Protein AF-0000000072484686 (afdb_homodimer)

Secondary structure (DSSP, 8-state):
--EEEEEEE-STTS-HHHHHHHHHHHHHHTT---EEEE--TT--S-SS--SEEGGGT--HHHHHHHHT--HHHHHHHHHHHHHTTTHHHHHHHH---SSEEEEEE--TT--SSSSS-HHHHHHHHHHHTTEEEEEEEEEEHHHHHT-HHHHHHHHHHHHHHHTT-SS-EEEEEE-GGGS-HHHHHSSHHHHHHTT-GGGS--TTS-HHHHHHHHHHHHHHHHHT---EEE--TT-HHHHHHHHHHHHHHHHHHHHHHHHHHHHH--/--EEEEEEE-STTS-HHHHHHHHHHHHHHTT---EEEE--TT--S-SS--SEEGGGT--HHHHHHHHT--HHHHHHHHHHHHHTTTHHHHHHHH---SSEEEEEE--TT--SSSSS-HHHHHHHHHHHTTEEE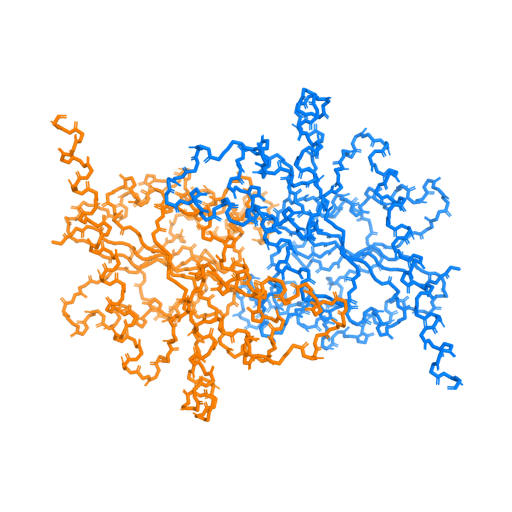EEEEEEEHHHHHT-HHHHHHHHHHHHHHHTT-SS-EEEEEE-GGGS-HHHHHSSHHHHHHTT-GGGS--TTS-HHHHHHHHHHHHHHHHHT---EEE--TT-HHHHHHHHHHHHHHHHHHHHHHHHHHHHH--

Structure (mmCIF, N/CA/C/O backbone):
data_AF-0000000072484686-model_v1
#
loop_
_entity.id
_entity.type
_entity.pdbx_description
1 polymer 'GPN-loop GTPase 3'
#
loop_
_atom_site.group_PDB
_atom_site.id
_atom_site.type_symbol
_atom_site.label_atom_id
_atom_site.label_alt_id
_atom_site.label_comp_id
_atom_site.label_asym_id
_atom_site.label_entity_id
_atom_site.label_seq_id
_atom_site.pdbx_PDB_ins_code
_atom_site.Cartn_x
_atom_site.Cartn_y
_atom_site.Cartn_z
_atom_site.occupancy
_atom_site.B_iso_or_equiv
_atom_site.auth_seq_id
_atom_site.auth_comp_id
_atom_site.auth_asym_id
_atom_site.auth_atom_id
_atom_site.pdbx_PDB_model_num
ATOM 1 N N . MET A 1 1 ? 1.203 -33.406 -13.656 1 65.44 1 MET A N 1
ATOM 2 C CA . MET A 1 1 ? 1.378 -32.094 -13.039 1 65.44 1 MET A CA 1
ATOM 3 C C . MET A 1 1 ? 0.143 -31.234 -13.242 1 65.44 1 MET A C 1
ATOM 5 O O . MET A 1 1 ? -0.57 -31.391 -14.234 1 65.44 1 MET A O 1
ATOM 9 N N . GLY A 1 2 ? -0.422 -30.656 -12.273 1 84.31 2 GLY A N 1
ATOM 10 C CA . GLY A 1 2 ? -1.669 -29.906 -12.336 1 84.31 2 GLY A CA 1
ATOM 11 C C . GLY A 1 2 ? -1.491 -28.5 -12.867 1 84.31 2 GLY A C 1
ATOM 12 O O . GLY A 1 2 ? -0.48 -28.188 -13.5 1 84.31 2 GLY A O 1
ATOM 13 N N . LYS A 1 3 ? -2.436 -27.703 -12.992 1 93.44 3 LYS A N 1
ATOM 14 C CA . LYS A 1 3 ? -2.43 -26.297 -13.367 1 93.44 3 LYS A CA 1
ATOM 15 C C . LYS A 1 3 ? -1.864 -25.422 -12.25 1 93.44 3 LYS A C 1
ATOM 17 O O . LYS A 1 3 ? -2.377 -25.438 -11.125 1 93.44 3 LYS A O 1
ATOM 22 N N . TYR A 1 4 ? -0.757 -24.781 -12.609 1 96 4 TYR A N 1
ATOM 23 C CA . TYR A 1 4 ? -0.089 -23.969 -11.594 1 96 4 TYR A CA 1
ATOM 24 C C . TYR A 1 4 ? -0.076 -22.5 -11.992 1 96 4 TYR A C 1
ATOM 26 O O . TYR A 1 4 ? -0.007 -22.172 -13.18 1 96 4 TYR A O 1
ATOM 34 N N . ALA A 1 5 ? -0.192 -21.641 -11.016 1 97.19 5 ALA A N 1
ATOM 35 C CA . ALA A 1 5 ? -0.074 -20.203 -11.25 1 97.19 5 ALA A CA 1
ATOM 36 C C . ALA A 1 5 ? 0.715 -19.531 -10.133 1 97.19 5 ALA A C 1
ATOM 38 O O . ALA A 1 5 ? 0.543 -19.859 -8.953 1 97.19 5 ALA A O 1
ATOM 39 N N . VAL A 1 6 ? 1.611 -18.688 -10.523 1 98.12 6 VAL A N 1
ATOM 40 C CA . VAL A 1 6 ? 2.33 -17.812 -9.586 1 98.12 6 VAL A CA 1
ATOM 41 C C . VAL A 1 6 ? 1.989 -16.359 -9.859 1 98.12 6 VAL A C 1
ATOM 43 O O . VAL A 1 6 ? 2.168 -15.875 -10.984 1 98.12 6 VAL A O 1
ATOM 46 N N . VAL A 1 7 ? 1.447 -15.703 -8.875 1 97.31 7 VAL A N 1
ATOM 47 C CA . VAL A 1 7 ? 1.053 -14.305 -9 1 97.31 7 VAL A CA 1
ATOM 48 C C . VAL A 1 7 ? 2.064 -13.422 -8.273 1 97.31 7 VAL A C 1
ATOM 50 O O . VAL A 1 7 ? 2.301 -13.594 -7.074 1 97.31 7 VAL A O 1
ATOM 53 N N . ILE A 1 8 ? 2.629 -12.477 -9.023 1 97.25 8 ILE A N 1
ATOM 54 C CA . ILE A 1 8 ? 3.701 -11.656 -8.469 1 97.25 8 ILE A CA 1
ATOM 55 C C . ILE A 1 8 ? 3.17 -10.266 -8.133 1 97.25 8 ILE A C 1
ATOM 57 O O . ILE A 1 8 ? 2.689 -9.547 -9.016 1 97.25 8 ILE A O 1
ATOM 61 N N . ILE A 1 9 ? 3.244 -9.898 -6.824 1 93.88 9 ILE A N 1
ATOM 62 C CA . ILE A 1 9 ? 2.781 -8.594 -6.363 1 93.88 9 ILE A CA 1
ATOM 63 C C . ILE A 1 9 ? 3.883 -7.91 -5.559 1 93.88 9 ILE A C 1
ATOM 65 O O . ILE A 1 9 ? 4.879 -8.539 -5.199 1 93.88 9 ILE A O 1
ATOM 69 N N . GLY A 1 10 ? 3.734 -6.602 -5.316 1 89.12 10 GLY A N 1
ATOM 70 C CA . GLY A 1 10 ? 4.684 -5.793 -4.57 1 89.12 10 GLY A CA 1
ATOM 71 C C . GLY A 1 10 ? 4.684 -4.336 -4.992 1 89.12 10 GLY A C 1
ATOM 72 O O . GLY A 1 10 ? 4.059 -3.973 -5.992 1 89.12 10 GLY A O 1
ATOM 73 N N . PRO A 1 11 ? 5.371 -3.562 -4.242 1 83.88 11 PRO A N 1
ATOM 74 C CA . PRO A 1 11 ? 5.43 -2.137 -4.57 1 83.88 11 PRO A CA 1
ATOM 75 C C . PRO A 1 11 ? 6.031 -1.876 -5.949 1 83.88 11 PRO A C 1
ATOM 77 O O . PRO A 1 11 ? 6.691 -2.752 -6.516 1 83.88 11 PRO A O 1
ATOM 80 N N . ALA A 1 12 ? 5.727 -0.634 -6.422 1 79.44 12 ALA A N 1
ATOM 81 C CA . ALA A 1 12 ? 6.32 -0.22 -7.691 1 79.44 12 ALA A CA 1
ATOM 82 C C . ALA A 1 12 ? 7.844 -0.239 -7.613 1 79.44 12 ALA A C 1
ATOM 84 O O . ALA A 1 12 ? 8.43 0.183 -6.613 1 79.44 12 ALA A O 1
ATOM 85 N N . GLY A 1 13 ? 8.469 -0.828 -8.578 1 80.25 13 GLY A N 1
ATOM 86 C CA . GLY A 1 13 ? 9.922 -0.812 -8.641 1 80.25 13 GLY A CA 1
ATOM 87 C C . GLY A 1 13 ? 10.562 -1.998 -7.949 1 80.25 13 GLY A C 1
ATOM 88 O O . GLY A 1 13 ? 11.789 -2.129 -7.938 1 80.25 13 GLY A O 1
ATOM 89 N N . SER A 1 14 ? 9.805 -2.883 -7.445 1 88.12 14 SER A N 1
ATOM 90 C CA . SER A 1 14 ? 10.359 -3.994 -6.68 1 88.12 14 SER A CA 1
ATOM 91 C C . SER A 1 14 ? 10.914 -5.078 -7.598 1 88.12 14 SER A C 1
ATOM 93 O O . SER A 1 14 ? 11.586 -6.004 -7.137 1 88.12 14 SER A O 1
ATOM 95 N N . GLY A 1 15 ? 10.617 -5.016 -8.922 1 89.62 15 GLY A N 1
ATOM 96 C CA . GLY A 1 15 ? 11.195 -5.957 -9.867 1 89.62 15 GLY A CA 1
ATOM 97 C C . GLY A 1 15 ? 10.227 -7.023 -10.32 1 89.62 15 GLY A C 1
ATOM 98 O O . GLY A 1 15 ? 10.633 -8.109 -10.734 1 89.62 15 GLY A O 1
ATOM 99 N N . LYS A 1 16 ? 8.961 -6.773 -10.266 1 93.5 16 LYS A N 1
ATOM 100 C CA . LYS A 1 16 ? 7.93 -7.75 -10.602 1 93.5 16 LYS A CA 1
ATOM 101 C C . LYS A 1 16 ? 8.094 -8.266 -12.023 1 93.5 16 LYS A C 1
ATOM 103 O O . LYS A 1 16 ? 8.211 -9.469 -12.242 1 93.5 16 LYS A O 1
ATOM 108 N N . SER A 1 17 ? 8.141 -7.336 -13.016 1 93.75 17 SER A N 1
ATOM 109 C CA . SER A 1 17 ? 8.227 -7.723 -14.422 1 93.75 17 SER A CA 1
ATOM 110 C C . SER A 1 17 ? 9.539 -8.445 -14.719 1 93.75 17 SER A C 1
ATOM 112 O O . SER A 1 17 ? 9.547 -9.438 -15.453 1 93.75 17 SER A O 1
ATOM 114 N N . THR A 1 18 ? 10.578 -7.93 -14.156 1 94.5 18 THR A N 1
ATOM 115 C CA . THR A 1 18 ? 11.883 -8.547 -14.344 1 94.5 18 THR A CA 1
ATOM 116 C C . THR A 1 18 ? 11.883 -9.984 -13.82 1 94.5 18 THR A C 1
ATOM 118 O O . THR A 1 18 ? 12.367 -10.898 -14.492 1 94.5 18 THR A O 1
ATOM 121 N N . LEU A 1 19 ? 11.336 -10.172 -12.617 1 97.06 19 LEU A N 1
ATOM 122 C CA . LEU A 1 19 ? 11.336 -11.5 -12.008 1 97.06 19 LEU A CA 1
ATOM 123 C C . LEU A 1 19 ? 10.484 -12.469 -12.82 1 97.06 19 LEU A C 1
ATOM 125 O O . LEU A 1 19 ? 10.812 -13.656 -12.93 1 97.06 19 LEU A O 1
ATOM 129 N N . CYS A 1 20 ? 9.375 -12.008 -13.391 1 97.69 20 CYS A N 1
ATOM 130 C CA . CYS A 1 20 ? 8.555 -12.844 -14.258 1 97.69 20 CYS A CA 1
ATOM 131 C C . CYS A 1 20 ? 9.375 -13.422 -15.398 1 97.69 20 CYS A C 1
ATOM 133 O O . CYS A 1 20 ? 9.312 -14.625 -15.672 1 97.69 20 CYS A O 1
ATOM 135 N N . GLY A 1 21 ? 10.125 -12.539 -16.062 1 97.06 21 GLY A N 1
ATOM 136 C CA . GLY A 1 21 ? 10.977 -12.992 -17.141 1 97.06 21 GLY A CA 1
ATOM 137 C C . GLY A 1 21 ? 12.039 -13.977 -16.703 1 97.06 21 GLY A C 1
ATOM 138 O O . GLY A 1 21 ? 12.258 -15.008 -17.344 1 97.06 21 GLY A O 1
ATOM 139 N N . VAL A 1 22 ? 12.656 -13.688 -15.594 1 97.38 22 VAL A N 1
ATOM 140 C CA . VAL A 1 22 ? 13.75 -14.5 -15.07 1 97.38 22 VAL A CA 1
ATOM 141 C C . VAL A 1 22 ? 13.227 -15.891 -14.703 1 97.38 22 VAL A C 1
ATOM 143 O O . VAL A 1 22 ? 13.867 -16.906 -15.008 1 97.38 22 VAL A O 1
ATOM 146 N N . LEU A 1 23 ? 12.07 -15.969 -14.062 1 97.88 23 LEU A N 1
ATOM 147 C CA . LEU A 1 23 ? 11.469 -17.25 -13.688 1 97.88 23 LEU A CA 1
ATOM 148 C C . LEU A 1 23 ? 11.125 -18.062 -14.93 1 97.88 23 LEU A C 1
ATOM 150 O O . LEU A 1 23 ? 11.43 -19.266 -15 1 97.88 23 LEU A O 1
ATOM 154 N N . ALA A 1 24 ? 10.523 -17.422 -15.898 1 97.56 24 ALA A N 1
ATOM 155 C CA . ALA A 1 24 ? 10.141 -18.109 -17.125 1 97.56 24 ALA A CA 1
ATOM 156 C C . ALA A 1 24 ? 11.359 -18.703 -17.828 1 97.56 24 ALA A C 1
ATOM 158 O O . ALA A 1 24 ? 11.328 -19.844 -18.281 1 97.56 24 ALA A O 1
ATOM 159 N N . GLU A 1 25 ? 12.383 -17.875 -17.906 1 96.94 25 GLU A N 1
ATOM 160 C CA . GLU A 1 25 ? 13.617 -18.328 -18.531 1 96.94 25 GLU A CA 1
ATOM 161 C C . GLU A 1 25 ? 14.219 -19.516 -17.781 1 96.94 25 GLU A C 1
ATOM 163 O O . GLU A 1 25 ? 14.68 -20.484 -18.391 1 96.94 25 GLU A O 1
ATOM 168 N N . HIS A 1 26 ? 14.242 -19.406 -16.5 1 97.19 26 HIS A N 1
ATOM 169 C CA . HIS A 1 26 ? 14.805 -20.484 -15.688 1 97.19 26 HIS A CA 1
ATOM 170 C C . HIS A 1 26 ? 14.023 -21.781 -15.867 1 97.19 26 HIS A C 1
ATOM 172 O O . HIS A 1 26 ? 14.617 -22.844 -16.062 1 97.19 26 HIS A O 1
ATOM 178 N N . TYR A 1 27 ? 12.734 -21.734 -15.82 1 97 27 TYR A N 1
ATOM 179 C CA . TYR A 1 27 ? 11.914 -22.922 -16.016 1 97 27 TYR A CA 1
ATOM 180 C C . TYR A 1 27 ? 12.125 -23.516 -17.406 1 97 27 TYR A C 1
ATOM 182 O O . TYR A 1 27 ? 12.141 -24.734 -17.562 1 97 27 TYR A O 1
ATOM 190 N N . ALA A 1 28 ? 12.289 -22.641 -18.391 1 96.12 28 ALA A N 1
ATOM 191 C CA . ALA A 1 28 ? 12.555 -23.109 -19.75 1 96.12 28 ALA A CA 1
ATOM 192 C C . ALA A 1 28 ? 13.852 -23.922 -19.797 1 96.12 28 ALA A C 1
ATOM 194 O O . ALA A 1 28 ? 13.922 -24.953 -20.5 1 96.12 28 ALA A O 1
ATOM 195 N N . THR A 1 29 ? 14.844 -23.453 -19.109 1 96.19 29 THR A N 1
ATOM 196 C CA . THR A 1 29 ? 16.125 -24.156 -19.078 1 96.19 29 THR A CA 1
ATOM 197 C C . THR A 1 29 ? 15.953 -25.547 -18.438 1 96.19 29 THR A C 1
ATOM 199 O O . THR A 1 29 ? 16.734 -26.453 -18.703 1 96.19 29 THR A O 1
ATOM 202 N N . MET A 1 30 ? 14.969 -25.703 -17.625 1 94.62 30 MET A N 1
ATOM 203 C CA . MET A 1 30 ? 14.703 -26.969 -16.969 1 94.62 30 MET A CA 1
ATOM 204 C C . MET A 1 30 ? 13.734 -27.828 -17.781 1 94.62 30 MET A C 1
ATOM 206 O O . MET A 1 30 ? 13.289 -28.875 -17.312 1 94.62 30 MET A O 1
ATOM 210 N N . GLY A 1 31 ? 13.273 -27.297 -18.922 1 93.69 31 GLY A N 1
ATOM 211 C CA . GLY A 1 31 ? 12.414 -28.047 -19.828 1 93.69 31 GLY A CA 1
ATOM 212 C C . GLY A 1 31 ? 10.938 -27.859 -19.516 1 93.69 31 GLY A C 1
ATOM 213 O O . GLY A 1 31 ? 10.109 -28.656 -19.984 1 93.69 31 GLY A O 1
ATOM 214 N N . ARG A 1 32 ? 10.68 -26.953 -18.672 1 93.56 32 ARG A N 1
ATOM 215 C CA . ARG A 1 32 ? 9.281 -26.688 -18.344 1 93.56 32 ARG A CA 1
ATOM 216 C C . ARG A 1 32 ? 8.805 -25.391 -19.016 1 93.56 32 ARG A C 1
ATOM 218 O O . ARG A 1 32 ? 9.391 -24.328 -18.812 1 93.56 32 ARG A O 1
ATOM 225 N N . SER A 1 33 ? 7.766 -25.516 -19.75 1 92.38 33 SER A N 1
ATOM 226 C CA . SER A 1 33 ? 7.199 -24.344 -20.422 1 92.38 33 SER A CA 1
ATOM 227 C C . SER A 1 33 ? 6.266 -23.578 -19.5 1 92.38 33 SER A C 1
ATOM 229 O O . SER A 1 33 ? 5.492 -24.172 -18.75 1 92.38 33 SER A O 1
ATOM 231 N N . THR A 1 34 ? 6.406 -22.25 -19.547 1 96 34 THR A N 1
ATOM 232 C CA . THR A 1 34 ? 5.523 -21.391 -18.781 1 96 34 THR A CA 1
ATOM 233 C C . THR A 1 34 ? 4.906 -20.312 -19.672 1 96 34 THR A C 1
ATOM 235 O O . THR A 1 34 ? 5.367 -20.094 -20.781 1 96 34 THR A O 1
ATOM 238 N N . HIS A 1 35 ? 3.812 -19.797 -19.219 1 96.81 35 HIS A N 1
ATOM 239 C CA . HIS A 1 35 ? 3.184 -18.625 -19.828 1 96.81 35 HIS A CA 1
ATOM 240 C C . HIS A 1 35 ? 3.236 -17.422 -18.906 1 96.81 35 HIS A C 1
ATOM 242 O O . HIS A 1 35 ? 3.035 -17.547 -17.703 1 96.81 35 HIS A O 1
ATOM 248 N N . ILE A 1 36 ? 3.592 -16.297 -19.484 1 97.94 36 ILE A N 1
ATOM 249 C CA . ILE A 1 36 ? 3.568 -15.07 -18.703 1 97.94 36 ILE A CA 1
ATOM 250 C C . ILE A 1 36 ? 2.312 -14.273 -19.031 1 97.94 36 ILE A C 1
ATOM 252 O O . ILE A 1 36 ? 1.964 -14.117 -20.203 1 97.94 36 ILE A O 1
ATOM 256 N N . ALA A 1 37 ? 1.605 -13.867 -18.047 1 97.81 37 ALA A N 1
ATOM 257 C CA . ALA A 1 37 ? 0.438 -13 -18.188 1 97.81 37 ALA A CA 1
ATOM 258 C C . ALA A 1 37 ? 0.727 -11.594 -17.672 1 97.81 37 ALA A C 1
ATOM 260 O O . ALA A 1 37 ? 1.092 -11.43 -16.5 1 97.81 37 ALA A O 1
ATOM 261 N N . ASN A 1 38 ? 0.58 -10.617 -18.484 1 96.94 38 ASN A N 1
ATOM 262 C CA . ASN A 1 38 ? 0.684 -9.227 -18.047 1 96.94 38 ASN A CA 1
ATOM 263 C C . ASN A 1 38 ? -0.664 -8.68 -17.578 1 96.94 38 ASN A C 1
ATOM 265 O O . ASN A 1 38 ? -1.589 -8.539 -18.391 1 96.94 38 ASN A O 1
ATOM 269 N N . MET A 1 39 ? -0.772 -8.344 -16.312 1 95.25 39 MET A N 1
ATOM 270 C CA . MET A 1 39 ? -2.012 -7.789 -15.789 1 95.25 39 MET A CA 1
ATOM 271 C C . MET A 1 39 ? -1.828 -6.332 -15.391 1 95.25 39 MET A C 1
ATOM 273 O O . MET A 1 39 ? -2.637 -5.781 -14.641 1 95.25 39 MET A O 1
ATOM 277 N N . ASP A 1 40 ? -0.75 -5.727 -15.797 1 91.06 40 ASP A N 1
ATOM 278 C CA . ASP A 1 40 ? -0.519 -4.297 -15.617 1 91.06 40 ASP A CA 1
ATOM 279 C C . ASP A 1 40 ? -0.912 -3.516 -16.859 1 91.06 40 ASP A C 1
ATOM 281 O O . ASP A 1 40 ? -0.147 -3.451 -17.828 1 91.06 40 ASP A O 1
ATOM 285 N N . PRO A 1 41 ? -2.057 -2.902 -16.797 1 90.94 41 PRO A N 1
ATOM 286 C CA . PRO A 1 41 ? -2.488 -2.166 -17.984 1 90.94 41 PRO A CA 1
ATOM 287 C C . PRO A 1 41 ? -1.634 -0.93 -18.266 1 90.94 41 PRO A C 1
ATOM 289 O O . PRO A 1 41 ? -1.745 -0.321 -19.328 1 90.94 41 PRO A O 1
ATOM 292 N N . ALA A 1 42 ? -0.797 -0.53 -17.281 1 83.5 42 ALA A N 1
ATOM 293 C CA . ALA A 1 42 ? 0.026 0.668 -17.422 1 83.5 42 ALA A CA 1
ATOM 294 C C . ALA A 1 42 ? 1.416 0.319 -17.938 1 83.5 42 ALA A C 1
ATOM 296 O O . ALA A 1 42 ? 2.238 1.207 -18.172 1 83.5 42 ALA A O 1
ATOM 297 N N . ALA A 1 43 ? 1.643 -0.97 -18.141 1 83.44 43 ALA A N 1
ATOM 298 C CA . ALA A 1 43 ? 2.969 -1.385 -18.578 1 83.44 43 ALA A CA 1
ATOM 299 C C . ALA A 1 43 ? 3.236 -0.913 -20.016 1 83.44 43 ALA A C 1
ATOM 301 O O . ALA A 1 43 ? 2.404 -1.104 -20.906 1 83.44 43 ALA A O 1
ATOM 302 N N . ASP A 1 44 ? 4.32 -0.154 -20.188 1 76.69 44 ASP A N 1
ATOM 303 C CA . ASP A 1 44 ? 4.672 0.264 -21.531 1 76.69 44 ASP A CA 1
ATOM 304 C C . ASP A 1 44 ? 5.574 -0.766 -22.219 1 76.69 44 ASP A C 1
ATOM 306 O O . ASP A 1 44 ? 5.191 -1.366 -23.219 1 76.69 44 ASP A O 1
ATOM 310 N N . LEU A 1 45 ? 6.73 -0.94 -21.547 1 81.5 45 LEU A N 1
ATOM 311 C CA . LEU A 1 45 ? 7.684 -1.919 -22.062 1 81.5 45 LEU A CA 1
ATOM 312 C C . LEU A 1 45 ? 7.781 -3.117 -21.125 1 81.5 45 LEU A C 1
ATOM 314 O O . LEU A 1 45 ? 7.918 -2.951 -19.906 1 81.5 45 LEU A O 1
ATOM 318 N N . LEU A 1 46 ? 7.516 -4.277 -21.781 1 88.81 46 LEU A N 1
ATOM 319 C CA . LEU A 1 46 ? 7.609 -5.52 -21.016 1 88.81 46 LEU A CA 1
ATOM 320 C C . LEU A 1 46 ? 8.898 -6.262 -21.344 1 88.81 46 LEU A C 1
ATOM 322 O O . LEU A 1 46 ? 9.289 -6.348 -22.516 1 88.81 46 LEU A O 1
ATOM 326 N N . PRO A 1 47 ? 9.625 -6.727 -20.359 1 91.25 47 PRO A N 1
ATOM 327 C CA . PRO A 1 47 ? 10.859 -7.473 -20.609 1 91.25 47 PRO A CA 1
ATOM 328 C C . PRO A 1 47 ? 10.602 -8.914 -21.031 1 91.25 47 PRO A C 1
ATOM 330 O O . PRO A 1 47 ? 11.523 -9.734 -21.031 1 91.25 47 PRO A O 1
ATOM 333 N N . TYR A 1 48 ? 9.398 -9.273 -21.328 1 95.12 48 TYR A N 1
ATOM 334 C CA . TYR A 1 48 ? 8.953 -10.594 -21.766 1 95.12 48 TYR A CA 1
ATOM 335 C C . TYR A 1 48 ? 7.84 -10.484 -22.797 1 95.12 48 TYR A C 1
ATOM 337 O O . TYR A 1 48 ? 7.297 -9.398 -23.016 1 95.12 48 TYR A O 1
ATOM 345 N N . LYS A 1 49 ? 7.621 -11.586 -23.484 1 94.38 49 LYS A N 1
ATOM 346 C CA . LYS A 1 49 ? 6.469 -11.664 -24.375 1 94.38 49 LYS A CA 1
ATOM 347 C C . LYS A 1 49 ? 5.27 -12.297 -23.688 1 94.38 49 LYS A C 1
ATOM 349 O O . LYS A 1 49 ? 5.266 -13.492 -23.406 1 94.38 49 LYS A O 1
ATOM 354 N N . PRO A 1 50 ? 4.254 -11.539 -23.422 1 96.81 50 PRO A N 1
ATOM 355 C CA . PRO A 1 50 ? 3.125 -12.086 -22.672 1 96.81 50 PRO A CA 1
ATOM 356 C C . PRO A 1 50 ? 2.246 -13.016 -23.516 1 96.81 50 PRO A C 1
ATOM 358 O O . PRO A 1 50 ? 2.027 -12.75 -24.703 1 96.81 50 PRO A O 1
ATOM 361 N N . SER A 1 51 ? 1.844 -14.109 -22.953 1 95.94 51 SER A N 1
ATOM 362 C CA . SER A 1 51 ? 0.849 -15 -23.547 1 95.94 51 SER A CA 1
ATOM 363 C C . SER A 1 51 ? -0.562 -14.453 -23.344 1 95.94 51 SER A C 1
ATOM 365 O O . SER A 1 51 ? -1.465 -14.758 -24.125 1 95.94 51 SER A O 1
ATOM 367 N N . MET A 1 52 ? -0.777 -13.773 -22.344 1 96.12 52 MET A N 1
ATOM 368 C CA . MET A 1 52 ? -2.006 -13.078 -21.984 1 96.12 52 MET A CA 1
ATOM 369 C C . MET A 1 52 ? -1.711 -11.641 -21.547 1 96.12 52 MET A C 1
ATOM 371 O O . MET A 1 52 ? -0.833 -11.406 -20.719 1 96.12 52 MET A O 1
ATOM 375 N N . ASP A 1 53 ? -2.43 -10.719 -22.156 1 96.75 53 ASP A N 1
ATOM 376 C CA . ASP A 1 53 ? -2.172 -9.305 -21.922 1 96.75 53 ASP A CA 1
ATOM 377 C C . ASP A 1 53 ? -3.471 -8.539 -21.672 1 96.75 53 ASP A C 1
ATOM 379 O O . ASP A 1 53 ? -4.305 -8.406 -22.562 1 96.75 53 ASP A O 1
ATOM 383 N N . ILE A 1 54 ? -3.555 -8.039 -20.469 1 96.5 54 ILE A N 1
ATOM 384 C CA . ILE A 1 54 ? -4.781 -7.34 -20.094 1 96.5 54 ILE A CA 1
ATOM 385 C C . ILE A 1 54 ? -5.035 -6.195 -21.078 1 96.5 54 ILE A C 1
ATOM 387 O O . ILE A 1 54 ? -6.184 -5.805 -21.297 1 96.5 54 ILE A O 1
ATOM 391 N N . ARG A 1 55 ? -4.078 -5.652 -21.766 1 94.75 55 ARG A N 1
ATOM 392 C CA . ARG A 1 55 ? -4.199 -4.527 -22.688 1 94.75 55 ARG A CA 1
ATOM 393 C C . ARG A 1 55 ? -5.008 -4.922 -23.922 1 94.75 55 ARG A C 1
ATOM 395 O O . ARG A 1 55 ? -5.512 -4.059 -24.641 1 94.75 55 ARG A O 1
ATOM 402 N N . ASP A 1 56 ? -5.07 -6.172 -24.109 1 95.81 56 ASP A N 1
ATOM 403 C CA . ASP A 1 56 ? -5.918 -6.676 -25.188 1 95.81 56 ASP A CA 1
ATOM 404 C C . ASP A 1 56 ? -7.391 -6.664 -24.781 1 95.81 56 ASP A C 1
ATOM 406 O O . ASP A 1 56 ? -8.273 -6.762 -25.625 1 95.81 56 ASP A O 1
ATOM 410 N N . LEU A 1 57 ? -7.652 -6.676 -23.531 1 95.81 57 LEU A N 1
ATOM 411 C CA . LEU A 1 57 ? -9.008 -6.629 -23 1 95.81 57 LEU A CA 1
ATOM 412 C C . LEU A 1 57 ? -9.445 -5.191 -22.75 1 95.81 57 LEU A C 1
ATOM 414 O O . LEU A 1 57 ? -10.539 -4.789 -23.156 1 95.81 57 LEU A O 1
ATOM 418 N N . ILE A 1 58 ? -8.586 -4.5 -22.047 1 94.44 58 ILE A N 1
ATOM 419 C CA . ILE A 1 58 ? -8.875 -3.119 -21.672 1 94.44 58 ILE A CA 1
ATOM 420 C C . ILE A 1 58 ? -7.57 -2.354 -21.469 1 94.44 58 ILE A C 1
ATOM 422 O O . ILE A 1 58 ? -6.664 -2.828 -20.781 1 94.44 58 ILE A O 1
ATOM 426 N N . SER A 1 59 ? -7.543 -1.215 -22.047 1 90.81 59 SER A N 1
ATOM 427 C CA . SER A 1 59 ? -6.359 -0.385 -21.844 1 90.81 59 SER A CA 1
ATOM 428 C C . SER A 1 59 ? -6.605 0.68 -20.781 1 90.81 59 SER A C 1
ATOM 430 O O . SER A 1 59 ? -7.746 1.088 -20.562 1 90.81 59 SER A O 1
ATOM 432 N N . LEU A 1 60 ? -5.531 1.055 -20.125 1 87.69 60 LEU A N 1
ATOM 433 C CA . LEU A 1 60 ? -5.641 2.111 -19.125 1 87.69 60 LEU A CA 1
ATOM 434 C C . LEU A 1 60 ? -6.184 3.395 -19.75 1 87.69 60 LEU A C 1
ATOM 436 O O . LEU A 1 60 ? -7.02 4.074 -19.141 1 87.69 60 LEU A O 1
ATOM 440 N N . GLU A 1 61 ? -5.746 3.719 -20.891 1 85.44 61 GLU A N 1
ATOM 441 C CA . GLU A 1 61 ? -6.176 4.922 -21.609 1 85.44 61 GLU A CA 1
ATOM 442 C C . GLU A 1 61 ? -7.684 4.91 -21.844 1 85.44 61 GLU A C 1
ATOM 444 O O . GLU A 1 61 ? -8.359 5.91 -21.609 1 85.44 61 GLU A O 1
ATOM 449 N N . ASP A 1 62 ? -8.109 3.807 -22.312 1 89.69 62 ASP A N 1
ATOM 450 C CA . ASP A 1 62 ? -9.539 3.678 -22.594 1 89.69 62 ASP A CA 1
ATOM 451 C C . ASP A 1 62 ? -10.367 3.826 -21.312 1 89.69 62 ASP A C 1
ATOM 453 O O . ASP A 1 62 ? -11.438 4.438 -21.328 1 89.69 62 ASP A O 1
ATOM 457 N N . ALA A 1 63 ? -9.852 3.201 -20.266 1 88.25 63 ALA A N 1
ATOM 458 C CA . ALA A 1 63 ? -10.547 3.293 -18.984 1 88.25 63 ALA A CA 1
ATOM 459 C C . ALA A 1 63 ? -10.609 4.738 -18.484 1 88.25 63 ALA A C 1
ATOM 461 O O . ALA A 1 63 ? -11.656 5.191 -18.016 1 88.25 63 ALA A O 1
ATOM 462 N N . MET A 1 64 ? -9.516 5.383 -18.594 1 84.25 64 MET A N 1
ATOM 463 C CA . MET A 1 64 ? -9.453 6.77 -18.125 1 84.25 64 MET A CA 1
ATOM 464 C C . MET A 1 64 ? -10.367 7.66 -18.953 1 84.25 64 MET A C 1
ATOM 466 O O . MET A 1 64 ? -11.164 8.422 -18.406 1 84.25 64 MET A O 1
ATOM 470 N N . GLU A 1 65 ? -10.312 7.582 -20.234 1 85.69 65 GLU A N 1
ATOM 471 C CA . GLU A 1 65 ? -11.086 8.414 -21.156 1 85.69 65 GLU A CA 1
ATOM 472 C C . GLU A 1 65 ? -12.57 8.07 -21.078 1 85.69 65 GLU A C 1
ATOM 474 O O . GLU A 1 65 ? -13.422 8.961 -21.047 1 85.69 65 GLU A O 1
ATOM 479 N N . GLY A 1 66 ? -12.812 6.848 -21.125 1 87.56 66 GLY A N 1
ATOM 480 C CA . GLY A 1 66 ? -14.195 6.383 -21.172 1 87.56 66 GLY A CA 1
ATOM 481 C C . GLY A 1 66 ? -14.953 6.676 -19.891 1 87.56 66 GLY A C 1
ATOM 482 O O . GLY A 1 66 ? -16.172 6.91 -19.922 1 87.56 66 GLY A O 1
ATOM 483 N N . LYS A 1 67 ? -14.258 6.648 -18.781 1 85.69 67 LYS A N 1
ATOM 484 C CA . LYS A 1 67 ? -14.938 6.797 -17.5 1 85.69 67 LYS A CA 1
ATOM 485 C C . LYS A 1 67 ? -14.602 8.133 -16.844 1 85.69 67 LYS A C 1
ATOM 487 O O . LYS A 1 67 ? -15.125 8.453 -15.766 1 85.69 67 LYS A O 1
ATOM 492 N N . GLY A 1 68 ? -13.758 8.844 -17.484 1 80.81 68 GLY A N 1
ATOM 493 C CA . GLY A 1 68 ? -13.359 10.117 -16.922 1 80.81 68 GLY A CA 1
ATOM 494 C C . GLY A 1 68 ? -12.602 9.984 -15.617 1 80.81 68 GLY A C 1
ATOM 495 O O . GLY A 1 68 ? -12.859 10.711 -14.664 1 80.81 68 GLY A O 1
ATOM 496 N N . LEU A 1 69 ? -11.703 8.984 -15.594 1 76.19 69 LEU A N 1
ATOM 497 C CA . LEU A 1 69 ? -10.945 8.68 -14.383 1 76.19 69 LEU A CA 1
ATOM 498 C C . LEU A 1 69 ? -9.5 9.141 -14.516 1 76.19 69 LEU A C 1
ATOM 500 O O . LEU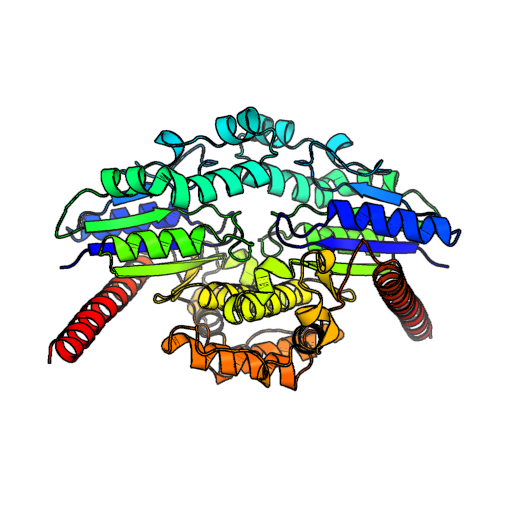 A 1 69 ? -8.977 9.25 -15.625 1 76.19 69 LEU A O 1
ATOM 504 N N . GLY A 1 70 ? -8.93 9.453 -13.375 1 73.12 70 GLY A N 1
ATOM 505 C CA . GLY A 1 70 ? -7.484 9.602 -13.367 1 73.12 70 GLY A CA 1
ATOM 506 C C . GLY A 1 70 ? -6.742 8.281 -13.477 1 73.12 70 GLY A C 1
ATOM 507 O O . GLY A 1 70 ? -7.363 7.223 -13.562 1 73.12 70 GLY A O 1
ATOM 508 N N . PRO A 1 71 ? -5.445 8.375 -13.531 1 74.06 71 PRO A N 1
ATOM 509 C CA . PRO A 1 71 ? -4.641 7.16 -13.695 1 74.06 71 PRO A CA 1
ATOM 510 C C . PRO A 1 71 ? -4.922 6.117 -12.617 1 74.06 71 PRO A C 1
ATOM 512 O O . PRO A 1 71 ? -5.047 4.926 -12.922 1 74.06 71 PRO A O 1
ATOM 515 N N . ASN A 1 72 ? -5.004 6.516 -11.43 1 71.94 72 ASN A N 1
ATOM 516 C CA . ASN A 1 72 ? -5.266 5.57 -10.344 1 71.94 72 ASN A CA 1
ATOM 517 C C . ASN A 1 72 ? -6.656 4.953 -10.461 1 71.94 72 ASN A C 1
ATOM 519 O O . ASN A 1 72 ? -6.816 3.74 -10.336 1 71.94 72 ASN A O 1
ATOM 523 N N . GLY A 1 73 ? -7.523 5.844 -10.648 1 75.62 73 GLY A N 1
ATOM 524 C CA . GLY A 1 73 ? -8.867 5.344 -10.875 1 75.62 73 GLY A CA 1
ATOM 525 C C . GLY A 1 73 ? -8.969 4.426 -12.078 1 75.62 73 GLY A C 1
ATOM 526 O O . GLY A 1 73 ? -9.703 3.434 -12.047 1 75.62 73 GLY A O 1
ATOM 527 N N . GLY A 1 74 ? -8.242 4.812 -13.07 1 80.81 74 GLY A N 1
ATOM 528 C CA . GLY A 1 74 ? -8.219 3.98 -14.266 1 80.81 74 GLY A CA 1
ATOM 529 C C . GLY A 1 74 ? -7.652 2.596 -14.008 1 80.81 74 GLY A C 1
ATOM 530 O O . GLY A 1 74 ? -8.188 1.601 -14.5 1 80.81 74 GLY A O 1
ATOM 531 N N . LEU A 1 75 ? -6.512 2.516 -13.297 1 82.69 75 LEU A N 1
ATOM 532 C CA . LEU A 1 75 ? -5.887 1.238 -12.961 1 82.69 75 LEU A CA 1
ATOM 533 C C . LEU A 1 75 ? -6.84 0.364 -12.156 1 82.69 75 LEU A C 1
ATOM 535 O O . LEU A 1 75 ? -6.973 -0.833 -12.422 1 82.69 75 LEU A O 1
ATOM 539 N N . VAL A 1 76 ? -7.461 0.947 -11.18 1 80 76 VAL A N 1
ATOM 540 C CA . VAL A 1 76 ? -8.414 0.228 -10.344 1 80 76 VAL A CA 1
ATOM 541 C C . VAL A 1 76 ? -9.57 -0.284 -11.203 1 80 76 VAL A C 1
ATOM 543 O O . VAL A 1 76 ? -10.008 -1.428 -11.047 1 80 76 VAL A O 1
ATOM 546 N N . PHE A 1 77 ? -10 0.587 -12.07 1 84.88 77 PHE A N 1
ATOM 547 C CA . PHE A 1 77 ? -11.102 0.208 -12.953 1 84.88 77 PHE A CA 1
ATOM 548 C C . PHE A 1 77 ? -10.711 -0.977 -13.828 1 84.88 77 PHE A C 1
ATOM 550 O O . PHE A 1 77 ? -11.484 -1.92 -13.984 1 84.88 77 PHE A O 1
ATOM 557 N N . CYS A 1 78 ? -9.57 -0.917 -14.391 1 90.62 78 CYS A N 1
ATOM 558 C CA . CYS A 1 78 ? -9.109 -2.006 -15.25 1 90.62 78 CYS A CA 1
ATOM 559 C C . CYS A 1 78 ? -9.086 -3.324 -14.484 1 90.62 78 CYS A C 1
ATOM 561 O O . CYS A 1 78 ? -9.516 -4.355 -15.008 1 90.62 78 CYS A O 1
ATOM 563 N N . MET A 1 79 ? -8.57 -3.314 -13.281 1 88.62 79 MET A N 1
ATOM 564 C CA . MET A 1 79 ? -8.461 -4.531 -12.477 1 88.62 79 MET A CA 1
ATOM 565 C C . MET A 1 79 ? -9.844 -5.055 -12.094 1 88.62 79 MET A C 1
ATOM 567 O O . MET A 1 79 ? -10.078 -6.262 -12.109 1 88.62 79 MET A O 1
ATOM 571 N N . GLU A 1 80 ? -10.688 -4.113 -11.766 1 87.69 80 GLU A N 1
ATOM 572 C CA . GLU A 1 80 ? -12.055 -4.52 -11.453 1 87.69 80 GLU A CA 1
ATOM 573 C C . GLU A 1 80 ? -12.742 -5.113 -12.68 1 87.69 80 GLU A C 1
ATOM 575 O O . GLU A 1 80 ? -13.461 -6.109 -12.57 1 87.69 80 GLU A O 1
ATOM 580 N N . TYR A 1 81 ? -12.555 -4.434 -13.773 1 91.69 81 TYR A N 1
ATOM 581 C CA . TYR A 1 81 ? -13.117 -4.918 -15.023 1 91.69 81 TYR A CA 1
ATOM 582 C C . TYR A 1 81 ? -12.633 -6.328 -15.336 1 91.69 81 TYR A C 1
ATOM 584 O O . TYR A 1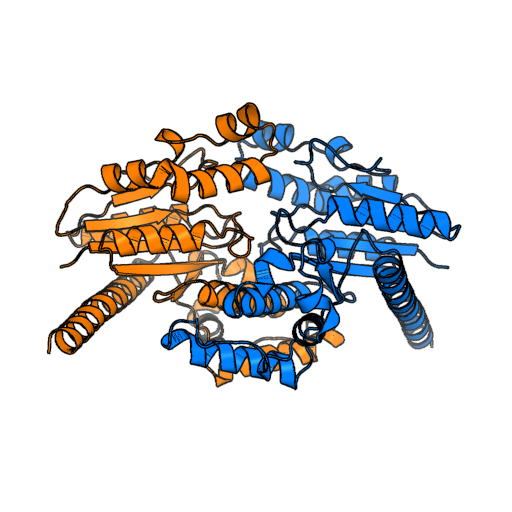 81 ? -13.406 -7.18 -15.773 1 91.69 81 TYR A O 1
ATOM 592 N N . LEU A 1 82 ? -11.383 -6.574 -15.156 1 93.38 82 LEU A N 1
ATOM 593 C CA . LEU A 1 82 ? -10.75 -7.859 -15.422 1 93.38 82 LEU A CA 1
ATOM 594 C C . LEU A 1 82 ? -11.445 -8.977 -14.656 1 93.38 82 LEU A C 1
ATOM 596 O O . LEU A 1 82 ? -11.711 -10.047 -15.211 1 93.38 82 LEU A O 1
ATOM 600 N N . VAL A 1 83 ? -11.867 -8.75 -13.398 1 92.44 83 VAL A N 1
ATOM 601 C CA . VAL A 1 83 ? -12.336 -9.828 -12.539 1 92.44 83 VAL A CA 1
ATOM 602 C C . VAL A 1 83 ? -13.859 -9.891 -12.578 1 92.44 83 VAL A C 1
ATOM 604 O O . VAL A 1 83 ? -14.461 -10.828 -12.047 1 92.44 83 VAL A O 1
ATOM 607 N N . THR A 1 84 ? -14.484 -8.93 -13.156 1 92.56 84 THR A N 1
ATOM 608 C CA . THR A 1 84 ? -15.938 -8.93 -13.297 1 92.56 84 THR A CA 1
ATOM 609 C C . THR A 1 84 ? -16.344 -9.188 -14.742 1 92.56 84 THR A C 1
ATOM 611 O O . THR A 1 84 ? -16.344 -10.328 -15.203 1 92.56 84 THR A O 1
ATOM 614 N N . ALA A 1 85 ? -16.344 -8.125 -15.516 1 91.69 85 ALA A N 1
ATOM 615 C CA . ALA A 1 85 ? -16.797 -8.242 -16.906 1 91.69 85 ALA A CA 1
ATOM 616 C C . ALA A 1 85 ? -15.789 -9.016 -17.75 1 91.69 85 ALA A C 1
ATOM 618 O O . ALA A 1 85 ? -16.156 -9.617 -18.766 1 91.69 85 ALA A O 1
ATOM 619 N N . GLY A 1 86 ? -14.586 -9.008 -17.375 1 94.81 86 GLY A N 1
ATOM 620 C CA . GLY A 1 86 ? -13.523 -9.625 -18.141 1 94.81 86 GLY A CA 1
ATOM 621 C C . GLY A 1 86 ? -13.25 -11.062 -17.75 1 94.81 86 GLY A C 1
ATOM 622 O O . GLY A 1 86 ? -12.336 -11.703 -18.281 1 94.81 86 GLY A O 1
ATOM 623 N N . SER A 1 87 ? -13.977 -11.602 -16.828 1 94.81 87 SER A N 1
ATOM 624 C CA . SER A 1 87 ? -13.703 -12.945 -16.297 1 94.81 87 SER A CA 1
ATOM 625 C C . SER A 1 87 ? -13.797 -13.992 -17.406 1 94.81 87 SER A C 1
ATOM 627 O O . SER A 1 87 ? -13.016 -14.945 -17.438 1 94.81 87 SER A O 1
ATOM 629 N N . THR A 1 88 ? -14.727 -13.859 -18.297 1 95.5 88 THR A N 1
ATOM 630 C CA . THR A 1 88 ? -14.875 -14.781 -19.422 1 95.5 88 THR A CA 1
ATOM 631 C C . THR A 1 88 ? -13.664 -14.711 -20.344 1 95.5 88 THR A C 1
ATOM 633 O O . THR A 1 88 ? -13.211 -15.727 -20.859 1 95.5 88 THR A O 1
ATOM 636 N N . TRP A 1 89 ? -13.266 -13.484 -20.578 1 97.12 89 TRP A N 1
ATOM 637 C CA . TRP A 1 89 ? -12.062 -13.281 -21.375 1 97.12 89 TRP A CA 1
ATOM 638 C C . TRP A 1 89 ? -10.867 -14.008 -20.766 1 97.12 89 TRP A C 1
ATOM 640 O O . TRP A 1 89 ? -10.102 -14.656 -21.484 1 97.12 89 TRP A O 1
ATOM 650 N N . VAL A 1 90 ? -10.695 -13.953 -19.5 1 96.25 90 VAL A N 1
ATOM 651 C CA . VAL A 1 90 ? -9.609 -14.617 -18.797 1 96.25 90 VAL A CA 1
ATOM 652 C C . VAL A 1 90 ? -9.695 -16.125 -19 1 96.25 90 VAL A C 1
ATOM 654 O O . VAL A 1 90 ? -8.703 -16.766 -19.344 1 96.25 90 VAL A O 1
ATOM 657 N N . SER A 1 91 ? -10.852 -16.625 -18.828 1 95.38 91 SER A N 1
ATOM 658 C CA . SER A 1 91 ? -11.07 -18.062 -19 1 95.38 91 SER A CA 1
ATOM 659 C C . SER A 1 91 ? -10.711 -18.5 -20.422 1 95.38 91 SER A C 1
ATOM 661 O O . SER A 1 91 ? -10.102 -19.562 -20.609 1 95.38 91 SER A O 1
ATOM 663 N N . GLN A 1 92 ? -11.117 -17.703 -21.328 1 95.69 92 GLN A N 1
ATOM 664 C CA . GLN A 1 92 ? -10.836 -18.016 -22.734 1 95.69 92 GLN A CA 1
ATOM 665 C C . GLN A 1 92 ? -9.328 -18.016 -23 1 95.69 92 GLN A C 1
ATOM 667 O O . GLN A 1 92 ? -8.82 -18.875 -23.719 1 95.69 92 GLN A O 1
ATOM 672 N N . GLN A 1 93 ? -8.641 -17.047 -22.438 1 95.75 93 GLN A N 1
ATOM 673 C CA . GLN A 1 93 ? -7.199 -16.938 -22.641 1 95.75 93 GLN A CA 1
ATOM 674 C C . GLN A 1 93 ? -6.465 -18.094 -21.984 1 95.75 93 GLN A C 1
ATOM 676 O O . GLN A 1 93 ? -5.445 -18.562 -22.5 1 95.75 93 GLN A O 1
ATOM 681 N N . LEU A 1 94 ? -6.91 -18.531 -20.844 1 94.31 94 LEU A N 1
ATOM 682 C CA . LEU A 1 94 ? -6.277 -19.625 -20.125 1 94.31 94 LEU A CA 1
ATOM 683 C C . LEU A 1 94 ? -6.414 -20.938 -20.891 1 94.31 94 LEU A C 1
ATOM 685 O O . LEU A 1 94 ? -5.52 -21.781 -20.859 1 94.31 94 LEU A O 1
ATOM 689 N N . GLY A 1 95 ? -7.508 -21.078 -21.547 1 89.56 95 GLY A N 1
ATOM 690 C CA . GLY A 1 95 ? -7.742 -22.297 -22.297 1 89.56 95 GLY A CA 1
ATOM 691 C C . GLY A 1 95 ? -7.961 -23.5 -21.406 1 89.56 95 GLY A C 1
ATOM 692 O O . GLY A 1 95 ? -8.281 -23.359 -20.219 1 89.56 95 GLY A O 1
ATOM 693 N N . ASP A 1 96 ? -7.902 -24.703 -22.047 1 84.62 96 ASP A N 1
ATOM 694 C CA . ASP A 1 96 ? -8.141 -25.938 -21.312 1 84.62 96 ASP A CA 1
ATOM 695 C C . ASP A 1 96 ? -6.93 -26.875 -21.406 1 84.62 96 ASP A C 1
ATOM 697 O O . ASP A 1 96 ? -6.953 -27.859 -22.141 1 84.62 96 ASP A O 1
ATOM 701 N N . TYR A 1 97 ? -5.914 -26.469 -20.75 1 84.69 97 TYR A N 1
ATOM 702 C CA . TYR A 1 97 ? -4.703 -27.281 -20.719 1 84.69 97 TYR A CA 1
ATOM 703 C C . TYR A 1 97 ? -4.559 -28 -19.375 1 84.69 97 TYR A C 1
ATOM 705 O O . TYR A 1 97 ? -4.707 -27.375 -18.328 1 84.69 97 TYR A O 1
ATOM 713 N N . ALA A 1 98 ? -4.332 -29.234 -19.469 1 81.25 98 ALA A N 1
ATOM 714 C CA . ALA A 1 98 ? -4.254 -30.047 -18.25 1 81.25 98 ALA A CA 1
ATOM 715 C C . ALA A 1 98 ? -3.055 -29.641 -17.406 1 81.25 98 ALA A C 1
ATOM 717 O O . ALA A 1 98 ? -3.105 -29.719 -16.172 1 81.25 98 ALA A O 1
ATOM 718 N N . GLU A 1 99 ? -1.976 -29.406 -18.188 1 87.25 99 GLU A N 1
ATOM 719 C CA . GLU A 1 99 ? -0.769 -28.953 -17.5 1 87.25 99 GLU A CA 1
ATOM 720 C C . GLU A 1 99 ? -0.371 -27.547 -17.953 1 87.25 99 GLU A C 1
ATOM 722 O O . GLU A 1 99 ? -0.308 -27.281 -19.156 1 87.25 99 GLU A O 1
ATOM 727 N N . ASP A 1 100 ? -0.512 -26.656 -17.062 1 91 100 ASP A N 1
ATOM 728 C CA . ASP A 1 100 ? -0.206 -25.266 -17.375 1 91 100 ASP A CA 1
ATOM 729 C C . ASP A 1 100 ? 0.492 -24.594 -16.203 1 91 100 ASP A C 1
ATOM 731 O O . ASP A 1 100 ? 0.278 -24.953 -15.039 1 91 100 ASP A O 1
ATOM 735 N N . PHE A 1 101 ? 1.404 -23.844 -16.594 1 96.38 101 PHE A N 1
ATOM 736 C CA . PHE A 1 101 ? 2.098 -23.031 -15.594 1 96.38 101 PHE A CA 1
ATOM 737 C C . PHE A 1 101 ? 2.123 -21.562 -16.016 1 96.38 101 PHE A C 1
ATOM 739 O O . PHE A 1 101 ? 2.801 -21.203 -16.969 1 96.38 101 PHE A O 1
ATOM 746 N N . ILE A 1 102 ? 1.4 -20.766 -15.234 1 97.5 102 ILE A N 1
ATOM 747 C CA . ILE A 1 102 ? 1.257 -19.359 -15.602 1 97.5 102 ILE A CA 1
ATOM 748 C C . ILE A 1 102 ? 1.945 -18.484 -14.555 1 97.5 102 ILE A C 1
ATOM 750 O O . ILE A 1 102 ? 1.793 -18.703 -13.352 1 97.5 102 ILE A O 1
ATOM 754 N N . ILE A 1 103 ? 2.754 -17.547 -15.031 1 98.31 103 ILE A N 1
ATOM 755 C CA . ILE A 1 103 ? 3.371 -16.516 -14.219 1 98.31 103 ILE A CA 1
ATOM 756 C C . ILE A 1 103 ? 2.668 -15.18 -14.469 1 98.31 103 ILE A C 1
ATOM 758 O O . ILE A 1 103 ? 2.629 -14.688 -15.594 1 98.31 103 ILE A O 1
ATOM 762 N N . VAL A 1 104 ? 2.143 -14.578 -13.43 1 98.12 104 VAL A N 1
ATOM 763 C CA . VAL A 1 104 ? 1.283 -13.414 -13.594 1 98.12 104 VAL A CA 1
ATOM 764 C C . VAL A 1 104 ? 1.99 -12.172 -13.055 1 98.12 104 VAL A C 1
ATOM 766 O O . VAL A 1 104 ? 2.342 -12.109 -11.875 1 98.12 104 VAL A O 1
ATOM 769 N N . ASP A 1 105 ? 2.158 -11.172 -13.852 1 96.62 105 ASP A N 1
ATOM 770 C CA . ASP A 1 105 ? 2.738 -9.875 -13.523 1 96.62 105 ASP A CA 1
ATOM 771 C C . ASP A 1 105 ? 1.655 -8.867 -13.141 1 96.62 105 ASP A C 1
ATOM 773 O O . ASP A 1 105 ? 0.979 -8.312 -14.008 1 96.62 105 ASP A O 1
ATOM 777 N N . MET A 1 106 ? 1.49 -8.609 -11.883 1 93.69 106 MET A N 1
ATOM 778 C CA . MET A 1 106 ? 0.459 -7.695 -11.398 1 93.69 106 MET A CA 1
ATOM 779 C C . MET A 1 106 ? 0.977 -6.262 -11.352 1 93.69 106 MET A C 1
ATOM 781 O O . MET A 1 106 ? 2.182 -6.035 -11.219 1 93.69 106 MET A O 1
ATOM 785 N N . PRO A 1 107 ? 0.059 -5.367 -11.367 1 87.69 107 PRO A N 1
ATOM 786 C CA . PRO A 1 107 ? 0.509 -3.975 -11.273 1 87.69 107 PRO A CA 1
ATOM 787 C C . PRO A 1 107 ? 0.976 -3.6 -9.867 1 87.69 107 PRO A C 1
ATOM 789 O O . PRO A 1 107 ? 0.476 -4.145 -8.883 1 87.69 107 PRO A O 1
ATOM 792 N N . GLY A 1 108 ? 1.933 -2.719 -9.695 1 73.62 108 GLY A N 1
ATOM 793 C CA . GLY A 1 108 ? 2.508 -2.27 -8.438 1 73.62 108 GLY A CA 1
ATOM 794 C C . GLY A 1 108 ? 1.597 -1.338 -7.664 1 73.62 108 GLY A C 1
ATOM 795 O O . GLY A 1 108 ? 1.792 -1.124 -6.469 1 73.62 108 GLY A O 1
ATOM 796 N N . GLN A 1 109 ? 0.642 -0.746 -8.273 1 68.5 109 GLN A N 1
ATOM 797 C CA . GLN A 1 109 ? -0.141 0.315 -7.648 1 68.5 109 GLN A CA 1
ATOM 798 C C . GLN A 1 109 ? -1.57 -0.145 -7.375 1 68.5 109 GLN A C 1
ATOM 800 O O . GLN A 1 109 ? -2.473 0.678 -7.219 1 68.5 109 GLN A O 1
ATOM 805 N N . VAL A 1 110 ? -1.694 -1.302 -7.238 1 66.56 110 VAL A N 1
ATOM 806 C CA . VAL A 1 110 ? -3.074 -1.707 -6.992 1 66.56 110 VAL A CA 1
ATOM 807 C C . VAL A 1 110 ? -3.242 -2.1 -5.523 1 66.56 110 VAL A C 1
ATOM 809 O O . VAL A 1 110 ? -2.498 -2.938 -5.012 1 66.56 110 VAL A O 1
ATOM 812 N N . GLU A 1 111 ? -4.191 -1.464 -4.91 1 68.12 111 GLU A N 1
ATOM 813 C CA . GLU A 1 111 ? -4.5 -1.7 -3.502 1 68.12 111 GLU A CA 1
ATOM 814 C C . GLU A 1 111 ? -5.09 -3.092 -3.291 1 68.12 111 GLU A C 1
ATOM 816 O O . GLU A 1 111 ? -5.922 -3.545 -4.078 1 68.12 111 GLU A O 1
ATOM 821 N N . VAL A 1 112 ? -4.508 -3.686 -2.312 1 65.81 112 VAL A N 1
ATOM 822 C CA . VAL A 1 112 ? -5.07 -4.98 -1.941 1 65.81 112 VAL A CA 1
ATOM 823 C C . VAL A 1 112 ? -6.258 -4.777 -1.002 1 65.81 112 VAL A C 1
ATOM 825 O O . VAL A 1 112 ? -7.098 -5.668 -0.849 1 65.81 112 VAL A O 1
ATOM 828 N N . LEU A 1 113 ? -6.328 -3.453 -0.491 1 67.38 113 LEU A N 1
ATOM 829 C CA . LEU A 1 113 ? -7.367 -3.182 0.499 1 67.38 113 LEU A CA 1
ATOM 830 C C . LEU A 1 113 ? -8.406 -2.211 -0.054 1 67.38 113 LEU A C 1
ATOM 832 O O . LEU A 1 113 ? -8.18 -0.998 -0.068 1 67.38 113 LEU A O 1
ATOM 836 N N . SER A 1 114 ? -9.117 -2.543 -0.984 1 68.06 114 SER A N 1
ATOM 837 C CA . SER A 1 114 ? -10.203 -1.731 -1.522 1 68.06 114 SER A CA 1
ATOM 838 C C . SER A 1 114 ? -11.547 -2.439 -1.376 1 68.06 114 SER A C 1
ATOM 840 O O . SER A 1 114 ? -11.609 -3.58 -0.913 1 68.06 114 SER A O 1
ATOM 842 N N . ASN A 1 115 ? -12.57 -1.764 -1.503 1 64.88 115 ASN A N 1
ATOM 843 C CA . ASN A 1 115 ? -13.914 -2.338 -1.438 1 64.88 115 ASN A CA 1
ATOM 844 C C . ASN A 1 115 ? -14.039 -3.566 -2.334 1 64.88 115 ASN A C 1
ATOM 846 O O . ASN A 1 115 ? -14.734 -4.523 -1.986 1 64.88 115 ASN A O 1
ATOM 850 N N . GLN A 1 116 ? -13.438 -3.545 -3.375 1 68.94 116 GLN A N 1
ATOM 851 C CA . GLN A 1 116 ? -13.367 -4.652 -4.324 1 68.94 116 GLN A CA 1
ATOM 852 C C . GLN A 1 116 ? -11.93 -4.957 -4.707 1 68.94 116 GLN A C 1
ATOM 854 O O . GLN A 1 116 ? -11.469 -4.551 -5.777 1 68.94 116 GLN A O 1
ATOM 859 N N . PRO A 1 117 ? -11.328 -5.703 -3.76 1 78.56 117 PRO A N 1
ATOM 860 C CA . PRO A 1 117 ? -9.922 -5.941 -4.082 1 78.56 117 PRO A CA 1
ATOM 861 C C . PRO A 1 117 ? -9.734 -6.785 -5.336 1 78.56 117 PRO A C 1
ATOM 863 O O . PRO A 1 117 ? -10.133 -7.953 -5.367 1 78.56 117 PRO A O 1
ATOM 866 N N . ALA A 1 118 ? -9.109 -6.215 -6.238 1 82.94 118 ALA A N 1
ATOM 867 C CA . ALA A 1 118 ? -9.047 -6.809 -7.574 1 82.94 118 ALA A CA 1
ATOM 868 C C . ALA A 1 118 ? -8.016 -7.926 -7.629 1 82.94 118 ALA A C 1
ATOM 870 O O . ALA A 1 118 ? -8.211 -8.93 -8.32 1 82.94 118 ALA A O 1
ATOM 871 N N . VAL A 1 119 ? -6.949 -7.844 -6.832 1 88.94 119 VAL A N 1
ATOM 872 C CA . VAL A 1 119 ? -5.871 -8.82 -6.949 1 88.94 119 VAL A CA 1
ATOM 873 C C . VAL A 1 119 ? -6.285 -10.133 -6.289 1 88.94 119 VAL A C 1
ATOM 875 O O . VAL A 1 119 ? -6.215 -11.195 -6.91 1 88.94 119 VAL A O 1
ATOM 878 N N . PRO A 1 120 ? -6.816 -10.055 -5.066 1 88.19 120 PRO A N 1
ATOM 879 C CA . PRO A 1 120 ? -7.328 -11.297 -4.48 1 88.19 120 PRO A CA 1
ATOM 880 C C . PRO A 1 120 ? -8.438 -11.938 -5.312 1 88.19 120 PRO A C 1
ATOM 882 O O . PRO A 1 120 ? -8.508 -13.164 -5.418 1 88.19 120 PRO A O 1
ATOM 885 N N . ALA A 1 121 ? -9.266 -11.133 -5.875 1 90.12 121 ALA A N 1
ATOM 886 C CA . ALA A 1 121 ? -10.344 -11.641 -6.715 1 90.12 121 ALA A CA 1
ATOM 887 C C . ALA A 1 121 ? -9.797 -12.352 -7.949 1 90.12 121 ALA A C 1
ATOM 889 O O . ALA A 1 121 ? -10.344 -13.367 -8.391 1 90.12 121 ALA A O 1
ATOM 890 N N . PHE A 1 122 ? -8.781 -11.828 -8.492 1 94.19 122 PHE A N 1
ATOM 891 C CA . PHE A 1 122 ? -8.156 -12.445 -9.656 1 94.19 122 PHE A CA 1
ATOM 892 C C . PHE A 1 122 ? -7.566 -13.805 -9.289 1 94.19 122 PHE A C 1
ATOM 894 O O . PHE A 1 122 ? -7.684 -14.766 -10.055 1 94.19 122 PHE A O 1
ATOM 901 N N . VAL A 1 123 ? -6.918 -13.891 -8.18 1 93.88 123 VAL A N 1
ATOM 902 C CA . VAL A 1 123 ? -6.355 -15.156 -7.703 1 93.88 123 VAL A CA 1
ATOM 903 C C . VAL A 1 123 ? -7.469 -16.188 -7.531 1 93.88 123 VAL A C 1
ATOM 905 O O . VAL A 1 123 ? -7.312 -17.344 -7.918 1 93.88 123 VAL A O 1
ATOM 908 N N . ARG A 1 124 ? -8.578 -15.766 -6.988 1 92.19 124 ARG A N 1
ATOM 909 C CA . ARG A 1 124 ? -9.727 -16.656 -6.828 1 92.19 124 ARG A CA 1
ATOM 910 C C . ARG A 1 124 ? -10.234 -17.141 -8.18 1 92.19 124 ARG A C 1
ATOM 912 O O . ARG A 1 124 ? -10.641 -18.297 -8.32 1 92.19 124 ARG A O 1
ATOM 919 N N . LEU A 1 125 ? -10.266 -16.219 -9.094 1 94.31 125 LEU A N 1
ATOM 920 C CA . LEU A 1 125 ? -10.68 -16.594 -10.445 1 94.31 125 LEU A CA 1
ATOM 921 C C . LEU A 1 125 ? -9.789 -17.688 -11.008 1 94.31 125 LEU A C 1
ATOM 923 O O . LEU A 1 125 ? -10.281 -18.641 -11.617 1 94.31 125 LEU A O 1
ATOM 927 N N . LEU A 1 126 ? -8.453 -17.578 -10.852 1 95.75 126 LEU A N 1
ATOM 928 C CA . LEU A 1 126 ? -7.52 -18.594 -11.297 1 95.75 126 LEU A CA 1
ATOM 929 C C . LEU A 1 126 ? -7.793 -19.922 -10.602 1 95.75 126 LEU A C 1
ATOM 931 O O . LEU A 1 126 ? -7.758 -20.984 -11.234 1 95.75 126 LEU A O 1
ATOM 935 N N . GLN A 1 127 ? -8.086 -19.844 -9.336 1 93.38 127 GLN A N 1
ATOM 936 C CA . GLN A 1 127 ? -8.375 -21.047 -8.562 1 93.38 127 GLN A CA 1
ATOM 937 C C . GLN A 1 127 ? -9.656 -21.719 -9.047 1 93.38 127 GLN A C 1
ATOM 939 O O . GLN A 1 127 ? -9.734 -22.953 -9.133 1 93.38 127 GLN A O 1
ATOM 944 N N . GLN A 1 128 ? -10.633 -20.922 -9.344 1 92.88 128 GLN A N 1
ATOM 945 C CA . GLN A 1 128 ? -11.883 -21.453 -9.883 1 92.88 128 GLN A CA 1
ATOM 946 C C . GLN A 1 128 ? -11.656 -22.141 -11.227 1 92.88 128 GLN A C 1
ATOM 948 O O . GLN A 1 128 ? -12.375 -23.078 -11.57 1 92.88 128 GLN A O 1
ATOM 953 N N . GLU A 1 129 ? -10.656 -21.656 -11.922 1 94.19 129 GLU A N 1
ATOM 954 C CA . GLU A 1 129 ? -10.312 -22.25 -13.211 1 94.19 129 GLU A CA 1
ATOM 955 C C . GLU A 1 129 ? -9.422 -23.484 -13.039 1 94.19 129 GLU A C 1
ATOM 957 O O . GLU A 1 129 ? -8.938 -24.047 -14.016 1 94.19 129 GLU A O 1
ATOM 962 N N . GLY A 1 130 ? -9.109 -23.828 -11.805 1 92.75 130 GLY A N 1
ATOM 963 C CA . GLY A 1 130 ? -8.438 -25.094 -11.523 1 92.75 130 GLY A CA 1
ATOM 964 C C . GLY A 1 130 ? -6.957 -24.922 -11.234 1 92.75 130 GLY A C 1
ATOM 965 O O . GLY A 1 130 ? -6.23 -25.922 -11.109 1 92.75 130 GLY A O 1
ATOM 966 N N . TYR A 1 131 ? -6.496 -23.75 -11.117 1 95.5 131 TYR A N 1
ATOM 967 C CA . TYR A 1 131 ? -5.07 -23.531 -10.875 1 95.5 131 TYR A CA 1
ATOM 968 C C . TYR A 1 131 ? -4.758 -23.594 -9.383 1 95.5 131 TYR A C 1
ATOM 970 O O . TYR A 1 131 ? -5.504 -23.047 -8.57 1 95.5 131 TYR A O 1
ATOM 978 N N . TYR A 1 132 ? -3.695 -24.328 -9.086 1 94.44 132 TYR A N 1
ATOM 979 C CA . TYR A 1 132 ? -3.066 -24.125 -7.785 1 94.44 132 TYR A CA 1
ATOM 980 C C . TYR A 1 132 ? -2.197 -22.875 -7.789 1 94.44 132 TYR A C 1
ATOM 982 O O . TYR A 1 132 ? -1.295 -22.734 -8.617 1 94.44 132 TYR A O 1
ATOM 990 N N . THR A 1 133 ? -2.531 -22 -6.848 1 95.38 133 THR A N 1
ATOM 991 C CA . THR A 1 133 ? -1.939 -20.672 -6.941 1 95.38 133 THR A CA 1
ATOM 992 C C . THR A 1 133 ? -1.027 -20.406 -5.746 1 95.38 133 THR A C 1
ATOM 994 O O . THR A 1 133 ? -1.273 -20.891 -4.645 1 95.38 133 THR A O 1
ATOM 997 N N . THR A 1 134 ? 0.063 -19.734 -6.016 1 95.69 134 THR A N 1
ATOM 998 C CA . THR A 1 134 ? 0.938 -19.141 -5.008 1 95.69 134 THR A CA 1
ATOM 999 C C . THR A 1 134 ? 1.231 -17.688 -5.332 1 95.69 134 THR A C 1
ATOM 1001 O O . THR A 1 134 ? 1.385 -17.312 -6.5 1 95.69 134 THR A O 1
ATOM 1004 N N . VAL A 1 135 ? 1.277 -16.875 -4.234 1 95.5 135 VAL A N 1
ATOM 1005 C CA . VAL A 1 135 ? 1.583 -15.453 -4.426 1 95.5 135 VAL A CA 1
ATOM 1006 C C . VAL A 1 135 ? 3.027 -15.18 -4.008 1 95.5 135 VAL A C 1
ATOM 1008 O O . VAL A 1 135 ? 3.473 -15.633 -2.951 1 95.5 135 VAL A O 1
ATOM 1011 N N . LEU A 1 136 ? 3.781 -14.555 -4.895 1 97.25 136 LEU A N 1
ATOM 1012 C CA . LEU A 1 136 ? 5.082 -14 -4.551 1 97.25 136 LEU A CA 1
ATOM 1013 C C . LEU A 1 136 ? 4.969 -12.516 -4.223 1 97.25 136 LEU A C 1
ATOM 1015 O O . LEU A 1 136 ? 4.5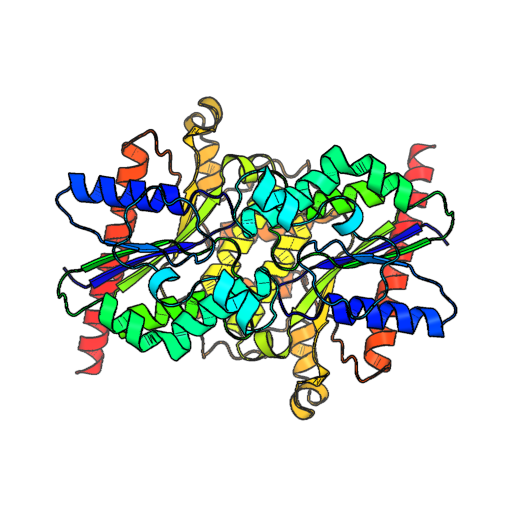39 -11.719 -5.062 1 97.25 136 LEU A O 1
ATOM 1019 N N . TYR A 1 137 ? 5.277 -12.211 -3.023 1 95.25 137 TYR A N 1
ATOM 1020 C CA . TYR A 1 137 ? 5.332 -10.805 -2.623 1 95.25 137 TYR A CA 1
ATOM 1021 C C . TYR A 1 137 ? 6.766 -10.297 -2.637 1 95.25 137 TYR A C 1
ATOM 1023 O O . TYR A 1 137 ? 7.617 -10.789 -1.89 1 95.25 137 TYR A O 1
ATOM 1031 N N . LEU A 1 138 ? 6.98 -9.211 -3.447 1 95.25 138 LEU A N 1
ATOM 1032 C CA . LEU A 1 138 ? 8.344 -8.727 -3.633 1 95.25 138 LEU A CA 1
ATOM 1033 C C . LEU A 1 138 ? 8.602 -7.48 -2.789 1 95.25 138 LEU A C 1
ATOM 1035 O O . LEU A 1 138 ? 7.742 -6.598 -2.705 1 95.25 138 LEU A O 1
ATOM 1039 N N . LEU A 1 139 ? 9.734 -7.496 -2.148 1 92.81 139 LEU A N 1
ATOM 1040 C CA . LEU A 1 139 ? 10.289 -6.32 -1.486 1 92.81 139 LEU A CA 1
ATOM 1041 C C . LEU A 1 139 ? 11.703 -6.035 -1.977 1 92.81 139 LEU A C 1
ATOM 1043 O O . LEU A 1 139 ? 12.516 -6.949 -2.102 1 92.81 139 LEU A O 1
ATOM 1047 N N . ASP A 1 140 ? 11.984 -4.766 -2.248 1 91.69 140 ASP A N 1
ATOM 1048 C CA . ASP A 1 140 ? 13.305 -4.344 -2.703 1 91.69 140 ASP A CA 1
ATOM 1049 C C . ASP A 1 140 ? 14.312 -4.363 -1.556 1 91.69 140 ASP A C 1
ATOM 1051 O O . ASP A 1 140 ? 14.195 -3.584 -0.606 1 91.69 140 ASP A O 1
ATOM 1055 N N . ALA A 1 141 ? 15.359 -5.164 -1.694 1 91.38 141 ALA A N 1
ATOM 1056 C CA . ALA A 1 141 ? 16.328 -5.359 -0.614 1 91.38 141 ALA A CA 1
ATOM 1057 C C . ALA A 1 141 ? 17.062 -4.062 -0.296 1 91.38 141 ALA A C 1
ATOM 1059 O O . ALA A 1 141 ? 17.219 -3.701 0.873 1 91.38 141 ALA A O 1
ATOM 1060 N N . LEU A 1 142 ? 17.484 -3.398 -1.286 1 85.5 142 LEU A N 1
ATOM 1061 C CA . LEU A 1 142 ? 18.281 -2.191 -1.078 1 85.5 142 LEU A CA 1
ATOM 1062 C C . LEU A 1 142 ? 17.453 -1.114 -0.379 1 85.5 142 LEU A C 1
ATOM 1064 O O . LEU A 1 142 ? 17.938 -0.486 0.57 1 85.5 142 LEU A O 1
ATOM 1068 N N . ALA A 1 143 ? 16.219 -0.992 -0.777 1 78.44 143 ALA A N 1
ATOM 1069 C CA . ALA A 1 143 ? 15.359 0.058 -0.24 1 78.44 143 ALA A CA 1
ATOM 1070 C C . ALA A 1 143 ? 14.945 -0.253 1.194 1 78.44 143 ALA A C 1
ATOM 1072 O O . ALA A 1 143 ? 14.836 0.651 2.025 1 78.44 143 ALA A O 1
ATOM 1073 N N . THR A 1 144 ? 14.836 -1.477 1.508 1 82.31 144 THR A N 1
ATOM 1074 C CA . THR A 1 144 ? 14.188 -1.812 2.771 1 82.31 144 THR A CA 1
ATOM 1075 C C . THR A 1 144 ? 15.227 -2.133 3.842 1 82.31 144 THR A C 1
ATOM 1077 O O . THR A 1 144 ? 14.984 -1.923 5.031 1 82.31 144 THR A O 1
ATOM 1080 N N . THR A 1 145 ? 16.391 -2.631 3.436 1 80.75 145 THR A N 1
ATOM 1081 C CA . THR A 1 145 ? 17.359 -3.039 4.449 1 80.75 145 THR A CA 1
ATOM 1082 C C . THR A 1 145 ? 18.25 -1.864 4.855 1 80.75 145 THR A C 1
ATOM 1084 O O . THR A 1 145 ? 19.047 -1.979 5.781 1 80.75 145 THR A O 1
ATOM 1087 N N . ALA A 1 146 ? 18.109 -0.753 4.133 1 77.06 146 ALA A N 1
ATOM 1088 C CA . ALA A 1 146 ? 18.875 0.451 4.453 1 77.06 146 ALA A CA 1
ATOM 1089 C C . ALA A 1 146 ? 18.469 1.013 5.812 1 77.06 146 ALA A C 1
ATOM 1091 O O . ALA A 1 146 ? 19.25 1.71 6.461 1 77.06 146 ALA A O 1
ATOM 1092 N N . ASP A 1 147 ? 17.219 0.705 6.199 1 78.94 147 ASP A N 1
ATOM 1093 C CA . ASP A 1 147 ? 16.656 1.222 7.441 1 78.94 147 ASP A CA 1
ATOM 1094 C C . ASP A 1 147 ? 15.758 0.18 8.109 1 78.94 147 ASP A C 1
ATOM 1096 O O . ASP A 1 147 ? 14.859 -0.375 7.473 1 78.94 147 ASP A O 1
ATOM 1100 N N . SER A 1 148 ? 16.016 -0.077 9.383 1 79.69 148 SER A N 1
ATOM 1101 C CA . SER A 1 148 ? 15.273 -1.1 10.102 1 79.69 148 SER A CA 1
ATOM 1102 C C . SER A 1 148 ? 13.781 -0.779 10.125 1 79.69 148 SER A C 1
ATOM 1104 O O . SER A 1 148 ? 12.945 -1.683 10.039 1 79.69 148 SER A O 1
ATOM 1106 N N . GLY A 1 149 ? 13.492 0.51 10.258 1 79.31 149 GLY A N 1
ATOM 1107 C CA . GLY A 1 149 ? 12.102 0.916 10.227 1 79.31 149 GLY A CA 1
ATOM 1108 C C . GLY A 1 149 ? 11.406 0.576 8.922 1 79.31 149 GLY A C 1
ATOM 1109 O O . GLY A 1 149 ? 10.273 0.076 8.93 1 79.31 149 GLY A O 1
ATOM 1110 N N . LYS A 1 150 ? 12.086 0.798 7.84 1 82.88 150 LYS A N 1
ATOM 1111 C CA . LYS A 1 150 ? 11.539 0.474 6.523 1 82.88 150 LYS A CA 1
ATOM 1112 C C . LYS A 1 150 ? 11.352 -1.032 6.363 1 82.88 150 LYS A C 1
ATOM 1114 O O . LYS A 1 150 ? 10.367 -1.482 5.773 1 82.88 150 LYS A O 1
ATOM 1119 N N . PHE A 1 151 ? 12.391 -1.737 6.891 1 88.25 151 PHE A N 1
ATOM 1120 C CA . PHE A 1 151 ? 12.297 -3.189 6.785 1 88.25 151 PHE A CA 1
ATOM 1121 C C . PHE A 1 151 ? 11.109 -3.715 7.586 1 88.25 151 PHE A C 1
ATOM 1123 O O . PHE A 1 151 ? 10.367 -4.578 7.109 1 88.25 151 PHE A O 1
ATOM 1130 N N . ILE A 1 152 ? 10.93 -3.24 8.758 1 84.25 152 ILE A N 1
ATOM 1131 C CA . ILE A 1 152 ? 9.805 -3.637 9.602 1 84.25 152 ILE A CA 1
ATOM 1132 C C . ILE A 1 152 ? 8.492 -3.301 8.891 1 84.25 152 ILE A C 1
ATOM 1134 O O . ILE A 1 152 ? 7.562 -4.113 8.875 1 84.25 152 ILE A O 1
ATOM 1138 N N . SER A 1 153 ? 8.43 -2.104 8.352 1 84.06 153 SER A N 1
ATOM 1139 C CA . SER A 1 153 ? 7.254 -1.703 7.59 1 84.06 153 SER A CA 1
ATOM 1140 C C . SER A 1 153 ? 6.984 -2.668 6.441 1 84.06 153 SER A C 1
ATOM 1142 O O . SER A 1 153 ? 5.84 -3.07 6.215 1 84.06 153 SER A O 1
ATOM 1144 N N . GLY A 1 154 ? 8.023 -3.004 5.746 1 87.56 154 GLY A N 1
ATOM 1145 C CA . GLY A 1 154 ? 7.891 -3.959 4.66 1 87.56 154 GLY A CA 1
ATOM 1146 C C . GLY A 1 154 ? 7.336 -5.301 5.105 1 87.56 154 GLY A C 1
ATOM 1147 O O . GLY A 1 154 ? 6.504 -5.895 4.418 1 87.56 154 GLY A O 1
ATOM 1148 N N . CYS A 1 155 ? 7.793 -5.77 6.242 1 87.88 155 CYS A N 1
ATOM 1149 C CA . CYS A 1 155 ? 7.297 -7.02 6.809 1 87.88 155 CYS A CA 1
ATOM 1150 C C . CYS A 1 155 ? 5.812 -6.926 7.125 1 87.88 155 CYS A C 1
ATOM 1152 O O . CYS A 1 155 ? 5.047 -7.848 6.836 1 87.88 155 CYS A O 1
ATOM 1154 N N . MET A 1 156 ? 5.453 -5.855 7.664 1 84.12 156 MET A N 1
ATOM 1155 C CA . MET A 1 156 ? 4.055 -5.664 8.039 1 84.12 156 MET A CA 1
ATOM 1156 C C . MET A 1 156 ? 3.168 -5.578 6.801 1 84.12 156 MET A C 1
ATOM 1158 O O . MET A 1 156 ? 2.047 -6.086 6.801 1 84.12 156 MET A O 1
ATOM 1162 N N . PHE A 1 157 ? 3.67 -4.902 5.824 1 86.69 157 PHE A N 1
ATOM 1163 C CA . PHE A 1 157 ? 2.92 -4.82 4.574 1 86.69 157 PHE A CA 1
ATOM 1164 C C . PHE A 1 157 ? 2.73 -6.207 3.971 1 86.69 157 PHE A C 1
ATOM 1166 O O . PHE A 1 157 ? 1.662 -6.516 3.436 1 86.69 157 PHE A O 1
ATOM 1173 N N . SER A 1 158 ? 3.76 -6.934 4.02 1 88 158 SER A N 1
ATOM 1174 C CA . SER A 1 158 ? 3.668 -8.312 3.543 1 88 158 SER A CA 1
ATOM 1175 C C . SER A 1 158 ? 2.594 -9.086 4.301 1 88 158 SER A C 1
ATOM 1177 O O . SER A 1 158 ? 1.737 -9.727 3.688 1 88 158 SER A O 1
ATOM 1179 N N . LEU A 1 159 ? 2.643 -8.984 5.562 1 83.62 159 LEU A N 1
ATOM 1180 C CA . LEU A 1 159 ? 1.674 -9.688 6.398 1 83.62 159 LEU A CA 1
ATOM 1181 C C . LEU A 1 159 ? 0.256 -9.211 6.105 1 83.62 159 LEU A C 1
ATOM 1183 O O . LEU A 1 159 ? -0.676 -10.016 6.051 1 83.62 159 LEU A O 1
ATOM 1187 N N . SER A 1 160 ? 0.113 -7.922 5.961 1 83.19 160 SER A N 1
ATOM 1188 C CA . SER A 1 160 ? -1.188 -7.34 5.648 1 83.19 160 SER A CA 1
ATOM 1189 C C . SER A 1 160 ? -1.744 -7.902 4.344 1 83.19 160 SER A C 1
ATOM 1191 O O . SER A 1 160 ? -2.949 -8.141 4.227 1 83.19 160 SER A O 1
ATOM 1193 N N . SER A 1 161 ? -0.887 -8.023 3.414 1 85.94 161 SER A N 1
ATOM 1194 C CA . SER A 1 161 ? -1.308 -8.547 2.117 1 85.94 161 SER A CA 1
ATOM 1195 C C . SER A 1 161 ? -1.676 -10.023 2.207 1 85.94 161 SER A C 1
ATOM 1197 O O . SER A 1 161 ? -2.643 -10.469 1.584 1 85.94 161 SER A O 1
ATOM 1199 N N . MET A 1 162 ? -0.899 -10.75 2.924 1 84.75 162 MET A N 1
ATOM 1200 C CA . MET A 1 162 ? -1.044 -12.195 3.025 1 84.75 162 MET A CA 1
ATOM 1201 C C . MET A 1 162 ? -2.439 -12.57 3.514 1 84.75 162 MET A C 1
ATOM 1203 O O . MET A 1 162 ? -3.021 -13.547 3.045 1 84.75 162 MET A O 1
ATOM 1207 N N . VAL A 1 163 ? -3.021 -11.812 4.383 1 78.88 163 VAL A N 1
ATOM 1208 C CA . VAL A 1 163 ? -4.301 -12.117 5.02 1 78.88 163 VAL A CA 1
ATOM 1209 C C . VAL A 1 163 ? -5.422 -12.039 3.986 1 78.88 163 VAL A C 1
ATOM 1211 O O . VAL A 1 163 ? -6.492 -12.617 4.176 1 78.88 163 VAL A O 1
ATOM 1214 N N . CYS A 1 164 ? -5.18 -11.414 2.875 1 80.75 164 CYS A N 1
ATOM 1215 C CA . CYS A 1 164 ? -6.223 -11.172 1.884 1 80.75 164 CYS A CA 1
ATOM 1216 C C . CYS A 1 164 ? -6.297 -12.312 0.878 1 80.75 164 CYS A C 1
ATOM 1218 O O . CYS A 1 164 ? -7.188 -12.344 0.025 1 80.75 164 CYS A O 1
ATOM 1220 N N . PHE A 1 165 ? -5.371 -13.273 1.011 1 84.25 165 PHE A N 1
ATOM 1221 C CA . PHE A 1 165 ? -5.289 -14.328 0.006 1 84.25 165 PHE A CA 1
ATOM 1222 C C . PHE A 1 165 ? -5.539 -15.695 0.633 1 84.25 165 PHE A C 1
ATOM 1224 O O . PHE A 1 165 ? -5.141 -15.945 1.773 1 84.25 165 PHE A O 1
ATOM 1231 N N . ASP A 1 166 ? -6.184 -16.562 -0.171 1 81.81 166 ASP A N 1
ATOM 1232 C CA . ASP A 1 166 ? -6.445 -17.922 0.265 1 81.81 166 ASP A CA 1
ATOM 1233 C C . ASP A 1 166 ? -5.465 -18.906 -0.375 1 81.81 166 ASP A C 1
ATOM 1235 O O . ASP A 1 166 ? -5.863 -19.953 -0.869 1 81.81 166 ASP A O 1
ATOM 1239 N N . CYS A 1 167 ? -4.273 -18.547 -0.513 1 88.06 167 CYS A N 1
ATOM 1240 C CA . CYS A 1 167 ? -3.232 -19.391 -1.097 1 88.06 167 CYS A CA 1
ATOM 1241 C C . CYS A 1 167 ? -1.881 -19.109 -0.45 1 88.06 167 CYS A C 1
ATOM 1243 O O . CYS A 1 167 ? -1.72 -18.125 0.26 1 88.06 167 CYS A O 1
ATOM 1245 N N . PRO A 1 168 ? -0.928 -20.031 -0.63 1 88.88 168 PRO A N 1
ATOM 1246 C CA . PRO A 1 168 ? 0.391 -19.781 -0.039 1 88.88 168 PRO A CA 1
ATOM 1247 C C . PRO A 1 168 ? 1.038 -18.5 -0.535 1 88.88 168 PRO A C 1
ATOM 1249 O O . PRO A 1 168 ? 0.837 -18.109 -1.688 1 88.88 168 PRO A O 1
ATOM 1252 N N . PHE A 1 169 ? 1.752 -18 0.411 1 90.12 169 PHE A N 1
ATOM 1253 C CA . PHE A 1 169 ? 2.453 -16.75 0.172 1 90.12 169 PHE A CA 1
ATOM 1254 C C . PHE A 1 169 ? 3.953 -16.906 0.383 1 90.12 169 PHE A C 1
ATOM 1256 O O . PHE A 1 169 ? 4.383 -17.484 1.385 1 90.12 169 PHE A O 1
ATOM 1263 N N . ILE A 1 170 ? 4.754 -16.5 -0.618 1 94.81 170 ILE A N 1
ATOM 1264 C CA . ILE A 1 170 ? 6.207 -16.5 -0.483 1 94.81 170 ILE A CA 1
ATOM 1265 C C . ILE A 1 170 ? 6.73 -15.062 -0.576 1 94.81 170 ILE A C 1
ATOM 1267 O O . ILE A 1 170 ? 6.516 -14.383 -1.582 1 94.81 170 ILE A O 1
ATOM 1271 N N . ASN A 1 171 ? 7.371 -14.625 0.496 1 95.25 171 ASN A N 1
ATOM 1272 C CA . ASN A 1 171 ? 8.016 -13.312 0.48 1 95.25 171 ASN A CA 1
ATOM 1273 C C . ASN A 1 171 ? 9.406 -13.383 -0.142 1 95.25 171 ASN A C 1
ATOM 1275 O O . ASN A 1 171 ? 10.195 -14.266 0.187 1 95.25 171 ASN A O 1
ATOM 1279 N N . VAL A 1 172 ? 9.656 -12.453 -1.056 1 97.38 172 VAL A N 1
ATOM 1280 C CA . VAL A 1 172 ? 10.922 -12.469 -1.785 1 97.38 172 VAL A CA 1
ATOM 1281 C C . VAL A 1 172 ? 11.625 -11.125 -1.622 1 97.38 172 VAL A C 1
ATOM 1283 O O . VAL A 1 172 ? 11.031 -10.07 -1.841 1 97.38 172 VAL A O 1
ATOM 1286 N N . LEU A 1 173 ? 12.883 -11.172 -1.147 1 96.31 173 LEU A N 1
ATOM 1287 C CA . LEU A 1 173 ? 13.742 -10 -1.194 1 96.31 173 LEU A CA 1
ATOM 1288 C C . LEU A 1 173 ? 14.477 -9.914 -2.525 1 96.31 173 LEU A C 1
ATOM 1290 O O . LEU A 1 173 ? 15.375 -10.727 -2.793 1 96.31 173 LEU A O 1
ATOM 1294 N N . THR A 1 174 ? 14.055 -8.93 -3.291 1 96.62 174 THR A N 1
ATOM 1295 C CA . THR A 1 174 ? 14.617 -8.82 -4.633 1 96.62 174 THR A CA 1
ATOM 1296 C C . THR A 1 174 ? 15.781 -7.84 -4.652 1 96.62 174 THR A C 1
ATOM 1298 O O . THR A 1 174 ? 16.078 -7.191 -3.643 1 96.62 174 THR A O 1
ATOM 1301 N N . LYS A 1 175 ? 16.5 -7.832 -5.742 1 94.62 175 LYS A N 1
ATOM 1302 C CA . LYS A 1 175 ? 17.594 -6.918 -6.047 1 94.62 175 LYS A CA 1
ATOM 1303 C C . LYS A 1 175 ? 18.75 -7.102 -5.07 1 94.62 175 LYS A C 1
ATOM 1305 O O . LYS A 1 175 ? 19.438 -6.133 -4.723 1 94.62 175 LYS A O 1
ATOM 1310 N N . CYS A 1 176 ? 18.938 -8.289 -4.684 1 96.06 176 CYS A N 1
ATOM 1311 C CA . CYS A 1 176 ? 20.062 -8.562 -3.793 1 96.06 176 CYS A CA 1
ATOM 1312 C C . CYS A 1 176 ? 21.391 -8.43 -4.531 1 96.06 176 CYS A C 1
ATOM 1314 O O . CYS A 1 176 ? 22.453 -8.367 -3.902 1 96.06 176 CYS A O 1
ATOM 1316 N N . ASP A 1 177 ? 21.328 -8.375 -5.855 1 95.25 177 ASP A N 1
ATOM 1317 C CA . ASP A 1 177 ? 22.516 -8.133 -6.66 1 95.25 177 ASP A CA 1
ATOM 1318 C C . ASP A 1 177 ? 23.109 -6.75 -6.371 1 95.25 177 ASP A C 1
ATOM 1320 O O . ASP A 1 177 ? 24.297 -6.512 -6.598 1 95.25 177 ASP A O 1
ATOM 1324 N N . LEU A 1 178 ? 22.297 -5.871 -5.852 1 93.19 178 LEU A N 1
ATOM 1325 C CA . LEU A 1 178 ? 22.719 -4.496 -5.605 1 93.19 178 LEU A CA 1
ATOM 1326 C C . LEU A 1 178 ? 23.312 -4.355 -4.207 1 93.19 178 LEU A C 1
ATOM 1328 O O . LEU A 1 178 ? 23.875 -3.309 -3.871 1 93.19 178 LEU A O 1
ATOM 1332 N N . LEU A 1 179 ? 23.188 -5.355 -3.398 1 93.5 179 LEU A N 1
ATOM 1333 C CA . LEU A 1 179 ? 23.75 -5.32 -2.055 1 93.5 179 LEU A CA 1
ATOM 1334 C C . LEU A 1 179 ? 25.266 -5.582 -2.094 1 93.5 179 LEU A C 1
ATOM 1336 O O . LEU A 1 179 ? 25.75 -6.254 -3 1 93.5 179 LEU A O 1
ATOM 1340 N N . SER A 1 180 ? 25.938 -5.086 -1.11 1 92.81 180 SER A N 1
ATOM 1341 C CA . SER A 1 180 ? 27.375 -5.344 -1.016 1 92.81 180 SER A CA 1
ATOM 1342 C C . SER A 1 180 ? 27.641 -6.812 -0.714 1 92.81 180 SER A C 1
ATOM 1344 O O . SER A 1 180 ? 26.812 -7.5 -0.131 1 92.81 180 SER A O 1
ATOM 1346 N N . LYS A 1 181 ? 28.812 -7.238 -1.135 1 91.44 181 LYS A N 1
ATOM 1347 C CA . LYS A 1 181 ? 29.234 -8.609 -0.867 1 91.44 181 LYS A CA 1
ATOM 1348 C C . LYS A 1 181 ? 29.281 -8.891 0.632 1 91.44 181 LYS A C 1
ATOM 1350 O O . LYS A 1 181 ? 28.891 -9.969 1.082 1 91.44 181 LYS A O 1
ATOM 1355 N N . ASP A 1 182 ? 29.75 -7.906 1.351 1 91.44 182 ASP A N 1
ATOM 1356 C CA . ASP A 1 182 ? 29.844 -8.039 2.801 1 91.44 182 ASP A CA 1
ATOM 1357 C C . ASP A 1 182 ? 28.469 -8.25 3.426 1 91.44 182 ASP A C 1
ATOM 1359 O O . ASP A 1 182 ? 28.297 -9.109 4.289 1 91.44 182 ASP A O 1
ATOM 1363 N N . PHE A 1 183 ? 27.516 -7.559 2.971 1 90.31 183 PHE A N 1
ATOM 1364 C CA . PHE A 1 183 ? 26.156 -7.66 3.484 1 90.31 183 PHE A CA 1
ATOM 1365 C C . PHE A 1 183 ? 25.562 -9.039 3.215 1 90.31 183 PHE A C 1
ATOM 1367 O O . PHE A 1 183 ? 24.859 -9.602 4.059 1 90.31 183 PHE A O 1
ATOM 1374 N N . LYS A 1 184 ? 25.844 -9.617 2.094 1 90.81 184 LYS A N 1
ATOM 1375 C CA . LYS A 1 184 ? 25.281 -10.898 1.673 1 90.81 184 LYS A CA 1
ATOM 1376 C C . LYS A 1 184 ? 25.984 -12.062 2.365 1 90.81 184 LYS A C 1
ATOM 1378 O O . LYS A 1 184 ? 25.344 -13.055 2.717 1 90.81 184 LYS A O 1
ATOM 1383 N N . GLU A 1 185 ? 27.297 -11.852 2.602 1 89.06 185 GLU A N 1
ATOM 1384 C CA . GLU A 1 185 ? 28.109 -13.008 2.992 1 89.06 185 GLU A CA 1
ATOM 1385 C C . GLU A 1 185 ? 28.344 -13.031 4.5 1 89.06 185 GLU A C 1
ATOM 1387 O O . GLU A 1 185 ? 28.641 -14.078 5.07 1 89.06 185 GLU A O 1
ATOM 1392 N N . ASN A 1 186 ? 28.234 -11.953 5.203 1 88.94 186 ASN A N 1
ATOM 1393 C CA . ASN A 1 186 ? 28.547 -11.914 6.629 1 88.94 186 ASN A CA 1
ATOM 1394 C C . ASN A 1 186 ? 27.328 -12.297 7.48 1 88.94 186 ASN A C 1
ATOM 1396 O O . ASN A 1 186 ? 27.328 -12.078 8.695 1 88.94 186 ASN A O 1
ATOM 1400 N N . GLY A 1 187 ? 26.344 -12.781 6.824 1 89.31 187 GLY A N 1
ATOM 1401 C CA . GLY A 1 187 ? 25.188 -13.266 7.57 1 89.31 187 GLY A CA 1
ATOM 1402 C C . GLY A 1 187 ? 24.109 -12.219 7.742 1 89.31 187 GLY A C 1
ATOM 1403 O O . GLY A 1 187 ? 23 -12.531 8.172 1 89.31 187 GLY A O 1
ATOM 1404 N N . MET A 1 188 ? 24.406 -11.039 7.41 1 89.38 188 MET A N 1
ATOM 1405 C CA . MET A 1 188 ? 23.453 -9.953 7.602 1 89.38 188 MET A CA 1
ATOM 1406 C C . MET A 1 188 ? 22.188 -10.18 6.777 1 89.38 188 MET A C 1
ATOM 1408 O O . MET A 1 188 ? 21.078 -10.047 7.285 1 89.38 188 MET A O 1
ATOM 1412 N N . LEU A 1 189 ? 22.375 -10.5 5.516 1 93 189 LEU A N 1
ATOM 1413 C CA . LEU A 1 189 ? 21.219 -10.773 4.648 1 93 189 LEU A CA 1
ATOM 1414 C C . LEU A 1 189 ? 20.359 -11.883 5.23 1 93 189 LEU A C 1
ATOM 1416 O O . LEU A 1 189 ? 19.125 -11.797 5.188 1 93 189 LEU A O 1
ATOM 1420 N N . GLU A 1 190 ? 21 -12.867 5.801 1 92.25 190 GLU A N 1
ATOM 1421 C CA . GLU A 1 190 ? 20.266 -13.984 6.398 1 92.25 190 GLU A CA 1
ATOM 1422 C C . GLU A 1 190 ? 19.422 -13.516 7.582 1 92.25 190 GLU A C 1
ATOM 1424 O O . GLU A 1 190 ? 18.297 -14.008 7.781 1 92.25 190 GLU A O 1
ATOM 1429 N N . HIS A 1 191 ? 19.984 -12.648 8.328 1 89.38 191 HIS A N 1
ATOM 1430 C CA . HIS A 1 191 ? 19.25 -12.117 9.469 1 89.38 191 HIS A CA 1
ATOM 1431 C C . HIS A 1 191 ? 17.984 -11.383 9.008 1 89.38 191 HIS A C 1
ATOM 1433 O O . HIS A 1 191 ? 16.938 -11.484 9.641 1 89.38 191 HIS A O 1
ATOM 1439 N N . PHE A 1 192 ? 18.094 -10.633 7.949 1 89.94 192 PHE A N 1
ATOM 1440 C CA . PHE A 1 192 ? 16.938 -9.945 7.398 1 89.94 192 PHE A CA 1
ATOM 1441 C C . PHE A 1 192 ? 15.922 -10.938 6.84 1 89.94 192 PHE A C 1
ATOM 1443 O O . PHE A 1 192 ? 14.719 -10.82 7.082 1 89.94 192 PHE A O 1
ATOM 1450 N N . CYS A 1 193 ? 16.438 -11.961 6.176 1 91.94 193 CYS A N 1
ATOM 1451 C CA . CYS A 1 193 ? 15.555 -12.953 5.57 1 91.94 193 CYS A CA 1
ATOM 1452 C C . CYS A 1 193 ? 14.773 -13.719 6.633 1 91.94 193 CYS A C 1
ATOM 1454 O O . CYS A 1 193 ? 13.625 -14.102 6.414 1 91.94 193 CYS A O 1
ATOM 1456 N N . MET A 1 194 ? 15.398 -13.852 7.762 1 88.25 194 MET A N 1
ATOM 1457 C CA . MET A 1 194 ? 14.758 -14.586 8.844 1 88.25 194 MET A CA 1
ATOM 1458 C C . MET A 1 194 ? 13.992 -13.648 9.766 1 88.25 194 MET A C 1
ATOM 1460 O O . MET A 1 194 ? 13.414 -14.078 10.766 1 88.25 194 MET A O 1
ATOM 1464 N N . CYS A 1 195 ? 13.961 -12.352 9.414 1 87.5 195 CYS A N 1
ATOM 1465 C CA . CYS A 1 195 ? 13.32 -11.32 10.227 1 87.5 195 CYS A CA 1
ATOM 1466 C C . CYS A 1 195 ? 13.797 -11.383 11.672 1 87.5 195 CYS A C 1
ATOM 1468 O O . CYS A 1 195 ? 12.984 -11.383 12.594 1 87.5 195 CYS A O 1
ATOM 1470 N N . ASP A 1 196 ? 15.109 -11.625 11.773 1 84.81 196 ASP A N 1
ATOM 1471 C CA . ASP A 1 196 ? 15.758 -11.586 13.078 1 84.81 196 ASP A CA 1
ATOM 1472 C C . ASP A 1 196 ? 16.062 -10.148 13.5 1 84.81 196 ASP A C 1
ATOM 1474 O O . ASP A 1 196 ? 17.172 -9.664 13.289 1 84.81 196 ASP A O 1
ATOM 1478 N N . PHE A 1 197 ? 15.172 -9.523 14.18 1 82.62 197 PHE A N 1
ATOM 1479 C CA . PHE A 1 197 ? 15.219 -8.094 14.453 1 82.62 197 PHE A CA 1
ATOM 1480 C C . PHE A 1 197 ? 16.219 -7.789 15.562 1 82.62 197 PHE A C 1
ATOM 1482 O O . PHE A 1 197 ? 16.594 -6.633 15.766 1 82.62 197 PHE A O 1
ATOM 1489 N N . ASP A 1 198 ? 16.703 -8.82 16.234 1 79.88 198 ASP A N 1
ATOM 1490 C CA . ASP A 1 198 ? 17.719 -8.625 17.25 1 79.88 198 ASP A CA 1
ATOM 1491 C C . ASP A 1 198 ? 19.031 -8.109 16.641 1 79.88 198 ASP A C 1
ATOM 1493 O O . ASP A 1 198 ? 19.828 -7.469 17.328 1 79.88 198 ASP A O 1
ATOM 1497 N N . TYR A 1 199 ? 19.172 -8.344 15.414 1 79.75 199 TYR A N 1
ATOM 1498 C CA . TYR A 1 199 ? 20.422 -7.961 14.758 1 79.75 199 TYR A CA 1
ATOM 1499 C C . TYR A 1 199 ? 20.25 -6.656 13.992 1 79.75 199 TYR A C 1
ATOM 1501 O O . TYR A 1 199 ? 21.172 -6.211 13.305 1 79.75 199 TYR A O 1
ATOM 1509 N N . MET A 1 200 ? 19.062 -6.066 14.078 1 80.69 200 MET A N 1
ATOM 1510 C CA . MET A 1 200 ? 18.812 -4.828 13.344 1 80.69 200 MET A CA 1
ATOM 1511 C C . MET A 1 200 ? 18.984 -3.615 14.25 1 80.69 200 MET A C 1
ATOM 1513 O O . MET A 1 200 ? 18.688 -3.682 15.445 1 80.69 200 MET A O 1
ATOM 1517 N N . ASP A 1 201 ? 19.578 -2.639 13.688 1 78.81 201 ASP A N 1
ATOM 1518 C CA . ASP A 1 201 ? 19.781 -1.396 14.422 1 78.81 201 ASP A CA 1
ATOM 1519 C C . ASP A 1 201 ? 18.516 -0.545 14.43 1 78.81 201 ASP A C 1
ATOM 1521 O O . ASP A 1 201 ? 18.188 0.094 13.43 1 78.81 201 ASP A O 1
ATOM 1525 N N . LEU A 1 202 ? 17.844 -0.502 15.609 1 77.44 202 LEU A N 1
ATOM 1526 C CA . LEU A 1 202 ? 16.625 0.281 15.734 1 77.44 202 LEU A CA 1
ATOM 1527 C C . LEU A 1 202 ? 16.922 1.661 16.312 1 77.44 202 LEU A C 1
ATOM 1529 O O . LEU A 1 202 ? 16.016 2.484 16.453 1 77.44 202 LEU A O 1
ATOM 1533 N N . SER A 1 203 ? 18.188 1.928 16.547 1 73.19 203 SER A N 1
ATOM 1534 C CA . SER A 1 203 ? 18.547 3.166 17.219 1 73.19 203 SER A CA 1
ATOM 1535 C C . SER A 1 203 ? 18.312 4.379 16.328 1 73.19 203 SER A C 1
ATOM 1537 O O . SER A 1 203 ? 18.203 5.504 16.812 1 73.19 203 SER A O 1
ATOM 1539 N N . ARG A 1 204 ? 18.234 4.082 15.062 1 70.06 204 ARG A N 1
ATOM 1540 C CA . ARG A 1 204 ? 18.062 5.195 14.133 1 70.06 204 ARG A CA 1
ATOM 1541 C C . ARG A 1 204 ? 16.609 5.641 14.07 1 70.06 204 ARG A C 1
ATOM 1543 O O . ARG A 1 204 ? 16.312 6.715 13.539 1 70.06 204 ARG A O 1
ATOM 1550 N N . LEU A 1 205 ? 15.75 4.848 14.648 1 72 205 LEU A N 1
ATOM 1551 C CA . LEU A 1 205 ? 14.336 5.211 14.68 1 72 205 LEU A CA 1
ATOM 1552 C C . LEU A 1 205 ? 14.055 6.23 15.773 1 72 205 LEU A C 1
ATOM 1554 O O . LEU A 1 205 ? 14.711 6.223 16.812 1 72 205 LEU A O 1
ATOM 1558 N N . PRO A 1 206 ? 13.148 7.117 15.461 1 67.88 206 PRO A N 1
ATOM 1559 C CA . PRO A 1 206 ? 12.734 7.996 16.547 1 67.88 206 PRO A CA 1
ATOM 1560 C C . PRO A 1 206 ? 12.281 7.227 17.797 1 67.88 206 PRO A C 1
ATOM 1562 O O . PRO A 1 206 ? 11.695 6.148 17.672 1 67.88 206 PRO A O 1
ATOM 1565 N N . PRO A 1 207 ? 12.633 7.73 18.969 1 67.69 207 PRO A N 1
ATOM 1566 C CA . PRO A 1 207 ? 12.359 7.027 20.234 1 67.69 207 PRO A CA 1
ATOM 1567 C C . PRO A 1 207 ? 10.914 6.547 20.344 1 67.69 207 PRO A C 1
ATOM 1569 O O . PRO A 1 207 ? 10.664 5.434 20.812 1 67.69 207 PRO A O 1
ATOM 1572 N N . ARG A 1 208 ? 10.047 7.383 19.922 1 65.81 208 ARG A N 1
ATOM 1573 C CA . ARG A 1 208 ? 8.641 7.043 20.062 1 65.81 208 ARG A CA 1
ATOM 1574 C C . ARG A 1 208 ? 8.289 5.801 19.25 1 65.81 208 ARG A C 1
ATOM 1576 O O . ARG A 1 208 ? 7.352 5.074 19.594 1 65.81 208 ARG A O 1
ATOM 1583 N N . PHE A 1 209 ? 9.164 5.512 18.281 1 67.44 209 PHE A N 1
ATOM 1584 C CA . PHE A 1 209 ? 8.836 4.414 17.391 1 67.44 209 PHE A CA 1
ATOM 1585 C C . PHE A 1 209 ? 9.617 3.158 17.75 1 67.44 209 PHE A C 1
ATOM 1587 O O . PHE A 1 209 ? 9.258 2.055 17.328 1 67.44 209 PHE A O 1
ATOM 1594 N N . ARG A 1 210 ? 10.555 3.428 18.516 1 75.81 210 ARG A N 1
ATOM 1595 C CA . ARG A 1 210 ? 11.414 2.293 18.828 1 75.81 210 ARG A CA 1
ATOM 1596 C C . ARG A 1 210 ? 10.648 1.224 19.594 1 75.81 210 ARG A C 1
ATOM 1598 O O . ARG A 1 210 ? 10.789 0.031 19.328 1 75.81 210 ARG A O 1
ATOM 1605 N N . ALA A 1 211 ? 9.867 1.743 20.5 1 73.56 211 ALA A N 1
ATOM 1606 C CA . ALA A 1 211 ? 9.102 0.79 21.281 1 73.56 211 ALA A CA 1
ATOM 1607 C C . ALA A 1 211 ? 8.109 0.024 20.422 1 73.56 211 ALA A C 1
ATOM 1609 O O . ALA A 1 211 ? 7.992 -1.2 20.531 1 73.56 211 ALA A O 1
ATOM 1610 N N . MET A 1 212 ? 7.473 0.707 19.594 1 72.94 212 MET A N 1
ATOM 1611 C CA . MET A 1 212 ? 6.504 0.087 18.688 1 72.94 212 MET A CA 1
ATOM 1612 C C . MET A 1 212 ? 7.188 -0.896 17.75 1 72.94 212 MET A C 1
ATOM 1614 O O . MET A 1 212 ? 6.719 -2.023 17.562 1 72.94 212 MET A O 1
ATOM 1618 N N . SER A 1 213 ? 8.344 -0.464 17.25 1 76.81 213 SER A N 1
ATOM 1619 C CA . SER A 1 213 ? 9.086 -1.304 16.312 1 76.81 213 SER A CA 1
ATOM 1620 C C . SER A 1 213 ? 9.57 -2.584 16.969 1 76.81 213 SER A C 1
ATOM 1622 O O . SER A 1 213 ? 9.555 -3.654 16.359 1 76.81 213 SER A O 1
ATOM 1624 N N . ARG A 1 214 ? 9.875 -2.404 18.172 1 77.31 214 ARG A N 1
ATOM 1625 C CA . ARG A 1 214 ? 10.32 -3.572 18.922 1 77.31 214 ARG A CA 1
ATOM 1626 C C . ARG A 1 214 ? 9.172 -4.547 19.141 1 77.31 214 ARG A C 1
ATOM 1628 O O . ARG A 1 214 ? 9.352 -5.766 19.062 1 77.31 214 ARG A O 1
ATOM 1635 N N . GLN A 1 215 ? 8.125 -4.012 19.422 1 74.81 215 GLN A N 1
ATOM 1636 C CA . GLN A 1 215 ? 6.953 -4.852 19.656 1 74.81 215 GLN A CA 1
ATOM 1637 C C . GLN A 1 215 ? 6.547 -5.578 18.375 1 74.81 215 GLN A C 1
ATOM 1639 O O . GLN A 1 215 ? 6.215 -6.766 18.406 1 74.81 215 GLN A O 1
ATOM 1644 N N . ILE A 1 216 ? 6.559 -4.883 17.328 1 77.19 216 ILE A N 1
ATOM 1645 C CA . ILE A 1 216 ? 6.219 -5.48 16.031 1 77.19 216 ILE A CA 1
ATOM 1646 C C . ILE A 1 216 ? 7.246 -6.551 15.672 1 77.19 216 ILE A C 1
ATOM 1648 O O . ILE A 1 216 ? 6.879 -7.648 15.242 1 77.19 216 ILE A O 1
ATOM 1652 N N . ALA A 1 217 ? 8.453 -6.176 15.891 1 76.69 217 ALA A N 1
ATOM 1653 C CA . ALA A 1 217 ? 9.539 -7.109 15.609 1 76.69 217 ALA A CA 1
ATOM 1654 C C . ALA A 1 217 ? 9.375 -8.398 16.406 1 76.69 217 ALA A C 1
ATOM 1656 O O . ALA A 1 217 ? 9.57 -9.5 15.883 1 76.69 217 ALA A O 1
ATOM 1657 N N . ALA A 1 218 ? 9.07 -8.219 17.609 1 73.94 218 ALA A N 1
ATOM 1658 C CA . ALA A 1 218 ? 8.883 -9.375 18.484 1 73.94 218 ALA A CA 1
ATOM 1659 C C . ALA A 1 218 ? 7.746 -10.266 17.969 1 73.94 218 ALA A C 1
ATOM 1661 O O . ALA A 1 218 ? 7.859 -11.492 17.984 1 73.94 218 ALA A O 1
ATOM 1662 N N . LEU A 1 219 ? 6.762 -9.656 17.516 1 69.31 219 LEU A N 1
ATOM 1663 C CA . LEU A 1 219 ? 5.609 -10.383 17 1 69.31 219 LEU A CA 1
ATOM 1664 C C . LEU A 1 219 ? 5.984 -11.164 15.742 1 69.31 219 LEU A C 1
ATOM 1666 O O . LEU A 1 219 ? 5.613 -12.336 15.602 1 69.31 219 LEU A O 1
ATOM 1670 N N . LEU A 1 220 ? 6.641 -10.531 14.93 1 75.81 220 LEU A N 1
ATOM 1671 C CA . LEU A 1 220 ? 7.055 -11.164 13.688 1 75.81 220 LEU A CA 1
ATOM 1672 C C . LEU A 1 220 ? 7.969 -12.352 13.953 1 75.81 220 LEU A C 1
ATOM 1674 O O . LEU A 1 220 ? 7.871 -13.383 13.289 1 75.81 220 LEU A O 1
ATOM 1678 N N . THR A 1 221 ? 8.805 -12.148 14.914 1 72.81 221 THR A N 1
ATOM 1679 C CA . THR A 1 221 ? 9.773 -13.18 15.258 1 72.81 221 THR A CA 1
ATOM 1680 C C . THR A 1 221 ? 9.094 -14.359 15.953 1 72.81 221 THR A C 1
ATOM 1682 O O . THR A 1 221 ? 9.328 -15.516 15.602 1 72.81 221 THR A O 1
ATOM 1685 N N . ASP A 1 222 ? 8.312 -14.07 16.906 1 67.12 222 ASP A N 1
ATOM 1686 C CA . ASP A 1 222 ? 7.719 -15.102 17.766 1 67.12 222 ASP A CA 1
ATOM 1687 C C . ASP A 1 222 ? 6.785 -16 16.953 1 67.12 222 ASP A C 1
ATOM 1689 O O . ASP A 1 222 ? 6.711 -17.203 17.203 1 67.12 222 ASP A O 1
ATOM 1693 N N . PHE A 1 223 ? 6.23 -15.445 15.938 1 64.31 223 PHE A N 1
ATOM 1694 C CA . PHE A 1 223 ? 5.238 -16.234 15.227 1 64.31 223 PHE A CA 1
ATOM 1695 C C . PHE A 1 223 ? 5.758 -16.656 13.852 1 64.31 223 PHE A C 1
ATOM 1697 O O . PHE A 1 223 ? 5.09 -17.406 13.133 1 64.31 223 PHE A O 1
ATOM 1704 N N . ASN A 1 224 ? 6.965 -16.344 13.656 1 67.56 224 ASN A N 1
ATOM 1705 C CA . ASN A 1 224 ? 7.594 -16.672 12.383 1 67.56 224 ASN A CA 1
ATOM 1706 C C . ASN A 1 224 ? 6.633 -16.484 11.219 1 67.56 224 ASN A C 1
ATOM 1708 O O . ASN A 1 224 ? 6.473 -17.359 10.375 1 67.56 224 ASN A O 1
ATOM 1712 N N . LEU A 1 225 ? 5.984 -15.32 11.344 1 71.44 225 LEU A N 1
ATOM 1713 C CA . LEU A 1 225 ? 4.875 -15.062 10.438 1 71.44 225 LEU A CA 1
ATOM 1714 C C . LEU A 1 225 ? 5.387 -14.688 9.047 1 71.44 225 LEU A C 1
ATOM 1716 O O . LEU A 1 225 ? 4.707 -14.914 8.047 1 71.44 225 LEU A O 1
ATOM 1720 N N . VAL A 1 226 ? 6.641 -14.078 9.07 1 83.44 226 VAL A N 1
ATOM 1721 C CA . VAL A 1 226 ? 7.137 -13.594 7.785 1 83.44 226 VAL A CA 1
ATOM 1722 C C . VAL A 1 226 ? 8.617 -13.938 7.641 1 83.44 226 VAL A C 1
ATOM 1724 O O . VAL A 1 226 ? 9.406 -13.719 8.562 1 83.44 226 VAL A O 1
ATOM 1727 N N . THR A 1 227 ? 8.961 -14.664 6.629 1 90.25 227 THR A N 1
ATOM 1728 C CA . THR A 1 227 ? 10.344 -14.859 6.203 1 90.25 227 THR A CA 1
ATOM 1729 C C . THR A 1 227 ? 10.508 -14.516 4.727 1 90.25 227 THR A C 1
ATOM 1731 O O . THR A 1 227 ? 9.523 -14.453 3.984 1 90.25 227 THR A O 1
ATOM 1734 N N . PHE A 1 228 ? 11.758 -14.203 4.414 1 94.69 228 PHE A N 1
ATOM 1735 C CA . PHE A 1 228 ? 11.992 -13.797 3.037 1 94.69 228 PHE A CA 1
ATOM 1736 C C . PHE A 1 228 ? 12.969 -14.742 2.352 1 94.69 228 PHE A C 1
ATOM 1738 O O . PHE A 1 228 ? 13.898 -15.25 2.988 1 94.69 228 PHE A O 1
ATOM 1745 N N . ARG A 1 229 ? 12.719 -15.008 1.104 1 96.88 229 ARG A N 1
ATOM 1746 C CA . ARG A 1 229 ? 13.703 -15.633 0.225 1 96.88 229 ARG A CA 1
ATOM 1747 C C . ARG A 1 229 ? 14.477 -14.586 -0.562 1 96.88 229 ARG A C 1
ATOM 1749 O O . ARG A 1 229 ? 13.891 -13.789 -1.294 1 96.88 229 ARG A O 1
ATOM 1756 N N . PRO A 1 230 ? 15.812 -14.578 -0.39 1 97.12 230 PRO A N 1
ATOM 1757 C CA . PRO A 1 230 ? 16.594 -13.617 -1.169 1 97.12 230 PRO A CA 1
ATOM 1758 C C . PRO A 1 230 ? 16.766 -14.031 -2.629 1 97.12 230 PRO A C 1
ATOM 1760 O O . PRO A 1 230 ? 16.906 -15.219 -2.924 1 97.12 230 PRO A O 1
ATOM 1763 N N . VAL A 1 231 ? 16.734 -13.062 -3.518 1 97.81 231 VAL A N 1
ATOM 1764 C CA . VAL A 1 231 ? 16.938 -13.359 -4.93 1 97.81 231 VAL A CA 1
ATOM 1765 C C . VAL A 1 231 ? 17.938 -12.367 -5.527 1 97.81 231 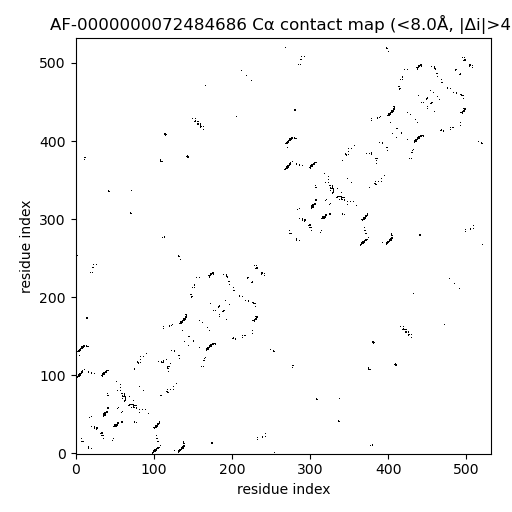VAL A C 1
ATOM 1767 O O . VAL A 1 231 ? 17.703 -11.156 -5.512 1 97.81 231 VAL A O 1
ATOM 1770 N N . ASP A 1 232 ? 19.031 -12.891 -5.918 1 96.94 232 ASP A N 1
ATOM 1771 C CA . ASP A 1 232 ? 20.016 -12.25 -6.789 1 96.94 232 ASP A CA 1
ATOM 1772 C C . ASP A 1 232 ? 19.906 -12.773 -8.219 1 96.94 232 ASP A C 1
ATOM 1774 O O . ASP A 1 232 ? 20.281 -13.922 -8.492 1 96.94 232 ASP A O 1
ATOM 1778 N N . ILE A 1 233 ? 19.391 -11.922 -9.148 1 95.62 233 ILE A N 1
ATOM 1779 C CA . ILE A 1 233 ? 19.047 -12.391 -10.484 1 95.62 233 ILE A CA 1
ATOM 1780 C C . ILE A 1 233 ? 20.328 -12.672 -11.273 1 95.62 233 ILE A C 1
ATOM 1782 O O . ILE A 1 233 ? 20.281 -13.312 -12.328 1 95.62 233 ILE A O 1
ATOM 1786 N N . GLU A 1 234 ? 21.469 -12.195 -10.805 1 95.56 234 GLU A N 1
ATOM 1787 C CA . GLU A 1 234 ? 22.75 -12.43 -11.477 1 95.56 234 GLU A CA 1
ATOM 1788 C C . GLU A 1 234 ? 23.375 -13.75 -11.031 1 95.56 234 GLU A C 1
ATOM 1790 O O . GLU A 1 234 ? 24.375 -14.188 -11.594 1 95.56 234 GLU A O 1
ATOM 1795 N N . ASP A 1 235 ? 22.828 -14.352 -10.047 1 95.56 235 ASP A N 1
ATOM 1796 C CA . ASP A 1 235 ? 23.312 -15.625 -9.516 1 95.56 235 ASP A CA 1
ATOM 1797 C C . ASP A 1 235 ? 22.25 -16.719 -9.672 1 95.56 235 ASP A C 1
ATOM 1799 O O . ASP A 1 235 ? 21.266 -16.734 -8.945 1 95.56 235 ASP A O 1
ATOM 1803 N N . VAL A 1 236 ? 22.5 -17.656 -10.484 1 95.62 236 VAL A N 1
ATOM 1804 C CA . VAL A 1 236 ? 21.562 -18.703 -10.844 1 95.62 236 VAL A CA 1
ATOM 1805 C C . VAL A 1 236 ? 21.172 -19.5 -9.609 1 95.62 236 VAL A C 1
ATOM 1807 O O . VAL A 1 236 ? 20.078 -20.047 -9.531 1 95.62 236 VAL A O 1
ATOM 1810 N N . GLY A 1 237 ? 22.062 -19.531 -8.656 1 96.44 237 GLY A N 1
ATOM 1811 C CA . GLY A 1 237 ? 21.75 -20.25 -7.43 1 96.44 237 GLY A CA 1
ATOM 1812 C C . GLY A 1 237 ? 20.531 -19.703 -6.703 1 96.44 237 GLY A C 1
ATOM 1813 O O . GLY A 1 237 ? 19.703 -20.469 -6.215 1 96.44 237 GLY A O 1
ATOM 1814 N N . TYR A 1 238 ? 20.406 -18.406 -6.598 1 96.5 238 TYR A N 1
ATOM 1815 C CA . TYR A 1 238 ? 19.266 -17.75 -5.965 1 96.5 238 TYR A CA 1
ATOM 1816 C C . TYR A 1 238 ? 17.969 -18.062 -6.723 1 96.5 238 TYR A C 1
ATOM 1818 O O . TYR A 1 238 ? 16.938 -18.359 -6.109 1 96.5 238 TYR A O 1
ATOM 1826 N N . VAL A 1 239 ? 18.062 -18.016 -8.016 1 97.62 239 VAL A N 1
ATOM 1827 C CA . VAL A 1 239 ? 16.891 -18.234 -8.867 1 97.62 239 VAL A CA 1
ATOM 1828 C C . VAL A 1 239 ? 16.438 -19.688 -8.766 1 97.62 239 VAL A C 1
ATOM 1830 O O . VAL A 1 239 ? 15.234 -19.953 -8.617 1 97.62 239 VAL A O 1
ATOM 1833 N N . SER A 1 240 ? 17.391 -20.547 -8.812 1 97.69 240 SER A N 1
ATOM 1834 C CA . SER A 1 240 ? 17.094 -21.984 -8.695 1 97.69 240 SER A CA 1
ATOM 1835 C C . SER A 1 240 ? 16.453 -22.297 -7.348 1 97.69 240 SER A C 1
ATOM 1837 O O . SER A 1 240 ? 15.523 -23.109 -7.277 1 97.69 240 SER A O 1
ATOM 1839 N N . ASN A 1 241 ? 16.984 -21.719 -6.355 1 97.31 241 ASN A N 1
ATOM 1840 C CA . ASN A 1 241 ? 16.422 -21.938 -5.027 1 97.31 241 ASN A CA 1
ATOM 1841 C C . ASN A 1 241 ? 14.984 -21.453 -4.941 1 97.31 241 ASN A C 1
ATOM 1843 O O . ASN A 1 241 ? 14.125 -22.125 -4.367 1 97.31 241 ASN A O 1
ATOM 1847 N N . LEU A 1 242 ? 14.68 -20.281 -5.434 1 97.94 242 LEU A N 1
ATOM 1848 C CA . LEU A 1 242 ? 13.32 -19.75 -5.426 1 97.94 242 LEU A CA 1
ATOM 1849 C C . LEU A 1 242 ? 12.375 -20.672 -6.188 1 97.94 242 LEU A C 1
ATOM 1851 O O . LEU A 1 242 ? 11.266 -20.953 -5.727 1 97.94 242 LEU A O 1
ATOM 1855 N N . CYS A 1 243 ? 12.836 -21.188 -7.359 1 97.44 243 CYS A N 1
ATOM 1856 C CA . CYS A 1 243 ? 12.016 -22.094 -8.164 1 97.44 243 CYS A CA 1
ATOM 1857 C C . CYS A 1 243 ? 11.734 -23.391 -7.418 1 97.44 243 CYS A C 1
ATOM 1859 O O . CYS A 1 243 ? 10.633 -23.922 -7.496 1 97.44 243 CYS A O 1
ATOM 1861 N N . SER A 1 244 ? 12.734 -23.812 -6.75 1 96.81 244 SER A N 1
ATOM 1862 C CA . SER A 1 244 ? 12.555 -25.016 -5.965 1 96.81 244 SER A CA 1
ATOM 1863 C C . SER A 1 244 ? 11.492 -24.828 -4.883 1 96.81 244 SER A C 1
ATOM 1865 O O . SER A 1 244 ? 10.625 -25.688 -4.695 1 96.81 244 SER A O 1
ATOM 1867 N N . VAL A 1 245 ? 11.578 -23.766 -4.191 1 96.25 245 VAL A N 1
ATOM 1868 C CA . VAL A 1 245 ? 10.609 -23.453 -3.148 1 96.25 245 VAL A CA 1
ATOM 1869 C C . VAL A 1 245 ? 9.219 -23.297 -3.768 1 96.25 245 VAL A C 1
ATOM 1871 O O . VAL A 1 245 ? 8.227 -23.781 -3.213 1 96.25 245 VAL A O 1
ATOM 1874 N N . LEU A 1 246 ? 9.117 -22.656 -4.875 1 96.44 246 LEU A N 1
ATOM 1875 C CA . LEU A 1 246 ? 7.867 -22.453 -5.594 1 96.44 246 LEU A CA 1
ATOM 1876 C C . LEU A 1 246 ? 7.234 -23.781 -5.973 1 96.44 246 LEU A C 1
ATOM 1878 O O . LEU A 1 246 ? 6.047 -24 -5.734 1 96.44 246 LEU A O 1
ATOM 1882 N N . ASP A 1 247 ? 8.039 -24.672 -6.547 1 95.31 247 ASP A N 1
ATOM 1883 C CA . ASP A 1 247 ? 7.562 -25.984 -6.965 1 95.31 247 ASP A CA 1
ATOM 1884 C C . ASP A 1 247 ? 7.055 -26.797 -5.766 1 95.31 247 ASP A C 1
ATOM 1886 O O . ASP A 1 247 ? 5.992 -27.406 -5.836 1 95.31 247 ASP A O 1
ATOM 1890 N N . GLU A 1 248 ? 7.844 -26.734 -4.746 1 94.62 248 GLU A N 1
ATOM 1891 C CA . GLU A 1 248 ? 7.449 -27.453 -3.539 1 94.62 248 GLU A CA 1
ATOM 1892 C C . GLU A 1 248 ? 6.129 -26.922 -2.988 1 94.62 248 GLU A C 1
ATOM 1894 O O . GLU A 1 248 ? 5.258 -27.688 -2.592 1 94.62 248 GLU A O 1
ATOM 1899 N N . THR A 1 249 ? 5.992 -25.656 -2.945 1 93 249 THR A N 1
ATOM 1900 C CA . THR A 1 249 ? 4.797 -25 -2.422 1 93 249 THR A CA 1
ATOM 1901 C C . THR A 1 249 ? 3.576 -25.344 -3.271 1 93 249 THR A C 1
ATOM 1903 O O . THR A 1 249 ? 2.514 -25.672 -2.736 1 93 249 THR A O 1
ATOM 1906 N N . LEU A 1 250 ? 3.711 -25.297 -4.543 1 92.06 250 LEU A N 1
ATOM 1907 C CA . LEU A 1 250 ? 2.613 -25.578 -5.465 1 92.06 250 LEU A CA 1
ATOM 1908 C C . LEU A 1 250 ? 2.223 -27.047 -5.41 1 92.06 250 LEU A C 1
ATOM 1910 O O . LEU A 1 250 ? 1.036 -27.391 -5.461 1 92.06 250 LEU A O 1
ATOM 1914 N N . GLN A 1 251 ? 3.205 -27.906 -5.258 1 86.06 251 GLN A N 1
ATOM 1915 C CA . GLN A 1 251 ? 2.939 -29.344 -5.168 1 86.06 251 GLN A CA 1
ATOM 1916 C C . GLN A 1 251 ? 2.182 -29.688 -3.887 1 86.06 251 GLN A C 1
ATOM 1918 O O . GLN A 1 251 ? 1.271 -30.516 -3.9 1 86.06 251 GLN A O 1
ATOM 1923 N N . VAL A 1 252 ? 2.59 -29.078 -2.895 1 79.56 252 VAL A N 1
ATOM 1924 C CA . VAL A 1 252 ? 1.915 -29.312 -1.621 1 79.56 252 VAL A CA 1
ATOM 1925 C C . VAL A 1 252 ? 0.463 -28.844 -1.718 1 79.56 252 VAL A C 1
ATOM 1927 O O . VAL A 1 252 ? -0.447 -29.531 -1.243 1 79.56 252 VAL A O 1
ATOM 1930 N N . ALA A 1 253 ? 0.242 -27.75 -2.301 1 75.19 253 ALA A N 1
ATOM 1931 C CA . ALA A 1 253 ? -1.112 -27.234 -2.496 1 75.19 253 ALA A CA 1
ATOM 1932 C C . ALA A 1 253 ? -1.939 -28.188 -3.354 1 75.19 253 ALA A C 1
ATOM 1934 O O . ALA A 1 253 ? -3.125 -28.391 -3.088 1 75.19 253 ALA A O 1
ATOM 1935 N N . ASP A 1 254 ? -1.314 -28.781 -4.281 1 77.88 254 ASP A N 1
ATOM 1936 C CA . ASP A 1 254 ? -1.938 -29.75 -5.184 1 77.88 254 ASP A CA 1
ATOM 1937 C C . ASP A 1 254 ? -2.322 -31.016 -4.445 1 77.88 254 ASP A C 1
ATOM 1939 O O . ASP A 1 254 ? -3.441 -31.516 -4.594 1 77.88 254 ASP A O 1
ATOM 1943 N N . GLU A 1 255 ? -1.434 -31.438 -3.646 1 73.38 255 GLU A N 1
ATOM 1944 C CA . GLU A 1 255 ? -1.636 -32.688 -2.924 1 73.38 255 GLU A CA 1
ATOM 1945 C C . GLU A 1 255 ? -2.674 -32.531 -1.817 1 73.38 255 GLU A C 1
ATOM 1947 O O . GLU A 1 255 ? -3.438 -33.469 -1.533 1 73.38 255 GLU A O 1
ATOM 1952 N N . ALA A 1 256 ? -2.695 -31.375 -1.208 1 67.69 256 ALA A N 1
ATOM 1953 C CA . ALA A 1 256 ? -3.646 -31.094 -0.134 1 67.69 256 ALA A CA 1
ATOM 1954 C C . ALA A 1 256 ? -5.082 -31.094 -0.658 1 67.69 256 ALA A C 1
ATOM 1956 O O . ALA A 1 256 ? -5.996 -31.562 0.019 1 67.69 256 ALA A O 1
ATOM 1957 N N . GLU A 1 257 ? -5.27 -30.547 -1.755 1 65.44 257 GLU A N 1
ATOM 1958 C CA . GLU A 1 257 ? -6.598 -30.5 -2.357 1 65.44 257 GLU A CA 1
ATOM 1959 C C . GLU A 1 257 ? -7.086 -31.906 -2.725 1 65.44 257 GLU A C 1
ATOM 1961 O O . GLU A 1 257 ? -8.273 -32.219 -2.602 1 65.44 257 GLU A O 1
ATOM 1966 N N . VAL A 1 258 ? -6.18 -32.75 -3.18 1 56.03 258 VAL A N 1
ATOM 1967 C CA . VAL A 1 258 ? -6.527 -34.125 -3.523 1 56.03 258 VAL A CA 1
ATOM 1968 C C . VAL A 1 258 ? -6.973 -34.875 -2.268 1 56.03 258 VAL A C 1
ATOM 1970 O O . VAL A 1 258 ? -7.945 -35.625 -2.303 1 56.03 258 VAL A O 1
ATOM 1973 N N . GLN A 1 259 ? -6.316 -34.531 -1.237 1 57.84 259 GLN A N 1
ATOM 1974 C CA . GLN A 1 259 ? -6.66 -35.188 0.017 1 57.84 259 GLN A CA 1
ATOM 1975 C C . GLN A 1 259 ? -8.008 -34.719 0.548 1 57.84 259 GLN A C 1
ATOM 1977 O O . GLN A 1 259 ? -8.797 -35.5 1.065 1 57.84 259 GLN A O 1
ATOM 1982 N N . ASP A 1 260 ? -8.281 -33.406 0.414 1 57.97 260 ASP A N 1
ATOM 1983 C CA . ASP A 1 260 ? -9.562 -32.844 0.856 1 57.97 260 ASP A CA 1
ATOM 1984 C C . ASP A 1 260 ? -10.711 -33.406 0.016 1 57.97 260 ASP A C 1
ATOM 1986 O O . ASP A 1 260 ? -11.797 -33.656 0.539 1 57.97 260 ASP A O 1
ATOM 1990 N N . HIS A 1 261 ? -10.508 -33.531 -1.236 1 54 261 HIS A N 1
ATOM 1991 C CA . HIS A 1 261 ? -11.523 -34.094 -2.121 1 54 261 HIS A CA 1
ATOM 1992 C C . HIS A 1 261 ? -11.766 -35.562 -1.802 1 54 261 HIS A C 1
ATOM 1994 O O . HIS A 1 261 ? -12.906 -36.031 -1.872 1 54 261 HIS A O 1
ATOM 2000 N N . ASP A 1 262 ? -10.711 -36.25 -1.501 1 52.47 262 ASP A N 1
ATOM 2001 C CA . ASP A 1 262 ? -10.852 -37.656 -1.153 1 52.47 262 ASP A CA 1
ATOM 2002 C C . ASP A 1 262 ? -11.625 -37.844 0.152 1 52.47 262 ASP A C 1
ATOM 2004 O O . ASP A 1 262 ? -12.328 -38.844 0.337 1 52.47 262 ASP A O 1
ATOM 2008 N N . LEU A 1 263 ? -11.523 -36.875 0.941 1 53.78 263 LEU A N 1
ATOM 2009 C CA . LEU A 1 263 ? -12.211 -36.938 2.223 1 53.78 263 LEU A CA 1
ATOM 2010 C C . LEU A 1 263 ? -13.688 -36.594 2.068 1 53.78 263 LEU A C 1
ATOM 2012 O O . LEU A 1 263 ? -14.531 -37.094 2.807 1 53.78 263 LEU A O 1
ATOM 2016 N N . THR A 1 264 ? -14.016 -35.625 1.234 1 50.56 264 THR A N 1
ATOM 2017 C CA . THR A 1 264 ? -15.406 -35.25 1.022 1 50.56 264 THR A CA 1
ATOM 2018 C C . THR A 1 264 ? -16.141 -36.312 0.225 1 50.56 264 THR A C 1
ATOM 2020 O O . THR A 1 264 ? -17.375 -36.375 0.27 1 50.56 264 THR A O 1
ATOM 2023 N N . ASP A 1 265 ? -15.57 -36.938 -0.681 1 46.44 265 ASP A N 1
ATOM 2024 C CA . ASP A 1 265 ? -16.188 -38 -1.462 1 46.44 265 ASP A CA 1
ATOM 2025 C C . ASP A 1 265 ? -16.312 -39.281 -0.636 1 46.44 265 ASP A C 1
ATOM 2027 O O . ASP A 1 265 ? -17.016 -40.219 -1.037 1 46.44 265 ASP A O 1
ATOM 2031 N N . LYS A 1 266 ? -15.773 -39.375 0.509 1 41.72 266 LYS A N 1
ATOM 2032 C CA . LYS A 1 266 ? -16.062 -40.5 1.368 1 41.72 266 LYS A CA 1
ATOM 2033 C C . LYS A 1 266 ? -17.219 -40.188 2.33 1 41.72 266 LYS A C 1
ATOM 2035 O O . LYS A 1 266 ? -17.281 -39.094 2.887 1 41.72 266 LYS A O 1
ATOM 2040 N N . MET B 1 1 ? -0.439 30.422 18.234 1 65.5 1 MET B N 1
ATOM 2041 C CA . MET B 1 1 ? -0.617 29.125 17.594 1 65.5 1 MET B CA 1
ATOM 2042 C C . MET B 1 1 ? 0.469 28.891 16.547 1 65.5 1 MET B C 1
ATOM 2044 O O . MET B 1 1 ? 0.993 29.828 15.953 1 65.5 1 MET B O 1
ATOM 2048 N N . GLY B 1 2 ? 1.141 27.812 16.531 1 84.19 2 GLY B N 1
ATOM 2049 C CA . GLY B 1 2 ? 2.271 27.547 15.664 1 84.19 2 GLY B CA 1
ATOM 2050 C C . GLY B 1 2 ? 1.859 27.078 14.281 1 84.19 2 GLY B C 1
ATOM 2051 O O . GLY B 1 2 ? 0.717 27.281 13.859 1 84.19 2 GLY B O 1
ATOM 2052 N N . LYS B 1 3 ? 2.672 26.781 13.398 1 93.31 3 LYS B N 1
ATOM 2053 C CA . LYS B 1 3 ? 2.455 26.234 12.07 1 93.31 3 LYS B CA 1
ATOM 2054 C C . LYS B 1 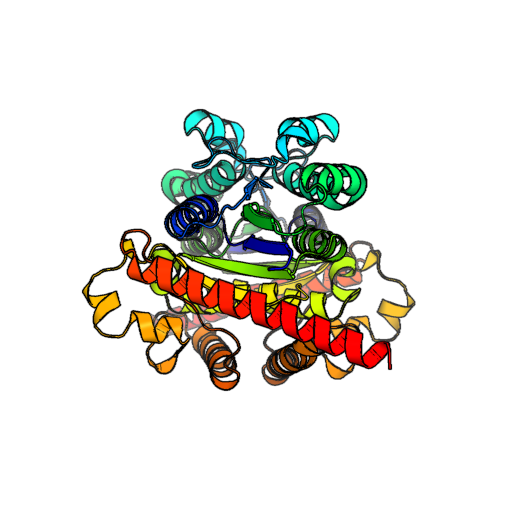3 ? 2.039 24.766 12.148 1 93.31 3 LYS B C 1
ATOM 2056 O O . LYS B 1 3 ? 2.766 23.938 12.703 1 93.31 3 LYS B O 1
ATOM 2061 N N . TYR B 1 4 ? 0.832 24.547 11.648 1 95.94 4 TYR B N 1
ATOM 2062 C CA . TYR B 1 4 ? 0.301 23.188 11.734 1 95.94 4 TYR B CA 1
ATOM 2063 C C . TYR B 1 4 ? 0.069 22.609 10.352 1 95.94 4 TYR B C 1
ATOM 2065 O O . TYR B 1 4 ? -0.262 23.328 9.406 1 95.94 4 TYR B O 1
ATOM 2073 N N . ALA B 1 5 ? 0.284 21.328 10.234 1 97.12 5 ALA B N 1
ATOM 2074 C CA . ALA B 1 5 ? -0.014 20.625 8.984 1 97.12 5 ALA B CA 1
ATOM 2075 C C . ALA B 1 5 ? -0.634 19.266 9.266 1 97.12 5 ALA B C 1
ATOM 2077 O O . ALA B 1 5 ? -0.207 18.562 10.188 1 97.12 5 ALA B O 1
ATOM 2078 N N . VAL B 1 6 ? -1.66 18.953 8.547 1 98.12 6 VAL B N 1
ATOM 2079 C CA . VAL B 1 6 ? -2.26 17.625 8.555 1 98.12 6 VAL B CA 1
ATOM 2080 C C . VAL B 1 6 ? -2.123 17 7.176 1 98.12 6 VAL B C 1
ATOM 2082 O O . VAL B 1 6 ? -2.561 17.562 6.172 1 98.12 6 VAL B O 1
ATOM 2085 N N . VAL B 1 7 ? -1.473 15.867 7.133 1 97.19 7 VAL B N 1
ATOM 2086 C CA . VAL B 1 7 ? -1.246 15.148 5.883 1 97.19 7 VAL B CA 1
ATOM 2087 C C . VAL B 1 7 ? -2.174 13.938 5.809 1 97.19 7 VAL B C 1
ATOM 2089 O O . VAL B 1 7 ? -2.15 13.078 6.688 1 97.19 7 VAL B O 1
ATOM 2092 N N . ILE B 1 8 ? -2.969 13.891 4.738 1 97.12 8 ILE B N 1
ATOM 2093 C CA . ILE B 1 8 ? -3.984 12.852 4.629 1 97.12 8 ILE B CA 1
ATOM 2094 C C . ILE B 1 8 ? -3.533 11.789 3.627 1 97.12 8 ILE B C 1
ATOM 2096 O O . ILE B 1 8 ? -3.309 12.094 2.451 1 97.12 8 ILE B O 1
ATOM 2100 N N . ILE B 1 9 ? -3.387 10.531 4.121 1 93.69 9 ILE B N 1
ATOM 2101 C CA . ILE B 1 9 ? -2.969 9.422 3.273 1 93.69 9 ILE B CA 1
ATOM 2102 C C . ILE B 1 9 ? -3.953 8.266 3.422 1 93.69 9 ILE B C 1
ATOM 2104 O O . ILE B 1 9 ? -4.793 8.266 4.324 1 93.69 9 ILE B O 1
ATOM 2108 N N . GLY B 1 10 ? -3.879 7.297 2.506 1 89.06 10 GLY B N 1
ATOM 2109 C CA . GLY B 1 10 ? -4.738 6.125 2.492 1 89.06 10 GLY B CA 1
ATOM 2110 C C . GLY B 1 10 ? -4.973 5.574 1.098 1 89.06 10 GLY B C 1
ATOM 2111 O O . GLY B 1 10 ? -4.598 6.203 0.105 1 89.06 10 GLY B O 1
ATOM 2112 N N . PRO B 1 11 ? -5.578 4.438 1.074 1 83.88 11 PRO B N 1
ATOM 2113 C CA . PRO B 1 11 ? -5.844 3.822 -0.228 1 83.88 11 PRO B CA 1
ATOM 2114 C C . PRO B 1 11 ? -6.727 4.688 -1.12 1 83.88 11 PRO B C 1
ATOM 2116 O O . PRO B 1 11 ? -7.398 5.602 -0.631 1 83.88 11 PRO B O 1
ATOM 2119 N N . ALA B 1 12 ? -6.656 4.328 -2.434 1 79.5 12 ALA B N 1
ATOM 2120 C CA . ALA B 1 12 ? -7.527 5.016 -3.381 1 79.5 12 ALA B CA 1
ATOM 2121 C C . ALA B 1 12 ? -9 4.816 -3.02 1 79.5 12 ALA B C 1
ATOM 2123 O O . ALA B 1 12 ? -9.406 3.713 -2.654 1 79.5 12 ALA B O 1
ATOM 2124 N N . GLY B 1 13 ? -9.734 5.863 -3.004 1 80.31 13 GLY B N 1
ATOM 2125 C CA . GLY B 1 13 ? -11.164 5.762 -2.768 1 80.31 13 GLY B CA 1
ATOM 2126 C C . GLY B 1 13 ? -11.539 5.883 -1.301 1 80.31 13 GLY B C 1
ATOM 2127 O O . GLY B 1 13 ? -12.719 5.836 -0.949 1 80.31 13 GLY B O 1
ATOM 2128 N N . SER B 1 14 ? -10.609 6.094 -0.457 1 88.31 14 SER B N 1
ATOM 2129 C CA . SER B 1 14 ? -10.891 6.121 0.975 1 88.31 14 SER B CA 1
ATOM 2130 C C . SER B 1 14 ? -11.5 7.453 1.395 1 88.31 14 SER B C 1
ATOM 2132 O O . SER B 1 14 ? -11.977 7.594 2.523 1 88.31 14 SER B O 1
ATOM 2134 N N . GLY B 1 15 ? -11.469 8.484 0.508 1 89.62 15 GLY B N 1
ATOM 2135 C CA . GLY B 1 15 ? -12.133 9.742 0.81 1 89.62 15 GLY B CA 1
ATOM 2136 C C . GLY B 1 15 ? -11.172 10.852 1.195 1 89.62 15 GLY B C 1
ATOM 2137 O O . GLY B 1 15 ? -11.547 11.789 1.896 1 89.62 15 GLY B O 1
ATOM 2138 N N . LYS B 1 16 ? -9.953 10.773 0.778 1 93.31 16 LYS B N 1
ATOM 2139 C CA . LYS B 1 16 ? -8.914 11.727 1.151 1 93.31 16 LYS B CA 1
ATOM 2140 C C . LYS B 1 16 ? -9.305 13.148 0.751 1 93.31 16 LYS B C 1
ATOM 2142 O O . LYS B 1 16 ? -9.328 14.047 1.593 1 93.31 16 LYS B O 1
ATOM 2147 N N . SER B 1 17 ? -9.633 13.359 -0.554 1 93.5 17 SER B N 1
ATOM 2148 C CA . SER B 1 17 ? -9.953 14.695 -1.061 1 93.5 17 SER B CA 1
ATOM 2149 C C . SER B 1 17 ? -11.219 15.242 -0.412 1 93.5 17 SER B C 1
ATOM 2151 O O . SER B 1 17 ? -11.281 16.422 -0.057 1 93.5 17 SER B O 1
ATOM 2153 N N . THR B 1 18 ? -12.172 14.391 -0.276 1 94.38 18 THR B N 1
ATOM 2154 C CA . THR B 1 18 ? -13.422 14.789 0.36 1 94.38 18 THR B CA 1
ATOM 2155 C C . THR B 1 18 ? -13.18 15.25 1.793 1 94.38 18 THR B C 1
ATOM 2157 O O . THR B 1 18 ? -13.688 16.281 2.211 1 94.38 18 THR B O 1
ATOM 2160 N N . LEU B 1 19 ? -12.391 14.469 2.543 1 97.06 19 LEU B N 1
ATOM 2161 C CA . LEU B 1 19 ? -12.148 14.805 3.941 1 97.06 19 LEU B CA 1
ATOM 2162 C C . LEU B 1 19 ? -11.375 16.109 4.062 1 97.06 19 LEU B C 1
ATOM 2164 O O . LEU B 1 19 ? -11.602 16.891 4.996 1 97.06 19 LEU B O 1
ATOM 2168 N N . CYS B 1 20 ? -10.445 16.391 3.135 1 97.62 20 CYS B N 1
ATOM 2169 C CA . CYS B 1 20 ? -9.734 17.656 3.131 1 97.62 20 CYS B CA 1
ATOM 2170 C C . CYS B 1 20 ? -10.703 18.828 3.072 1 97.62 20 CYS B C 1
ATOM 2172 O O . CYS B 1 20 ? -10.586 19.781 3.846 1 97.62 20 CYS B O 1
ATOM 2174 N N . GLY B 1 21 ? -11.656 18.734 2.15 1 97.06 21 GLY B N 1
ATOM 2175 C CA . GLY B 1 21 ? -12.656 19.781 2.037 1 97.06 21 GLY B CA 1
ATOM 2176 C C . GLY B 1 21 ? -13.508 19.938 3.281 1 97.06 21 GLY B C 1
ATOM 2177 O O . GLY B 1 21 ? -13.75 21.047 3.748 1 97.06 21 GLY B O 1
ATOM 2178 N N . VAL B 1 22 ? -13.922 18.828 3.814 1 97.38 22 VAL B N 1
ATOM 2179 C CA . VAL B 1 22 ? -14.797 18.797 4.98 1 97.38 22 VAL B CA 1
ATOM 2180 C C . VAL B 1 22 ? -14.086 19.406 6.18 1 97.38 22 VAL B C 1
ATOM 2182 O O . VAL B 1 22 ? -14.672 20.203 6.926 1 97.38 22 VAL B O 1
ATOM 2185 N N . LEU B 1 23 ? -12.82 19.062 6.398 1 97.88 23 LEU B N 1
ATOM 2186 C CA . LEU B 1 23 ? -12.039 19.609 7.5 1 97.88 23 LEU B CA 1
ATOM 2187 C C . LEU B 1 23 ? -11.867 21.109 7.352 1 97.88 23 LEU B C 1
ATOM 2189 O O . LEU B 1 23 ? -12.055 21.859 8.312 1 97.88 23 LEU B O 1
ATOM 2193 N N . ALA B 1 24 ? -11.531 21.531 6.152 1 97.5 24 ALA B N 1
ATOM 2194 C CA . ALA B 1 24 ? -11.328 22.969 5.902 1 97.5 24 ALA B CA 1
ATOM 2195 C C . ALA B 1 24 ? -12.594 23.75 6.195 1 97.5 24 ALA B C 1
ATOM 2197 O O . ALA B 1 24 ? -12.539 24.812 6.82 1 97.5 24 ALA B O 1
ATOM 2198 N N . GLU B 1 25 ? -13.688 23.219 5.699 1 96.94 25 GLU B N 1
ATOM 2199 C CA . GLU B 1 25 ? -14.969 23.875 5.93 1 96.94 25 GLU B CA 1
ATOM 2200 C C . GLU B 1 25 ? -15.297 23.938 7.418 1 96.94 25 GLU B C 1
ATOM 2202 O O . GLU B 1 25 ? -15.766 24.969 7.914 1 96.94 25 GLU B O 1
ATOM 2207 N N . HIS B 1 26 ? -15.078 22.859 8.102 1 97.25 26 HIS B N 1
ATOM 2208 C CA . HIS B 1 26 ? -15.367 22.828 9.531 1 97.25 26 HIS B CA 1
ATOM 2209 C C . HIS B 1 26 ? -14.516 23.828 10.297 1 97.25 26 HIS B C 1
ATOM 2211 O O . HIS B 1 26 ? -15.023 24.562 11.141 1 97.25 26 HIS B O 1
ATOM 2217 N N . TYR B 1 27 ? -13.25 23.891 10.031 1 97 27 TYR B N 1
ATOM 2218 C CA . TYR B 1 27 ? -12.367 24.844 10.695 1 97 27 TYR B CA 1
ATOM 2219 C C . TYR B 1 27 ? -12.789 26.281 10.391 1 97 27 TYR B C 1
ATOM 2221 O O . TYR B 1 27 ? -12.711 27.156 11.258 1 97 27 TYR B O 1
ATOM 2229 N N . ALA B 1 28 ? -13.234 26.516 9.164 1 96.06 28 ALA B N 1
ATOM 2230 C CA . ALA B 1 28 ? -13.711 27.844 8.797 1 96.06 28 ALA B CA 1
ATOM 2231 C C . ALA B 1 28 ? -14.898 28.25 9.656 1 96.06 28 ALA B C 1
ATOM 2233 O O . ALA B 1 28 ? -15.008 29.406 10.062 1 96.06 28 ALA B O 1
ATOM 2234 N N . THR B 1 29 ? -15.773 27.312 9.883 1 96.12 29 THR B N 1
ATOM 2235 C CA . THR B 1 29 ? -16.938 27.609 10.719 1 96.12 29 THR B CA 1
ATOM 2236 C C . THR B 1 29 ? -16.516 27.953 12.141 1 96.12 29 THR B C 1
ATOM 2238 O O . THR B 1 29 ? -17.25 28.656 12.852 1 96.12 29 THR B O 1
ATOM 2241 N N . MET B 1 30 ? -15.391 27.516 12.539 1 94.5 30 MET B N 1
ATOM 2242 C CA . MET B 1 30 ? -14.867 27.781 13.875 1 94.5 30 MET B CA 1
ATOM 2243 C C . MET B 1 30 ? -14 29.047 13.875 1 94.5 30 MET B C 1
ATOM 2245 O O . MET B 1 30 ? -13.367 29.359 14.883 1 94.5 30 MET B O 1
ATOM 2249 N N . GLY B 1 31 ? -13.844 29.656 12.695 1 93.62 31 GLY B N 1
ATOM 2250 C CA . GLY B 1 31 ? -13.102 30.906 12.586 1 93.62 31 GLY B CA 1
ATOM 2251 C C . GLY B 1 31 ? -11.625 30.703 12.328 1 93.62 31 GLY B C 1
ATOM 2252 O O . GLY B 1 31 ? -10.828 31.625 12.5 1 93.62 31 GLY B O 1
ATOM 2253 N N . ARG B 1 32 ? -11.289 29.516 12.07 1 93.44 32 ARG B N 1
ATOM 2254 C CA . ARG B 1 32 ? -9.891 29.219 11.766 1 93.44 32 ARG B CA 1
ATOM 2255 C C . ARG B 1 32 ? -9.688 29.016 10.266 1 93.44 32 ARG B C 1
ATOM 2257 O O . ARG B 1 32 ? -10.32 28.141 9.664 1 93.44 32 ARG B O 1
ATOM 2264 N N . SER B 1 33 ? -8.805 29.766 9.727 1 92.31 33 SER B N 1
ATOM 2265 C CA . SER B 1 33 ? -8.5 29.641 8.305 1 92.31 33 SER B CA 1
ATOM 2266 C C . SER B 1 33 ? -7.48 28.531 8.055 1 92.31 33 SER B C 1
ATOM 2268 O O . SER B 1 33 ? -6.516 28.391 8.812 1 92.31 33 SER B O 1
ATOM 2270 N N . THR B 1 34 ? -7.762 27.766 7.012 1 95.94 34 THR B N 1
ATOM 2271 C CA . THR B 1 34 ? -6.832 26.719 6.609 1 95.94 34 THR B CA 1
ATOM 2272 C C . THR B 1 34 ? -6.512 26.812 5.121 1 95.94 34 THR B C 1
ATOM 2274 O O . THR B 1 34 ? -7.211 27.516 4.375 1 95.94 34 THR B O 1
ATOM 2277 N N . HIS B 1 35 ? -5.406 26.25 4.75 1 96.81 35 HIS B N 1
ATOM 2278 C CA . HIS B 1 35 ? -5.027 26.094 3.35 1 96.81 35 HIS B CA 1
ATOM 2279 C C . HIS B 1 35 ? -5.012 24.609 2.953 1 96.81 35 HIS B C 1
ATOM 2281 O O . HIS B 1 35 ? -4.551 23.766 3.719 1 96.81 35 HIS B O 1
ATOM 2287 N N . ILE B 1 36 ? -5.582 24.344 1.807 1 97.94 36 ILE B N 1
ATOM 2288 C CA . ILE B 1 36 ? -5.527 22.984 1.293 1 97.94 36 ILE B CA 1
ATOM 2289 C C . ILE B 1 36 ? -4.441 22.891 0.222 1 97.94 36 ILE B C 1
ATOM 2291 O O . ILE B 1 36 ? -4.344 23.75 -0.654 1 97.94 36 ILE B O 1
ATOM 2295 N N . ALA B 1 37 ? -3.605 21.938 0.347 1 97.81 37 ALA B N 1
ATOM 2296 C CA . ALA B 1 37 ? -2.58 21.625 -0.649 1 97.81 37 ALA B CA 1
ATOM 2297 C C . ALA B 1 37 ? -2.893 20.328 -1.388 1 97.81 37 ALA B C 1
ATOM 2299 O O . ALA B 1 37 ? -3.051 19.281 -0.765 1 97.81 37 ALA B O 1
ATOM 2300 N N . ASN B 1 38 ? -2.988 20.375 -2.66 1 96.88 38 ASN B N 1
ATOM 2301 C CA . ASN B 1 38 ? -3.137 19.188 -3.479 1 96.88 38 ASN B CA 1
ATOM 2302 C C . ASN B 1 38 ? -1.782 18.625 -3.902 1 96.88 38 ASN B C 1
ATOM 2304 O O . ASN B 1 38 ? -1.051 19.25 -4.66 1 96.88 38 ASN B O 1
ATOM 2308 N N . MET B 1 39 ? -1.461 17.438 -3.443 1 95.12 39 MET B N 1
ATOM 2309 C CA . MET B 1 39 ? -0.199 16.797 -3.811 1 95.12 39 MET B CA 1
ATOM 2310 C C . MET B 1 39 ? -0.441 15.578 -4.688 1 95.12 39 MET B C 1
ATOM 2312 O O . MET B 1 39 ? 0.446 14.734 -4.848 1 95.12 39 MET B O 1
ATOM 2316 N N . ASP B 1 40 ? -1.631 15.43 -5.195 1 90.88 40 ASP B N 1
ATOM 2317 C CA . ASP B 1 40 ? -1.959 14.391 -6.168 1 90.88 40 ASP B CA 1
ATOM 2318 C C . ASP B 1 40 ? -1.898 14.938 -7.594 1 90.88 40 ASP B C 1
ATOM 2320 O O . ASP B 1 40 ? -2.842 15.578 -8.055 1 90.88 40 ASP B O 1
ATOM 2324 N N . PRO B 1 41 ? -0.835 14.609 -8.258 1 90.69 41 PRO B N 1
ATOM 2325 C CA . PRO B 1 41 ? -0.721 15.141 -9.625 1 90.69 41 PRO B CA 1
ATOM 2326 C C . PRO B 1 41 ? -1.729 14.516 -10.586 1 90.69 41 PRO B C 1
ATOM 2328 O O . PRO B 1 41 ? -1.893 14.992 -11.711 1 90.69 41 PRO B O 1
ATOM 2331 N N . ALA B 1 42 ? -2.383 13.422 -10.156 1 83.19 42 ALA B N 1
ATOM 2332 C CA . ALA B 1 42 ? -3.33 12.719 -11.023 1 83.19 42 ALA B CA 1
ATOM 2333 C C . ALA B 1 42 ? -4.754 13.211 -10.781 1 83.19 42 ALA B C 1
ATOM 2335 O O . ALA B 1 42 ? -5.688 12.773 -11.461 1 83.19 42 ALA B O 1
ATOM 2336 N N . ALA B 1 43 ? -4.895 14.125 -9.844 1 83.19 43 ALA B N 1
ATOM 2337 C CA . ALA B 1 43 ? -6.238 14.602 -9.523 1 83.19 43 ALA B CA 1
ATOM 2338 C C . ALA B 1 43 ? -6.82 15.414 -10.672 1 83.19 43 ALA B C 1
ATOM 2340 O O . ALA B 1 43 ? -6.164 16.328 -11.188 1 83.19 43 ALA B O 1
ATOM 2341 N N . ASP B 1 44 ? -7.973 14.984 -11.164 1 76.44 44 ASP B N 1
ATOM 2342 C CA . ASP B 1 44 ? -8.617 15.773 -12.211 1 76.44 44 ASP B CA 1
ATOM 2343 C C . ASP B 1 44 ? -9.531 16.844 -11.617 1 76.44 44 ASP B C 1
ATOM 2345 O O . ASP B 1 44 ? -9.297 18.031 -11.812 1 76.44 44 ASP B O 1
ATOM 2349 N N . LEU B 1 45 ? -10.508 16.312 -10.859 1 81.38 45 LEU B N 1
ATOM 2350 C CA . LEU B 1 45 ? -11.445 17.219 -10.195 1 81.38 45 LEU B CA 1
ATOM 2351 C C . LEU B 1 45 ? -11.242 17.203 -8.688 1 81.38 45 LEU B C 1
ATOM 2353 O O . LEU B 1 45 ? -11.133 16.125 -8.086 1 81.38 45 LEU B O 1
ATOM 2357 N N . LEU B 1 46 ? -11.016 18.438 -8.211 1 88.69 46 LEU B N 1
ATOM 2358 C CA . LEU B 1 46 ? -10.844 18.594 -6.773 1 88.69 46 LEU B CA 1
ATOM 2359 C C . LEU B 1 46 ? -12.094 19.172 -6.129 1 88.69 46 LEU B C 1
ATOM 2361 O O . LEU B 1 46 ? -12.695 20.109 -6.664 1 88.69 46 LEU B O 1
ATOM 2365 N N . PRO B 1 47 ? -12.555 18.625 -5.051 1 91.25 47 PRO B N 1
ATOM 2366 C CA . PRO B 1 47 ? -13.734 19.156 -4.359 1 91.25 47 PRO B CA 1
ATOM 2367 C C . PRO B 1 47 ? -13.43 20.391 -3.525 1 91.25 47 PRO B C 1
ATOM 2369 O O . PRO B 1 47 ? -14.25 20.812 -2.703 1 91.25 47 PRO B O 1
ATOM 2372 N N . TYR B 1 48 ? -12.281 20.953 -3.648 1 95.06 48 TYR B N 1
ATOM 2373 C CA . TYR B 1 48 ? -11.805 22.141 -2.955 1 95.06 48 TYR B CA 1
ATOM 2374 C C . TYR B 1 48 ? -10.93 22.984 -3.869 1 95.06 48 TYR B C 1
ATOM 2376 O O . TYR B 1 48 ? -10.547 22.547 -4.957 1 95.06 48 TYR B O 1
ATOM 2384 N N . LYS B 1 49 ? -10.742 24.234 -3.449 1 94.38 49 LYS B N 1
ATOM 2385 C CA . LYS B 1 49 ? -9.781 25.094 -4.141 1 94.38 49 LYS B CA 1
ATOM 2386 C C . LYS B 1 49 ? -8.414 25.047 -3.471 1 94.38 49 LYS B C 1
ATOM 2388 O O . LYS B 1 49 ? -8.242 25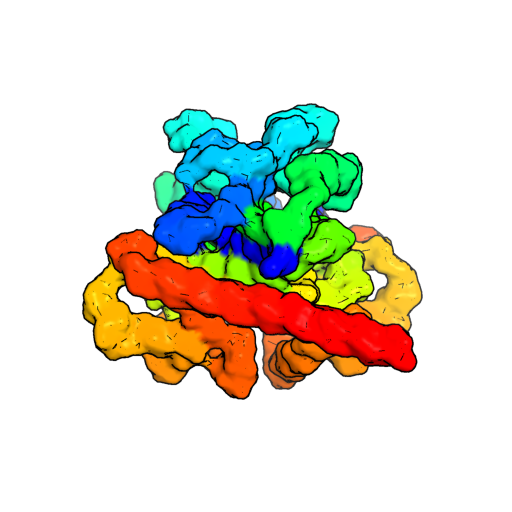.562 -2.363 1 94.38 49 LYS B O 1
ATOM 2393 N N . PRO B 1 50 ? -7.445 24.484 -4.117 1 96.75 50 PRO B N 1
ATOM 2394 C CA . PRO B 1 50 ? -6.141 24.328 -3.467 1 96.75 50 PRO B CA 1
ATOM 2395 C C . PRO B 1 50 ? -5.359 25.641 -3.404 1 96.75 50 PRO B C 1
ATOM 2397 O O . PRO B 1 50 ? -5.406 26.438 -4.344 1 96.75 50 PRO B O 1
ATOM 2400 N N . SER B 1 51 ? -4.754 25.906 -2.281 1 95.94 51 SER B N 1
ATOM 2401 C CA . SER B 1 51 ? -3.814 27.016 -2.127 1 95.94 51 SER B CA 1
ATOM 2402 C C . SER B 1 51 ? -2.451 26.672 -2.715 1 95.94 51 SER B C 1
ATOM 2404 O O . SER B 1 51 ? -1.693 27.562 -3.105 1 95.94 51 SER B O 1
ATOM 2406 N N . MET B 1 52 ? -2.111 25.484 -2.713 1 96.06 52 MET B N 1
ATOM 2407 C CA . MET B 1 52 ? -0.906 24.891 -3.283 1 96.06 52 MET B CA 1
ATOM 2408 C C . MET B 1 52 ? -1.248 23.656 -4.105 1 96.06 52 MET B C 1
ATOM 2410 O O . MET B 1 52 ? -1.958 22.766 -3.629 1 96.06 52 MET B O 1
ATOM 2414 N N . ASP B 1 53 ? -0.758 23.641 -5.324 1 96.75 53 ASP B N 1
ATOM 2415 C CA . ASP B 1 53 ? -1.104 22.562 -6.25 1 96.75 53 ASP B CA 1
ATOM 2416 C C . ASP B 1 53 ? 0.139 22.031 -6.953 1 96.75 53 ASP B C 1
ATOM 2418 O O . ASP B 1 53 ? 0.76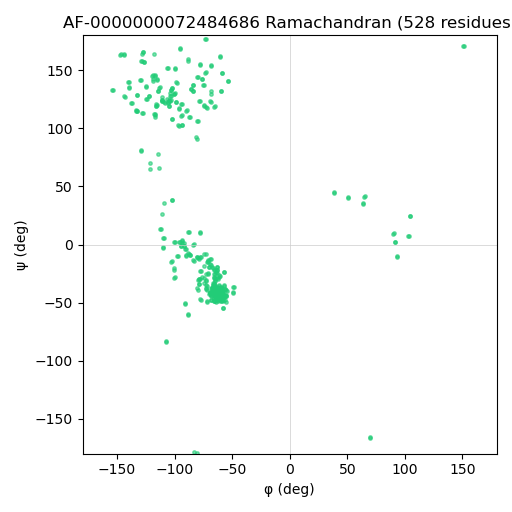5 22.719 -7.75 1 96.75 53 ASP B O 1
ATOM 2422 N N . ILE B 1 54 ? 0.409 20.781 -6.66 1 96.44 54 ILE B N 1
ATOM 2423 C CA . ILE B 1 54 ? 1.608 20.188 -7.234 1 96.44 54 ILE B CA 1
ATOM 2424 C C . ILE B 1 54 ? 1.557 20.281 -8.758 1 96.44 54 ILE B C 1
ATOM 2426 O O . ILE B 1 54 ? 2.596 20.344 -9.422 1 96.44 54 ILE B O 1
ATOM 2430 N N . ARG B 1 55 ? 0.436 20.391 -9.398 1 94.75 55 ARG B N 1
ATOM 2431 C CA . ARG B 1 55 ? 0.265 20.453 -10.844 1 94.75 55 ARG B CA 1
ATOM 2432 C C . ARG B 1 55 ? 0.85 21.734 -11.414 1 94.75 55 ARG B C 1
ATOM 2434 O O . ARG B 1 55 ? 1.117 21.828 -12.617 1 94.75 55 ARG B O 1
ATOM 2441 N N . ASP B 1 56 ? 0.989 22.656 -10.555 1 95.88 56 ASP B N 1
ATOM 2442 C CA . ASP B 1 56 ? 1.655 23.891 -10.953 1 95.88 56 ASP B CA 1
ATOM 2443 C C . ASP B 1 56 ? 3.17 23.703 -11.016 1 95.88 56 ASP B C 1
ATOM 2445 O O . ASP B 1 56 ? 3.877 24.531 -11.609 1 95.88 56 ASP B O 1
ATOM 2449 N N . LEU B 1 57 ? 3.678 22.766 -10.336 1 95.81 57 LEU B N 1
ATOM 2450 C CA . LEU B 1 57 ? 5.102 22.438 -10.32 1 95.81 57 LEU B CA 1
ATOM 2451 C C . LEU B 1 57 ? 5.438 21.406 -11.391 1 95.81 57 LEU B C 1
ATOM 2453 O O . LEU B 1 57 ? 6.387 21.594 -12.156 1 95.81 57 LEU B O 1
ATOM 2457 N N . ILE B 1 58 ? 4.656 20.359 -11.359 1 94.38 58 ILE B N 1
ATOM 2458 C CA . ILE B 1 58 ? 4.879 19.25 -12.281 1 94.38 58 ILE B CA 1
ATOM 2459 C C . ILE B 1 58 ? 3.57 18.5 -12.516 1 94.38 58 ILE B C 1
ATOM 2461 O O . ILE B 1 58 ? 2.865 18.156 -11.562 1 94.38 58 ILE B O 1
ATOM 2465 N N . SER B 1 59 ? 3.328 18.266 -13.742 1 90.88 59 SER B N 1
ATOM 2466 C CA . SER B 1 59 ? 2.135 17.484 -14.047 1 90.88 59 SER B CA 1
ATOM 2467 C C . SER B 1 59 ? 2.482 16.016 -14.312 1 90.88 59 SER B C 1
ATOM 2469 O O . SER B 1 59 ? 3.602 15.711 -14.727 1 90.88 59 SER B O 1
ATOM 2471 N N . LEU B 1 60 ? 1.521 15.164 -14.016 1 87.5 60 LEU B N 1
ATOM 2472 C CA . LEU B 1 60 ? 1.721 13.75 -14.281 1 87.5 60 LEU B CA 1
ATOM 2473 C C . LEU B 1 60 ? 2.006 13.508 -15.758 1 87.5 60 LEU B C 1
ATOM 2475 O O . LEU B 1 60 ? 2.877 12.703 -16.109 1 87.5 60 LEU B O 1
ATOM 2479 N N . GLU B 1 61 ? 1.334 14.18 -16.609 1 85.31 61 GLU B N 1
ATOM 2480 C CA . GLU B 1 61 ? 1.5 14.047 -18.047 1 85.31 61 GLU B CA 1
ATOM 2481 C C . GLU B 1 61 ? 2.924 14.398 -18.469 1 85.31 61 GLU B C 1
ATOM 2483 O O . GLU B 1 61 ? 3.537 13.672 -19.266 1 85.31 61 GLU B O 1
ATOM 2488 N N . ASP B 1 62 ? 3.354 15.469 -17.953 1 89.62 62 ASP B N 1
ATOM 2489 C CA . ASP B 1 62 ? 4.703 15.906 -18.297 1 89.62 62 ASP B CA 1
ATOM 2490 C C . ASP B 1 62 ? 5.746 14.898 -17.828 1 89.62 62 ASP B C 1
ATOM 2492 O O . ASP B 1 62 ? 6.727 14.641 -18.531 1 89.62 62 ASP B O 1
ATOM 2496 N N . ALA B 1 63 ? 5.516 14.391 -16.625 1 88.19 63 ALA B N 1
ATOM 2497 C CA . ALA B 1 63 ? 6.438 13.398 -16.078 1 88.19 63 ALA B CA 1
ATOM 2498 C C . ALA B 1 63 ? 6.461 12.141 -16.953 1 88.19 63 ALA B C 1
ATOM 2500 O O . ALA B 1 63 ? 7.531 11.602 -17.234 1 88.19 63 ALA B O 1
ATOM 2501 N N . MET B 1 64 ? 5.309 11.727 -17.297 1 84.31 64 MET B N 1
ATOM 2502 C CA . MET B 1 64 ? 5.203 10.516 -18.109 1 84.31 64 MET B CA 1
ATOM 2503 C C . MET B 1 64 ? 5.848 10.719 -19.484 1 84.31 64 MET B C 1
ATOM 2505 O O . MET B 1 64 ? 6.656 9.898 -19.922 1 84.31 64 MET B O 1
ATOM 2509 N N . GLU B 1 65 ? 5.535 11.758 -20.156 1 85.81 65 GLU B N 1
ATOM 2510 C CA . GLU B 1 65 ? 6.035 12.047 -21.5 1 85.81 65 GLU B CA 1
ATOM 2511 C C . GLU B 1 65 ? 7.531 12.352 -21.469 1 85.81 65 GLU B C 1
ATOM 2513 O O . GLU B 1 65 ? 8.281 11.867 -22.312 1 85.81 65 GLU B O 1
ATOM 2518 N N . GLY B 1 66 ? 7.883 13.164 -20.594 1 87.69 66 GLY B N 1
ATOM 2519 C CA . GLY B 1 66 ? 9.266 13.617 -20.516 1 87.69 66 GLY B CA 1
ATOM 2520 C C . GLY B 1 66 ? 10.234 12.508 -20.156 1 87.69 66 GLY B C 1
ATOM 2521 O O . GLY B 1 66 ? 11.383 12.508 -20.609 1 87.69 66 GLY B O 1
ATOM 2522 N N . LYS B 1 67 ? 9.781 11.578 -19.344 1 86 67 LYS B N 1
ATOM 2523 C CA . LYS B 1 67 ? 10.688 10.547 -18.844 1 86 67 LYS B CA 1
ATOM 2524 C C . LYS B 1 67 ? 10.352 9.188 -19.453 1 86 67 LYS B C 1
ATOM 2526 O O . LYS B 1 67 ? 11.047 8.195 -19.172 1 86 67 LYS B O 1
ATOM 2531 N N . GLY B 1 68 ? 9.344 9.188 -20.234 1 81.06 68 GLY B N 1
ATOM 2532 C CA . GLY B 1 68 ? 8.945 7.926 -20.828 1 81.06 68 GLY B CA 1
ATOM 2533 C C . GLY B 1 68 ? 8.469 6.906 -19.812 1 81.06 68 GLY B C 1
ATOM 2534 O O . GLY B 1 68 ? 8.844 5.734 -19.875 1 81.06 68 GLY B O 1
ATOM 2535 N N . LEU B 1 69 ? 7.695 7.402 -18.828 1 76.38 69 LEU B N 1
ATOM 2536 C CA . LEU B 1 69 ? 7.223 6.555 -17.734 1 76.38 69 LEU B CA 1
ATOM 2537 C C . LEU B 1 69 ? 5.742 6.23 -17.906 1 76.38 69 LEU B C 1
ATOM 2539 O O . LEU B 1 69 ? 5.004 6.984 -18.531 1 76.38 69 LEU B O 1
ATOM 2543 N N . GLY B 1 70 ? 5.398 5.078 -17.359 1 73.5 70 GLY B N 1
ATOM 2544 C CA . GLY B 1 70 ? 3.977 4.824 -17.203 1 73.5 70 GLY B CA 1
ATOM 2545 C C . GLY B 1 70 ? 3.354 5.641 -16.078 1 73.5 70 GLY B C 1
ATOM 2546 O O . GLY B 1 70 ? 4.043 6.418 -15.414 1 73.5 70 GLY B O 1
ATOM 2547 N N . PRO B 1 71 ? 2.07 5.508 -15.93 1 74.06 71 PRO B N 1
ATOM 2548 C CA . PRO B 1 71 ? 1.363 6.289 -14.914 1 74.06 71 PRO B CA 1
ATOM 2549 C C . PRO B 1 71 ? 1.95 6.105 -13.516 1 74.06 71 PRO B C 1
ATOM 2551 O O . PRO B 1 71 ? 2.123 7.082 -12.781 1 74.06 71 PRO B O 1
ATOM 2554 N N . ASN B 1 72 ? 2.238 4.926 -13.148 1 72.12 72 ASN B N 1
ATOM 2555 C CA . ASN B 1 72 ? 2.797 4.676 -11.82 1 72.12 72 ASN B CA 1
ATOM 2556 C C . ASN B 1 72 ? 4.188 5.289 -11.68 1 72.12 72 ASN B C 1
ATOM 2558 O O . ASN B 1 72 ? 4.477 5.945 -10.672 1 72.12 72 ASN B O 1
ATOM 2562 N N . GLY B 1 73 ? 4.902 4.988 -12.648 1 75.69 73 GLY B N 1
ATOM 2563 C CA . GLY B 1 73 ? 6.219 5.609 -12.648 1 75.69 73 GLY B CA 1
ATOM 2564 C C . GLY B 1 73 ? 6.164 7.125 -12.648 1 75.69 73 GLY B C 1
ATOM 2565 O O . GLY B 1 73 ? 6.977 7.781 -11.992 1 75.69 73 GLY B O 1
ATOM 2566 N N . GLY B 1 74 ? 5.219 7.602 -13.398 1 80.75 74 GLY B N 1
ATOM 2567 C CA . GLY B 1 74 ? 5.035 9.047 -13.43 1 80.75 74 GLY B CA 1
ATOM 2568 C C . GLY B 1 74 ? 4.664 9.625 -12.078 1 80.75 74 GLY B C 1
ATOM 2569 O O . GLY B 1 74 ? 5.184 10.672 -11.68 1 80.75 74 GLY B O 1
ATOM 2570 N N . LEU B 1 75 ? 3.689 9 -11.375 1 82.31 75 LEU B N 1
ATOM 2571 C CA . LEU B 1 75 ? 3.27 9.445 -10.055 1 82.31 75 LEU B CA 1
ATOM 2572 C C . LEU B 1 75 ? 4.445 9.438 -9.078 1 82.31 75 LEU B C 1
ATOM 2574 O O . LEU B 1 75 ? 4.629 10.391 -8.32 1 82.31 75 LEU B O 1
ATOM 2578 N N . VAL B 1 76 ? 5.191 8.383 -9.094 1 79.75 76 VAL B N 1
ATOM 2579 C CA . VAL B 1 76 ? 6.355 8.258 -8.227 1 79.75 76 VAL B CA 1
ATOM 2580 C C . VAL B 1 76 ? 7.363 9.359 -8.547 1 79.75 76 VAL B C 1
ATOM 2582 O O . VAL B 1 76 ? 7.926 9.969 -7.637 1 79.75 76 VAL B O 1
ATOM 2585 N N . PHE B 1 77 ? 7.523 9.562 -9.82 1 84.62 77 PHE B N 1
ATOM 2586 C CA . PHE B 1 77 ? 8.461 10.602 -10.242 1 84.62 77 PHE B CA 1
ATOM 2587 C C . PHE B 1 77 ? 8.016 11.969 -9.742 1 84.62 77 PHE B C 1
ATOM 2589 O O . PHE B 1 77 ? 8.836 12.75 -9.25 1 84.62 77 PHE B O 1
ATOM 2596 N N . CYS B 1 78 ? 6.785 12.258 -9.891 1 90.44 78 CYS B N 1
ATOM 2597 C CA . CYS B 1 78 ? 6.266 13.547 -9.438 1 90.44 78 CYS B CA 1
ATOM 2598 C C . CYS B 1 78 ? 6.52 13.742 -7.949 1 90.44 78 CYS B C 1
ATOM 2600 O O . CYS B 1 78 ? 6.934 14.82 -7.523 1 90.44 78 CYS B O 1
ATOM 2602 N N . MET B 1 79 ? 6.254 12.734 -7.16 1 88.56 79 MET B N 1
ATOM 2603 C CA . MET B 1 79 ? 6.422 12.836 -5.715 1 88.56 79 MET B CA 1
ATOM 2604 C C . MET B 1 79 ? 7.895 12.992 -5.348 1 88.56 79 MET B C 1
ATOM 2606 O O . MET B 1 79 ? 8.234 13.766 -4.449 1 88.56 79 MET B O 1
ATOM 2610 N N . GLU B 1 80 ? 8.688 12.25 -6.062 1 87.69 80 GLU B N 1
ATOM 2611 C CA . GLU B 1 80 ? 10.125 12.391 -5.828 1 87.69 80 GLU B CA 1
ATOM 2612 C C . GLU B 1 80 ? 10.617 13.781 -6.207 1 87.69 80 GLU B C 1
ATOM 2614 O O . GLU B 1 80 ? 11.43 14.375 -5.5 1 87.69 80 GLU B O 1
ATOM 2619 N N . TYR B 1 81 ? 10.141 14.203 -7.34 1 91.62 81 TYR B N 1
ATOM 2620 C CA . TYR B 1 81 ? 10.5 15.547 -7.801 1 91.62 81 TYR B CA 1
ATOM 2621 C C . TYR B 1 81 ? 10.094 16.594 -6.777 1 91.62 81 TYR B C 1
ATOM 2623 O O . TYR B 1 81 ? 10.844 17.531 -6.516 1 91.62 81 TYR B O 1
ATOM 2631 N N . LEU B 1 82 ? 8.938 16.484 -6.242 1 93.25 82 LEU B N 1
ATOM 2632 C CA . LEU B 1 82 ? 8.391 17.406 -5.258 1 93.25 82 LEU B CA 1
ATOM 2633 C C . LEU B 1 82 ? 9.336 17.562 -4.066 1 93.25 82 LEU B C 1
ATOM 2635 O O . LEU B 1 82 ? 9.578 18.672 -3.598 1 93.25 82 LEU B O 1
ATOM 2639 N N . VAL B 1 83 ? 9.969 16.484 -3.596 1 92.56 83 VAL B N 1
ATOM 2640 C CA . VAL B 1 83 ? 10.703 16.516 -2.336 1 92.56 83 VAL B CA 1
ATOM 2641 C C . VAL B 1 83 ? 12.188 16.734 -2.611 1 92.56 83 VAL B C 1
ATOM 2643 O O . VAL B 1 83 ? 12.969 16.938 -1.684 1 92.56 83 VAL B O 1
ATOM 2646 N N . THR B 1 84 ? 12.578 16.656 -3.834 1 92.62 84 THR B N 1
ATOM 2647 C CA . THR B 1 84 ? 13.969 16.922 -4.195 1 92.62 84 THR B CA 1
ATOM 2648 C C . THR B 1 84 ? 14.102 18.25 -4.922 1 92.62 84 THR B C 1
ATOM 2650 O O . THR B 1 84 ? 14.109 19.312 -4.293 1 92.62 84 THR B O 1
ATOM 2653 N N . ALA B 1 85 ? 13.852 18.203 -6.207 1 91.81 85 ALA B N 1
ATOM 2654 C CA . ALA B 1 85 ? 14.031 19.406 -7.016 1 91.81 85 ALA B CA 1
ATOM 2655 C C . ALA B 1 85 ? 12.953 20.438 -6.711 1 91.81 85 ALA B C 1
ATOM 2657 O O . ALA B 1 85 ? 13.164 21.641 -6.895 1 91.81 85 ALA B O 1
ATOM 2658 N N . GLY B 1 86 ? 11.859 20.031 -6.246 1 94.81 86 GLY B N 1
ATOM 2659 C CA . GLY B 1 86 ? 10.734 20.906 -6.004 1 94.81 86 GLY B CA 1
ATOM 2660 C C . GLY B 1 86 ? 10.68 21.438 -4.586 1 94.81 86 GLY B C 1
ATOM 2661 O O . GLY B 1 86 ? 9.75 22.172 -4.219 1 94.81 86 GLY B O 1
ATOM 2662 N N . SER B 1 87 ? 11.617 21.109 -3.76 1 94.94 87 SER B N 1
ATOM 2663 C CA . SER B 1 87 ? 11.586 21.5 -2.352 1 94.94 87 SER B CA 1
ATOM 2664 C C . SER B 1 87 ? 11.562 23.016 -2.193 1 94.94 87 SER B C 1
ATOM 2666 O O . SER B 1 87 ? 10.891 23.531 -1.304 1 94.94 87 SER B O 1
ATOM 2668 N N . THR B 1 88 ? 12.297 23.719 -3 1 95.56 88 THR B N 1
ATOM 2669 C CA . THR B 1 88 ? 12.305 25.172 -2.959 1 95.56 88 THR B CA 1
ATOM 2670 C C . THR B 1 88 ? 10.93 25.734 -3.316 1 95.56 88 THR B C 1
ATOM 2672 O O . THR B 1 88 ? 10.484 26.719 -2.727 1 95.56 88 THR B O 1
ATOM 2675 N N . TRP B 1 89 ? 10.375 25.141 -4.344 1 97.12 89 TRP B N 1
ATOM 2676 C CA . TRP B 1 89 ? 9.031 25.531 -4.738 1 97.12 89 TRP B CA 1
ATOM 2677 C C . TRP B 1 89 ? 8.055 25.391 -3.576 1 97.12 89 TRP B C 1
ATOM 2679 O O . TRP B 1 89 ? 7.227 26.266 -3.334 1 97.12 89 TRP B O 1
ATOM 2689 N N . VAL B 1 90 ? 8.125 24.328 -2.848 1 96.25 90 VAL B N 1
ATOM 2690 C CA . VAL B 1 90 ? 7.27 24.078 -1.695 1 96.25 90 VAL B CA 1
ATOM 2691 C C . VAL B 1 90 ? 7.461 25.172 -0.651 1 96.25 90 VAL B C 1
ATOM 2693 O O . VAL B 1 90 ? 6.484 25.734 -0.142 1 96.25 90 VAL B O 1
ATOM 2696 N N . SER B 1 91 ? 8.68 25.453 -0.375 1 95.38 91 SER B N 1
ATOM 2697 C CA . SER B 1 91 ? 8.992 26.484 0.609 1 95.38 91 SER B CA 1
ATOM 2698 C C . SER B 1 91 ? 8.406 27.844 0.204 1 95.38 91 SER B C 1
ATOM 2700 O O . SER B 1 91 ? 7.879 28.562 1.044 1 95.38 91 SER B O 1
ATOM 2702 N N . GLN B 1 92 ? 8.547 28.109 -1.045 1 95.69 92 GLN B N 1
ATOM 2703 C CA . GLN B 1 92 ? 8.023 29.375 -1.558 1 95.69 92 GLN B CA 1
ATOM 2704 C C . GLN B 1 92 ? 6.504 29.438 -1.432 1 95.69 92 GLN B C 1
ATOM 2706 O O . GLN B 1 92 ? 5.949 30.469 -1.07 1 95.69 92 GLN B O 1
ATOM 2711 N N . GLN B 1 93 ? 5.844 28.328 -1.736 1 95.69 93 GLN B N 1
ATOM 2712 C CA . GLN B 1 93 ? 4.391 28.281 -1.654 1 95.69 93 GLN B CA 1
ATOM 2713 C C . GLN B 1 93 ? 3.916 28.406 -0.209 1 95.69 93 GLN B C 1
ATOM 2715 O O . GLN B 1 93 ? 2.869 29 0.057 1 95.69 93 GLN B O 1
ATOM 2720 N N . LEU B 1 94 ? 4.621 27.812 0.71 1 94.31 94 LEU B N 1
ATOM 2721 C CA . LEU B 1 94 ? 4.25 27.844 2.121 1 94.31 94 LEU B CA 1
ATOM 2722 C C . LEU B 1 94 ? 4.363 29.266 2.67 1 94.31 94 LEU B C 1
ATOM 2724 O O . LEU B 1 94 ? 3.58 29.672 3.533 1 94.31 94 LEU B O 1
ATOM 2728 N N . GLY B 1 95 ? 5.32 29.969 2.182 1 89.62 95 GLY B N 1
ATOM 2729 C CA . GLY B 1 95 ? 5.527 31.312 2.664 1 89.62 95 GLY B CA 1
ATOM 2730 C C . GLY B 1 95 ? 6.035 31.375 4.094 1 89.62 95 GLY B C 1
ATOM 2731 O O . GLY B 1 95 ? 6.562 30.391 4.609 1 89.62 95 GLY B O 1
ATOM 2732 N N . ASP B 1 96 ? 5.957 32.594 4.684 1 84.38 96 ASP B N 1
ATOM 2733 C CA . ASP B 1 96 ? 6.469 32.812 6.035 1 84.38 96 ASP B CA 1
ATOM 2734 C C . ASP B 1 96 ? 5.367 33.312 6.965 1 84.38 96 ASP B C 1
ATOM 2736 O O . ASP B 1 96 ? 5.387 34.469 7.391 1 84.38 96 ASP B O 1
ATOM 2740 N N . TYR B 1 97 ? 4.43 32.469 7.168 1 84.31 97 TYR B N 1
ATOM 2741 C CA . TYR B 1 97 ? 3.338 32.812 8.07 1 84.31 97 TYR B CA 1
ATOM 2742 C C . TYR B 1 97 ? 3.535 32.188 9.445 1 84.31 97 TYR B C 1
ATOM 2744 O O . TYR B 1 97 ? 3.84 31 9.547 1 84.31 97 TYR B O 1
ATOM 2752 N N . ALA B 1 98 ? 3.395 33 10.414 1 81.19 98 ALA B N 1
ATOM 2753 C CA . ALA B 1 98 ? 3.639 32.531 11.773 1 81.19 98 ALA B CA 1
ATOM 2754 C C . ALA B 1 98 ? 2.598 31.5 12.195 1 81.19 98 ALA B C 1
ATOM 2756 O O . ALA B 1 98 ? 2.896 30.578 12.961 1 81.19 98 ALA B O 1
ATOM 2757 N N . GLU B 1 99 ? 1.367 31.875 11.766 1 86.94 99 GLU B N 1
ATOM 2758 C CA . GLU B 1 99 ? 0.28 30.938 12.062 1 86.94 99 GLU B CA 1
ATOM 2759 C C . GLU B 1 99 ? -0.34 30.391 10.773 1 86.94 99 GLU B C 1
ATOM 2761 O O . GLU B 1 99 ? -0.687 31.172 9.875 1 86.94 99 GLU B O 1
ATOM 2766 N N . ASP B 1 100 ? -0.093 29.172 10.562 1 90.94 100 ASP B N 1
ATOM 2767 C CA . ASP B 1 100 ? -0.588 28.531 9.352 1 90.94 100 ASP B CA 1
ATOM 2768 C C . ASP B 1 100 ? -1.102 27.125 9.633 1 90.94 100 ASP B C 1
ATOM 2770 O O . ASP B 1 100 ? -0.622 26.453 10.555 1 90.94 100 ASP B O 1
ATOM 2774 N N . PHE B 1 101 ? -2.145 26.906 8.992 1 96.25 101 PHE B N 1
ATOM 2775 C CA . PHE B 1 101 ? -2.701 25.562 9.078 1 96.25 101 PHE B CA 1
ATOM 2776 C C . PHE B 1 101 ? -2.951 24.984 7.691 1 96.25 101 PHE B C 1
ATOM 2778 O O . PHE B 1 101 ? -3.836 25.453 6.973 1 96.25 101 PHE B O 1
ATOM 2785 N N . ILE B 1 102 ? -2.184 23.953 7.375 1 97.5 102 ILE B N 1
ATOM 2786 C CA . ILE B 1 102 ? -2.256 23.406 6.027 1 97.5 102 ILE B CA 1
ATOM 2787 C C . ILE B 1 102 ? -2.807 21.984 6.086 1 97.5 102 ILE B C 1
ATOM 2789 O O . ILE B 1 102 ? -2.4 21.188 6.938 1 97.5 102 ILE B O 1
ATOM 2793 N N . ILE B 1 103 ? -3.771 21.703 5.234 1 98.31 103 ILE B N 1
ATOM 2794 C CA . ILE B 1 103 ? -4.316 20.359 5.016 1 98.31 103 ILE B CA 1
ATOM 2795 C C . ILE B 1 103 ? -3.809 19.812 3.684 1 98.31 103 ILE B C 1
ATOM 2797 O O . ILE B 1 103 ? -4.043 20.406 2.629 1 98.31 103 ILE B O 1
ATOM 2801 N N . VAL B 1 104 ? -3.148 18.688 3.721 1 98.06 104 VAL B N 1
ATOM 2802 C CA . VAL B 1 104 ? -2.457 18.188 2.535 1 98.06 104 VAL B CA 1
ATOM 2803 C C . VAL B 1 104 ? -3.16 16.938 2.018 1 98.06 104 VAL B C 1
ATOM 2805 O O . VAL B 1 104 ? -3.277 15.938 2.734 1 98.06 104 VAL B O 1
ATOM 2808 N N . ASP B 1 105 ? -3.576 16.938 0.801 1 96.5 105 ASP B N 1
ATOM 2809 C CA . ASP B 1 105 ? -4.203 15.836 0.086 1 96.5 105 ASP B CA 1
ATOM 2810 C C . ASP B 1 105 ? -3.166 15.023 -0.69 1 96.5 105 ASP B C 1
ATOM 2812 O O . ASP B 1 105 ? -2.73 15.438 -1.768 1 96.5 105 ASP B O 1
ATOM 2816 N N . MET B 1 106 ? -2.787 13.891 -0.189 1 93.5 106 MET B N 1
ATOM 2817 C CA . MET B 1 106 ? -1.773 13.055 -0.826 1 93.5 106 MET B CA 1
ATOM 2818 C C . MET B 1 106 ? -2.41 12.102 -1.828 1 93.5 106 MET B C 1
ATOM 2820 O O . MET B 1 106 ? -3.584 11.75 -1.699 1 93.5 106 MET B O 1
ATOM 2824 N N . PRO B 1 107 ? -1.6 11.648 -2.707 1 87.56 107 PRO B N 1
ATOM 2825 C CA . PRO B 1 107 ? -2.162 10.688 -3.662 1 87.56 107 PRO B CA 1
ATOM 2826 C C . PRO B 1 107 ? -2.43 9.32 -3.039 1 87.56 107 PRO B C 1
ATOM 2828 O O . PRO B 1 107 ? -1.748 8.93 -2.09 1 87.56 107 PRO B O 1
ATOM 2831 N N . GLY B 1 108 ? -3.434 8.586 -3.484 1 73.38 108 GLY B N 1
ATOM 2832 C CA . GLY B 1 108 ? -3.84 7.277 -2.99 1 73.38 108 GLY B CA 1
ATOM 2833 C C . GLY B 1 108 ? -2.889 6.168 -3.395 1 73.38 108 GLY B C 1
ATOM 2834 O O . GLY B 1 108 ? -2.859 5.105 -2.764 1 73.38 108 GLY B O 1
ATOM 2835 N N . GLN B 1 109 ? -2.195 6.316 -4.434 1 66.56 109 GLN B N 1
ATOM 2836 C CA . GLN B 1 109 ? -1.405 5.227 -4.996 1 66.56 109 GLN B CA 1
ATOM 2837 C C . GLN B 1 109 ? 0.088 5.473 -4.801 1 66.56 109 GLN B C 1
ATOM 2839 O O . GLN B 1 109 ? 0.891 5.188 -5.691 1 66.56 109 GLN B O 1
ATOM 2844 N N . VAL B 1 110 ? 0.351 6.004 -3.783 1 62.41 110 VAL B N 1
ATOM 2845 C CA . VAL B 1 110 ? 1.788 6.191 -3.605 1 62.41 110 VAL B CA 1
ATOM 2846 C C . VAL B 1 110 ? 2.293 5.293 -2.48 1 62.41 110 VAL B C 1
ATOM 2848 O O . VAL B 1 110 ? 1.744 5.305 -1.376 1 62.41 110 VAL B O 1
ATOM 2851 N N . GLU B 1 111 ? 3.254 4.574 -2.834 1 66.62 111 GLU B N 1
ATOM 2852 C CA . GLU B 1 111 ? 3.877 3.656 -1.886 1 66.62 111 GLU B CA 1
ATOM 2853 C C . GLU B 1 111 ? 4.625 4.414 -0.794 1 66.62 111 GLU B C 1
ATOM 2855 O O . GLU B 1 111 ? 5.324 5.391 -1.076 1 66.62 111 GLU B O 1
ATOM 2860 N N . VAL B 1 112 ? 4.301 4 0.352 1 64.38 112 VAL B N 1
ATOM 2861 C CA . VAL B 1 112 ? 5.039 4.586 1.465 1 64.38 112 VAL B CA 1
ATOM 2862 C C . VAL B 1 112 ? 6.367 3.857 1.647 1 64.38 112 VAL B C 1
ATOM 2864 O O . VAL B 1 112 ? 7.293 4.383 2.271 1 64.38 112 VAL B O 1
ATOM 2867 N N . LEU B 1 113 ? 6.383 2.648 0.926 1 65.06 113 LEU B N 1
ATOM 2868 C CA . LEU B 1 113 ? 7.582 1.832 1.088 1 65.06 113 LEU B CA 1
ATOM 2869 C C . LEU B 1 113 ? 8.359 1.74 -0.221 1 65.06 113 LEU B C 1
ATOM 2871 O O . LEU B 1 113 ? 7.902 1.101 -1.173 1 65.06 113 LEU B O 1
ATOM 2875 N N . SER B 1 114 ? 9.062 2.695 -0.577 1 66.38 114 SER B N 1
ATOM 2876 C CA . SER B 1 114 ? 9.922 2.691 -1.753 1 66.38 114 SER B CA 1
ATOM 2877 C C . SER B 1 114 ? 11.344 3.119 -1.396 1 66.38 114 SER B C 1
ATOM 2879 O O . SER B 1 114 ? 11.625 3.459 -0.246 1 66.38 114 SER B O 1
ATOM 2881 N N . ASN B 1 115 ? 12.227 2.869 -2.225 1 64.06 115 ASN B N 1
ATOM 2882 C CA . ASN B 1 115 ? 13.609 3.283 -2.02 1 64.06 115 ASN B CA 1
ATOM 2883 C C . ASN B 1 115 ? 13.703 4.75 -1.612 1 64.06 115 ASN B C 1
ATOM 2885 O O . ASN B 1 115 ? 14.555 5.121 -0.803 1 64.06 115 ASN B O 1
ATOM 2889 N N . GLN B 1 116 ? 12.922 5.52 -2.111 1 67.5 116 GLN B N 1
ATOM 2890 C CA . GLN B 1 116 ? 12.789 6.934 -1.786 1 67.5 116 GLN B CA 1
ATOM 2891 C C . GLN B 1 116 ? 11.336 7.301 -1.483 1 67.5 116 GLN B C 1
ATOM 2893 O O . GLN B 1 116 ? 10.641 7.852 -2.336 1 67.5 116 GLN B O 1
ATOM 2898 N N . PRO B 1 117 ? 11.039 6.973 -0.216 1 78.19 117 PRO B N 1
ATOM 2899 C CA . PRO B 1 117 ? 9.625 7.242 0.06 1 78.19 117 PRO B CA 1
ATOM 2900 C C . PRO B 1 117 ? 9.289 8.727 0.018 1 78.19 117 PRO B C 1
ATOM 2902 O O . PRO B 1 117 ? 9.781 9.5 0.842 1 78.19 117 PRO B O 1
ATOM 2905 N N . ALA B 1 118 ? 8.469 9.031 -0.847 1 82.69 118 ALA B N 1
ATOM 2906 C CA . ALA B 1 118 ? 8.211 10.438 -1.152 1 82.69 118 ALA B CA 1
ATOM 2907 C C . ALA B 1 118 ? 7.285 11.062 -0.11 1 82.69 118 ALA B C 1
ATOM 2909 O O . ALA B 1 118 ? 7.43 12.242 0.225 1 82.69 118 ALA B O 1
ATOM 2910 N N . VAL B 1 119 ? 6.398 10.289 0.505 1 88.81 119 VAL B N 1
ATOM 2911 C CA . VAL B 1 119 ? 5.41 10.875 1.407 1 88.81 119 VAL B CA 1
ATOM 2912 C C . VAL B 1 119 ? 6.062 11.188 2.75 1 88.81 119 VAL B C 1
ATOM 2914 O O . VAL B 1 119 ? 5.973 12.32 3.24 1 88.81 119 VAL B O 1
ATOM 2917 N N . PRO B 1 120 ? 6.809 10.25 3.303 1 87.94 120 PRO B N 1
ATOM 2918 C CA . PRO B 1 120 ? 7.539 10.594 4.523 1 87.94 120 PRO B CA 1
ATOM 2919 C C . PRO B 1 120 ? 8.516 11.742 4.324 1 87.94 120 PRO B C 1
ATOM 2921 O O . PRO B 1 120 ? 8.68 12.586 5.215 1 87.94 120 PRO B O 1
ATOM 2924 N N . ALA B 1 121 ? 9.125 11.781 3.193 1 90 121 ALA B N 1
ATOM 2925 C CA . ALA B 1 121 ? 10.07 12.859 2.895 1 90 121 ALA B CA 1
ATOM 2926 C C . ALA B 1 121 ? 9.352 14.203 2.836 1 90 121 ALA B C 1
ATOM 2928 O O . ALA B 1 121 ? 9.906 15.227 3.264 1 90 121 ALA B O 1
ATOM 2929 N N . PHE B 1 122 ? 8.219 14.203 2.309 1 94.12 122 PHE B N 1
ATOM 2930 C CA . PHE B 1 122 ? 7.441 15.43 2.238 1 94.12 122 PHE B CA 1
ATOM 2931 C C . PHE B 1 122 ? 7.062 15.914 3.635 1 94.12 122 PHE B C 1
ATOM 2933 O O . PHE B 1 122 ? 7.117 17.109 3.918 1 94.12 122 PHE B O 1
ATOM 2940 N N . VAL B 1 123 ? 6.656 15.031 4.48 1 93.75 123 VAL B N 1
ATOM 2941 C CA . VAL B 1 123 ? 6.324 15.367 5.859 1 93.75 123 VAL B CA 1
ATOM 2942 C C . VAL B 1 123 ? 7.543 15.969 6.555 1 93.75 123 VAL B C 1
ATOM 2944 O O . VAL B 1 123 ? 7.426 16.969 7.27 1 93.75 123 VAL B O 1
ATOM 2947 N N . ARG B 1 124 ? 8.703 15.406 6.32 1 92.06 124 ARG B N 1
ATOM 2948 C CA . ARG B 1 124 ? 9.93 15.938 6.895 1 92.06 124 ARG B CA 1
ATOM 2949 C C . ARG B 1 124 ? 10.211 17.344 6.379 1 92.06 124 ARG B C 1
ATOM 2951 O O . ARG B 1 124 ? 10.695 18.203 7.125 1 92.06 124 ARG B O 1
ATOM 2958 N N . LEU B 1 125 ? 9.969 17.5 5.121 1 94.31 125 LEU B N 1
ATOM 2959 C CA . LEU B 1 125 ? 10.141 18.828 4.535 1 94.31 125 LEU B CA 1
ATOM 2960 C C . LEU B 1 125 ? 9.266 19.859 5.246 1 94.31 125 LEU B C 1
ATOM 2962 O O . LEU B 1 125 ? 9.711 20.969 5.543 1 94.31 125 LEU B O 1
ATOM 2966 N N . LEU B 1 126 ? 7.984 19.531 5.512 1 95.62 126 LEU B N 1
ATOM 2967 C CA . LEU B 1 126 ? 7.082 20.422 6.238 1 95.62 126 LEU B CA 1
ATOM 2968 C C . LEU B 1 126 ? 7.617 20.703 7.637 1 95.62 126 LEU B C 1
ATOM 2970 O O . LEU B 1 126 ? 7.559 21.844 8.109 1 95.62 126 LEU B O 1
ATOM 2974 N N . GLN B 1 127 ? 8.148 19.688 8.25 1 93.31 127 GLN B N 1
ATOM 2975 C CA . GLN B 1 127 ? 8.695 19.844 9.594 1 93.31 127 GLN B CA 1
ATOM 2976 C C . GLN B 1 127 ? 9.914 20.766 9.578 1 93.31 127 GLN B C 1
ATOM 2978 O O . GLN B 1 127 ? 10.086 21.594 10.484 1 93.31 127 GLN B O 1
ATOM 2983 N N . GLN B 1 128 ? 10.734 20.594 8.594 1 92.88 128 GLN B N 1
ATOM 2984 C CA . GLN B 1 128 ? 11.898 21.469 8.445 1 92.88 128 GLN B CA 1
ATOM 2985 C C . GLN B 1 128 ? 11.484 22.922 8.242 1 92.88 128 GLN B C 1
ATOM 2987 O O . GLN B 1 128 ? 12.203 23.844 8.641 1 92.88 128 GLN B O 1
ATOM 2992 N N . GLU B 1 129 ? 10.32 23.078 7.672 1 94.12 129 GLU B N 1
ATOM 2993 C CA . GLU B 1 129 ? 9.781 24.422 7.445 1 94.12 129 GLU B CA 1
ATOM 2994 C C . GLU B 1 129 ? 9.078 24.938 8.688 1 94.12 129 GLU B C 1
ATOM 2996 O O . GLU B 1 129 ? 8.469 26.016 8.656 1 94.12 129 GLU B O 1
ATOM 3001 N N . GLY B 1 130 ? 9.039 24.156 9.734 1 92.75 130 GLY B N 1
ATOM 3002 C CA . GLY B 1 130 ? 8.562 24.625 11.023 1 92.75 130 GLY B CA 1
ATOM 3003 C C . GLY B 1 130 ? 7.156 24.156 11.352 1 92.75 130 GLY B C 1
ATOM 3004 O O . GLY B 1 130 ? 6.566 24.594 12.352 1 92.75 130 GLY B O 1
ATOM 3005 N N . TYR B 1 131 ? 6.605 23.312 10.586 1 95.38 131 TYR B N 1
ATOM 3006 C CA . TYR B 1 131 ? 5.246 22.844 10.844 1 95.38 131 TYR B CA 1
ATOM 3007 C C . TYR B 1 131 ? 5.238 21.672 11.812 1 95.38 131 TYR B C 1
ATOM 3009 O O . TYR B 1 131 ? 6.066 20.766 11.711 1 95.38 131 TYR B O 1
ATOM 3017 N N . TYR B 1 132 ? 4.34 21.781 12.773 1 94.38 132 TYR B N 1
ATOM 3018 C CA . TYR B 1 132 ? 3.963 20.578 13.5 1 94.38 132 TYR B CA 1
ATOM 3019 C C . TYR B 1 132 ? 2.992 19.734 12.688 1 94.38 132 TYR B C 1
ATOM 3021 O O . TYR B 1 132 ? 1.926 20.219 12.289 1 94.38 132 TYR B O 1
ATOM 3029 N N . THR B 1 133 ? 3.418 18.5 12.484 1 95.31 133 THR B N 1
ATOM 3030 C CA . THR B 1 133 ? 2.693 17.703 11.492 1 95.31 133 THR B CA 1
ATOM 3031 C C . THR B 1 133 ? 2.014 16.516 12.156 1 95.31 133 THR B C 1
ATOM 3033 O O . THR B 1 133 ? 2.527 15.961 13.133 1 95.31 133 THR B O 1
ATOM 3036 N N . THR B 1 134 ? 0.834 16.219 11.703 1 95.69 134 THR B N 1
ATOM 3037 C CA . THR B 1 134 ? 0.121 14.977 12.008 1 95.69 134 THR B CA 1
ATOM 3038 C C . THR B 1 134 ? -0.371 14.305 10.727 1 95.69 134 THR B C 1
ATOM 3040 O O . THR B 1 134 ? -0.796 14.984 9.789 1 95.69 134 THR B O 1
ATOM 3043 N N . VAL B 1 135 ? -0.272 12.938 10.734 1 95.44 135 VAL B N 1
ATOM 3044 C CA . VAL B 1 135 ? -0.747 12.195 9.57 1 95.44 135 VAL B CA 1
ATOM 3045 C C . VAL B 1 135 ? -2.1 11.562 9.883 1 95.44 135 VAL B C 1
ATOM 3047 O O . VAL B 1 135 ? -2.279 10.961 10.945 1 95.44 135 VAL B O 1
ATOM 3050 N N . LEU B 1 136 ? -3.072 11.805 9.016 1 97.12 136 LEU B N 1
ATOM 3051 C CA . LEU B 1 136 ? -4.328 11.062 9.039 1 97.12 136 LEU B CA 1
ATOM 3052 C C . LEU B 1 136 ? -4.297 9.914 8.039 1 97.12 136 LEU B C 1
ATOM 3054 O O . LEU B 1 136 ? -4.117 10.133 6.84 1 97.12 136 LEU B O 1
ATOM 3058 N N . TYR B 1 137 ? -4.402 8.758 8.562 1 95.06 137 TYR B N 1
ATOM 3059 C CA . TYR B 1 137 ? -4.516 7.578 7.707 1 95.06 137 TYR B CA 1
ATOM 3060 C C . TYR B 1 137 ? -5.969 7.137 7.578 1 95.06 137 TYR B C 1
ATOM 3062 O O . TYR B 1 137 ? -6.602 6.773 8.57 1 95.06 137 TYR B O 1
ATOM 3070 N N . LEU B 1 138 ? -6.434 7.094 6.293 1 95.19 138 LEU B N 1
ATOM 3071 C CA . LEU B 1 138 ? -7.848 6.809 6.078 1 95.19 138 LEU B CA 1
ATOM 3072 C C . LEU B 1 138 ? -8.055 5.363 5.637 1 95.19 138 LEU B C 1
ATOM 3074 O O . LEU B 1 138 ? -7.293 4.848 4.816 1 95.19 138 LEU B O 1
ATOM 3078 N N . LEU B 1 139 ? -9.031 4.758 6.254 1 92.81 139 LEU B N 1
ATOM 3079 C CA . LEU B 1 139 ? -9.555 3.467 5.82 1 92.81 139 LEU B CA 1
ATOM 3080 C C . LEU B 1 139 ? -11.055 3.539 5.59 1 92.81 139 LEU B C 1
ATOM 3082 O O . LEU B 1 139 ? -11.789 4.113 6.402 1 92.81 139 LEU B O 1
ATOM 3086 N N . ASP B 1 140 ? -11.508 2.943 4.492 1 91.75 140 ASP B N 1
ATOM 3087 C CA . ASP B 1 140 ? -12.93 2.916 4.16 1 91.75 140 ASP B CA 1
ATOM 3088 C C . ASP B 1 140 ? -13.68 1.925 5.047 1 91.75 140 ASP B C 1
ATOM 3090 O O . ASP B 1 140 ? -13.453 0.716 4.969 1 91.75 140 ASP B O 1
ATOM 3094 N N . ALA B 1 141 ? -14.641 2.428 5.793 1 91.38 141 ALA B N 1
ATOM 3095 C CA . ALA B 1 141 ? -15.344 1.602 6.77 1 91.38 141 ALA B CA 1
ATOM 3096 C C . ALA B 1 141 ? -16.125 0.486 6.082 1 91.38 141 ALA B C 1
ATOM 3098 O O . ALA B 1 141 ? -16.078 -0.67 6.512 1 91.38 141 ALA B O 1
ATOM 3099 N N . LEU B 1 142 ? -16.797 0.819 5.066 1 85.69 142 LEU B N 1
ATOM 3100 C CA . LEU B 1 142 ? -17.656 -0.159 4.398 1 85.69 142 LEU B CA 1
ATOM 3101 C C . LEU B 1 142 ? -16.812 -1.284 3.797 1 85.69 142 LEU B C 1
ATOM 3103 O O . LEU B 1 142 ? -17.141 -2.461 3.953 1 85.69 142 LEU B O 1
ATOM 3107 N N . ALA B 1 143 ? -15.703 -0.924 3.223 1 79 143 ALA B N 1
ATOM 3108 C CA . ALA B 1 143 ? -14.859 -1.901 2.543 1 79 143 ALA B CA 1
ATOM 3109 C C . ALA B 1 143 ? -14.148 -2.801 3.545 1 79 143 ALA B C 1
ATOM 3111 O O . ALA B 1 143 ? -13.969 -3.996 3.299 1 79 143 ALA B O 1
ATOM 3112 N N . THR B 1 144 ? -13.859 -2.287 4.66 1 82.62 144 THR B N 1
ATOM 3113 C CA . THR B 1 144 ? -12.953 -3.016 5.539 1 82.62 144 THR B CA 1
ATOM 3114 C C . THR B 1 144 ? -13.727 -3.764 6.621 1 82.62 144 THR B C 1
ATOM 3116 O O . THR B 1 144 ? -13.273 -4.801 7.109 1 82.62 144 THR B O 1
ATOM 3119 N N . THR B 1 145 ? -14.891 -3.262 7.004 1 81 145 THR B N 1
ATOM 3120 C CA . THR B 1 145 ? -15.594 -3.904 8.109 1 81 145 THR B CA 1
ATOM 3121 C C . THR B 1 145 ? -16.484 -5.027 7.594 1 81 145 THR B C 1
ATOM 3123 O O . THR B 1 145 ? -17.078 -5.766 8.383 1 81 145 THR B O 1
ATOM 3126 N N . ALA B 1 146 ? -16.609 -5.125 6.266 1 77.12 146 ALA B N 1
ATOM 3127 C CA . ALA B 1 146 ? -17.406 -6.188 5.656 1 77.12 146 ALA B CA 1
ATOM 3128 C C . ALA B 1 146 ? -16.781 -7.559 5.93 1 77.12 146 ALA B C 1
ATOM 3130 O O . ALA B 1 146 ? -17.484 -8.57 5.906 1 77.12 146 ALA B O 1
ATOM 3131 N N . ASP B 1 147 ? -15.469 -7.539 6.148 1 79.12 147 ASP B N 1
ATOM 3132 C CA . ASP B 1 147 ? -14.711 -8.773 6.344 1 79.12 147 ASP B CA 1
ATOM 3133 C C . ASP B 1 147 ? -13.609 -8.578 7.383 1 79.12 147 ASP B C 1
ATOM 3135 O O . ASP B 1 147 ? -12.797 -7.652 7.273 1 79.12 147 ASP B O 1
ATOM 3139 N N . SER B 1 148 ? -13.602 -9.453 8.391 1 79.75 148 SER B N 1
ATOM 3140 C CA . SER B 1 148 ? -12.633 -9.32 9.477 1 79.75 148 SER B CA 1
ATOM 3141 C C . SER B 1 148 ? -11.203 -9.391 8.945 1 79.75 148 SER B C 1
ATOM 3143 O O . SER B 1 148 ? -10.312 -8.695 9.445 1 79.75 148 SER B O 1
ATOM 3145 N N . GLY B 1 149 ? -11.023 -10.258 7.957 1 79.38 149 GLY B N 1
ATOM 3146 C CA . GLY B 1 149 ? -9.711 -10.344 7.348 1 79.38 149 GLY B CA 1
ATOM 3147 C C . GLY B 1 149 ? -9.25 -9.047 6.715 1 79.38 149 GLY B C 1
ATOM 3148 O O . GLY B 1 149 ? -8.102 -8.633 6.887 1 79.38 149 GLY B O 1
ATOM 3149 N N . LYS B 1 150 ? -10.148 -8.398 6.035 1 83 150 LYS B N 1
ATOM 3150 C CA . LYS B 1 150 ? -9.844 -7.113 5.414 1 83 150 LYS B CA 1
ATOM 3151 C C . LYS B 1 150 ? -9.555 -6.051 6.465 1 83 150 LYS B C 1
ATOM 3153 O O . LYS B 1 150 ? -8.664 -5.219 6.285 1 83 150 LYS B O 1
ATOM 3158 N N . PHE B 1 151 ? -10.383 -6.141 7.539 1 88.31 151 PHE B N 1
ATOM 3159 C CA . PHE B 1 151 ? -10.172 -5.164 8.602 1 88.31 151 PHE B CA 1
ATOM 3160 C C . PHE B 1 151 ? -8.805 -5.355 9.25 1 88.31 151 PHE B C 1
ATOM 3162 O O . PHE B 1 151 ? -8.094 -4.387 9.508 1 88.31 151 PHE B O 1
ATOM 3169 N N . ILE B 1 152 ? -8.445 -6.551 9.523 1 84.38 152 ILE B N 1
ATOM 3170 C CA . ILE B 1 152 ? -7.141 -6.859 10.109 1 84.38 152 ILE B CA 1
ATOM 3171 C C . ILE B 1 152 ? -6.031 -6.383 9.172 1 84.38 152 ILE B C 1
ATOM 3173 O O . ILE B 1 152 ? -5.051 -5.785 9.617 1 84.38 152 ILE B O 1
ATOM 3177 N N . SER B 1 153 ? -6.207 -6.684 7.902 1 84.12 153 SER B N 1
ATOM 3178 C CA . SER B 1 153 ? -5.246 -6.211 6.91 1 84.12 153 SER B CA 1
ATOM 3179 C C . SER B 1 153 ? -5.117 -4.691 6.941 1 84.12 153 SER B C 1
ATOM 3181 O O . SER B 1 153 ? -4.008 -4.16 6.895 1 84.12 153 SER B O 1
ATOM 3183 N N . GLY B 1 154 ? -6.234 -4.047 7.008 1 87.62 154 GLY B N 1
ATOM 3184 C CA . GLY B 1 154 ? -6.227 -2.594 7.098 1 87.62 154 GLY B CA 1
ATOM 3185 C C . GLY B 1 154 ? -5.469 -2.076 8.305 1 87.62 154 GLY B C 1
ATOM 3186 O O . GLY B 1 154 ? -4.738 -1.09 8.211 1 87.62 154 GLY B O 1
ATOM 3187 N N . CYS B 1 155 ? -5.641 -2.727 9.43 1 87.81 155 CYS B N 1
ATOM 3188 C CA . CYS B 1 155 ? -4.926 -2.359 10.648 1 87.81 155 CYS B CA 1
ATOM 3189 C C . CYS B 1 155 ? -3.42 -2.523 10.469 1 87.81 155 CYS B C 1
ATOM 3191 O O . CYS B 1 155 ? -2.645 -1.656 10.875 1 87.81 155 CYS B O 1
ATOM 3193 N N . MET B 1 156 ? -3.068 -3.555 9.867 1 84.06 156 MET B N 1
ATOM 3194 C CA . MET B 1 156 ? -1.649 -3.826 9.656 1 84.06 156 MET B CA 1
ATOM 3195 C C . MET B 1 156 ? -1.039 -2.816 8.688 1 84.06 156 MET B C 1
ATOM 3197 O O . MET B 1 156 ? 0.106 -2.398 8.867 1 84.06 156 MET B O 1
ATOM 3201 N N . PHE B 1 157 ? -1.793 -2.504 7.691 1 86.56 157 PHE B N 1
ATOM 3202 C CA . PHE B 1 157 ? -1.321 -1.494 6.754 1 86.56 157 PHE B CA 1
ATOM 3203 C C . PHE B 1 157 ? -1.115 -0.157 7.453 1 86.56 157 PHE B C 1
ATOM 3205 O O . PHE B 1 157 ? -0.147 0.553 7.176 1 86.56 157 PHE B O 1
ATOM 3212 N N . SER B 1 158 ? -2.043 0.146 8.258 1 87.81 158 SER B N 1
ATOM 3213 C CA . SER B 1 158 ? -1.916 1.367 9.047 1 87.81 158 SER B CA 1
ATOM 3214 C C . SER B 1 158 ? -0.646 1.35 9.891 1 87.81 158 SER B C 1
ATOM 3216 O O . SER B 1 158 ? 0.129 2.309 9.875 1 87.81 158 SER B O 1
ATOM 3218 N N . LEU B 1 159 ? -0.447 0.293 10.547 1 83.5 159 LEU B N 1
ATOM 3219 C CA . LEU B 1 159 ? 0.729 0.153 11.398 1 83.5 159 LEU B CA 1
ATOM 3220 C C . LEU B 1 159 ? 2.01 0.233 10.578 1 83.5 159 LEU B C 1
ATOM 3222 O O . LEU B 1 159 ? 2.984 0.863 11 1 83.5 159 LEU B O 1
ATOM 3226 N N . SER B 1 160 ? 1.997 -0.421 9.445 1 83.06 160 SER B N 1
ATOM 3227 C CA . SER B 1 160 ? 3.15 -0.4 8.555 1 83.06 160 SER B CA 1
ATOM 3228 C C . SER B 1 160 ? 3.486 1.022 8.117 1 83.06 160 SER B C 1
ATOM 3230 O O . SER B 1 160 ? 4.66 1.38 8 1 83.06 160 SER B O 1
ATOM 3232 N N . SER B 1 161 ? 2.471 1.744 7.848 1 85.88 161 SER B N 1
ATOM 3233 C CA . SER B 1 161 ? 2.67 3.123 7.414 1 85.88 161 SER B CA 1
ATOM 3234 C C . SER B 1 161 ? 3.195 3.99 8.555 1 85.88 161 SER B C 1
ATOM 3236 O O . SER B 1 161 ? 4.055 4.848 8.344 1 85.88 161 SER B O 1
ATOM 3238 N N . MET B 1 162 ? 2.656 3.791 9.703 1 84.56 162 MET B N 1
ATOM 3239 C CA . MET B 1 162 ? 2.965 4.609 10.867 1 84.56 162 MET B CA 1
ATOM 3240 C C . MET B 1 162 ? 4.461 4.59 11.172 1 84.56 162 MET B C 1
ATOM 3242 O O . MET B 1 162 ? 5.031 5.613 11.555 1 84.56 162 MET B O 1
ATOM 3246 N N . VAL B 1 163 ? 5.125 3.5 10.953 1 78.56 163 VAL B N 1
ATOM 3247 C CA . VAL B 1 163 ? 6.531 3.311 11.305 1 78.56 163 VAL B CA 1
ATOM 3248 C C . VAL B 1 163 ? 7.406 4.184 10.406 1 78.56 163 VAL B C 1
ATOM 3250 O O . VAL B 1 163 ? 8.547 4.488 10.758 1 78.56 163 VAL B O 1
ATOM 3253 N N . CYS B 1 164 ? 6.891 4.66 9.336 1 80.56 164 CYS B N 1
ATOM 3254 C CA . CYS B 1 164 ? 7.68 5.398 8.352 1 80.56 164 CYS B CA 1
ATOM 3255 C C . CYS B 1 164 ? 7.664 6.891 8.648 1 80.56 164 CYS B C 1
ATOM 3257 O O . CYS B 1 164 ? 8.359 7.668 7.992 1 80.56 164 CYS B O 1
ATOM 3259 N N . PHE B 1 165 ? 6.887 7.277 9.672 1 84.06 165 PHE B N 1
ATOM 3260 C CA . PHE B 1 165 ? 6.711 8.703 9.93 1 84.06 165 PHE B CA 1
ATOM 3261 C C . PHE B 1 165 ? 7.207 9.062 11.32 1 84.06 165 PHE B C 1
ATOM 3263 O O . PHE B 1 165 ? 7.062 8.281 12.266 1 84.06 165 PHE B O 1
ATOM 3270 N N . ASP B 1 166 ? 7.77 10.273 11.414 1 81.62 166 ASP B N 1
ATOM 3271 C CA . ASP B 1 166 ? 8.242 10.789 12.695 1 81.62 166 ASP B CA 1
ATOM 3272 C C . ASP B 1 166 ? 7.262 11.797 13.281 1 81.62 166 ASP B C 1
ATOM 3274 O O . ASP B 1 166 ? 7.66 12.867 13.742 1 81.62 166 ASP B O 1
ATOM 3278 N N . CYS B 1 167 ? 6.031 11.578 13.148 1 87.94 167 CYS B N 1
ATOM 3279 C CA . CYS B 1 167 ? 4.984 12.453 13.672 1 87.94 167 CYS B CA 1
ATOM 3280 C C . CYS B 1 167 ? 3.766 11.648 14.102 1 87.94 167 CYS B C 1
ATOM 3282 O O . CYS B 1 167 ? 3.646 10.469 13.773 1 87.94 167 CYS B O 1
ATOM 3284 N N . PRO B 1 168 ? 2.893 12.258 14.891 1 89 168 PRO B N 1
ATOM 3285 C CA . PRO B 1 168 ? 1.694 11.523 15.312 1 89 168 PRO B CA 1
ATOM 3286 C C . PRO B 1 168 ? 0.844 11.062 14.133 1 89 168 PRO B C 1
ATOM 3288 O O . PRO B 1 168 ? 0.778 11.742 13.109 1 89 168 PRO B O 1
ATOM 3291 N N . PHE B 1 169 ? 0.28 9.938 14.438 1 90.12 169 PHE B N 1
ATOM 3292 C CA . PHE B 1 169 ? -0.567 9.289 13.445 1 90.12 169 PHE B CA 1
ATOM 3293 C C . PHE B 1 169 ? -1.974 9.07 13.992 1 90.12 169 PHE B C 1
ATOM 3295 O O . PHE B 1 169 ? -2.141 8.586 15.117 1 90.12 169 PHE B O 1
ATOM 3302 N N . ILE B 1 170 ? -2.994 9.531 13.242 1 94.81 170 ILE B N 1
ATOM 3303 C CA . ILE B 1 170 ? -4.387 9.281 13.602 1 94.81 170 ILE B CA 1
ATOM 3304 C C . ILE B 1 170 ? -5.051 8.43 12.523 1 94.81 170 ILE B C 1
ATOM 3306 O O . ILE B 1 170 ? -5.109 8.828 11.359 1 94.81 170 ILE B O 1
ATOM 3310 N N . ASN B 1 171 ? -5.512 7.258 12.93 1 95.19 171 ASN B N 1
ATOM 3311 C CA . ASN B 1 171 ? -6.27 6.406 12.016 1 95.19 171 ASN B CA 1
ATOM 3312 C C . ASN B 1 171 ? -7.742 6.801 11.977 1 95.19 171 ASN B C 1
ATOM 3314 O O . ASN B 1 171 ? -8.359 6.996 13.023 1 95.19 171 ASN B O 1
ATOM 3318 N N . VAL B 1 172 ? -8.258 6.926 10.766 1 97.38 172 VAL B N 1
ATOM 3319 C CA . VAL B 1 172 ? -9.633 7.379 10.602 1 97.38 172 VAL B CA 1
ATOM 3320 C C . VAL B 1 172 ? -10.422 6.359 9.781 1 97.38 172 VAL B C 1
ATOM 3322 O O . VAL B 1 172 ? -9.984 5.945 8.703 1 97.38 172 VAL B O 1
ATOM 3325 N N . LEU B 1 173 ? -11.547 5.895 10.344 1 96.31 173 LEU B N 1
ATOM 3326 C CA . LEU B 1 173 ? -12.508 5.129 9.555 1 96.31 173 LEU B CA 1
ATOM 3327 C C . LEU B 1 173 ? -13.5 6.055 8.859 1 96.31 173 LEU B C 1
ATOM 3329 O O . LEU B 1 173 ? -14.344 6.672 9.516 1 96.31 173 LEU B O 1
ATOM 3333 N N . THR B 1 174 ? -13.328 6.098 7.562 1 96.62 174 THR B N 1
ATOM 3334 C CA . THR B 1 174 ? -14.148 7.031 6.797 1 96.62 174 THR B CA 1
ATOM 3335 C C . THR B 1 174 ? -15.391 6.332 6.242 1 96.62 174 THR B C 1
ATOM 3337 O O . THR B 1 174 ? -15.539 5.117 6.383 1 96.62 174 THR B O 1
ATOM 3340 N N . LYS B 1 175 ? -16.297 7.105 5.746 1 94.69 175 LYS B N 1
ATOM 3341 C CA . LYS B 1 175 ? -17.516 6.684 5.062 1 94.69 175 LYS B CA 1
ATOM 3342 C C . LYS B 1 175 ? -18.438 5.91 6.008 1 94.69 175 LYS B C 1
ATOM 3344 O O . LYS B 1 175 ? -19.125 4.98 5.586 1 94.69 175 LYS B O 1
ATOM 3349 N N . CYS B 1 176 ? -18.438 6.316 7.195 1 96.06 176 CYS B N 1
ATOM 3350 C CA . CYS B 1 176 ? -19.328 5.676 8.156 1 96.06 176 CYS B CA 1
ATOM 3351 C C . CYS B 1 176 ? -20.781 6.039 7.883 1 96.06 176 CYS B C 1
ATOM 3353 O O . CYS B 1 176 ? -21.688 5.402 8.406 1 96.06 176 CYS B O 1
ATOM 3355 N N . ASP B 1 177 ? -20.984 7.051 7.055 1 95.25 177 ASP B N 1
ATOM 3356 C CA . ASP B 1 177 ? -22.328 7.414 6.621 1 95.25 177 ASP B CA 1
ATOM 3357 C C . ASP B 1 177 ? -22.969 6.285 5.82 1 95.25 177 ASP B C 1
ATOM 3359 O O . ASP B 1 177 ? -24.203 6.195 5.734 1 95.25 177 ASP B O 1
ATOM 3363 N N . LEU B 1 178 ? -22.172 5.426 5.273 1 93.12 178 LEU B N 1
ATOM 3364 C CA . LEU B 1 178 ? -22.672 4.352 4.418 1 93.12 178 LEU B CA 1
ATOM 3365 C C . LEU B 1 178 ? -22.984 3.105 5.242 1 93.12 178 LEU B C 1
ATOM 3367 O O . LEU B 1 178 ? -23.562 2.146 4.727 1 93.12 178 LEU B O 1
ATOM 3371 N N . LEU B 1 179 ? -22.609 3.092 6.48 1 93.5 179 LEU B N 1
ATOM 3372 C CA . LEU B 1 179 ? -22.891 1.958 7.352 1 93.5 179 LEU B CA 1
ATOM 3373 C C . LEU B 1 179 ? -24.344 1.995 7.824 1 93.5 179 LEU B C 1
ATOM 3375 O O . LEU B 1 179 ? -24.938 3.07 7.922 1 93.5 179 LEU B O 1
ATOM 3379 N N . SER B 1 180 ? -24.844 0.857 8.156 1 92.88 180 SER B N 1
ATOM 3380 C CA . SER B 1 180 ? -26.203 0.796 8.695 1 92.88 180 SER B CA 1
ATOM 3381 C C . SER B 1 180 ? -26.281 1.429 10.078 1 92.88 180 SER B C 1
ATOM 3383 O O . SER B 1 180 ? -25.281 1.478 10.797 1 92.88 180 SER B O 1
ATOM 3385 N N . LYS B 1 181 ? -27.469 1.893 10.391 1 91.5 181 LYS B N 1
ATOM 3386 C CA . LYS B 1 181 ? -27.688 2.479 11.711 1 91.5 181 LYS B CA 1
ATOM 3387 C C . LYS B 1 181 ? -27.406 1.468 12.82 1 91.5 181 LYS B C 1
ATOM 3389 O O . LYS B 1 181 ? -26.828 1.813 13.852 1 91.5 181 LYS B O 1
ATOM 3394 N N . ASP B 1 182 ? -27.812 0.259 12.562 1 91.44 182 ASP B N 1
ATOM 3395 C CA . ASP B 1 182 ? -27.609 -0.808 13.531 1 91.44 182 ASP B CA 1
ATOM 3396 C C . ASP B 1 182 ? -26.125 -1.033 13.789 1 91.44 182 ASP B C 1
ATOM 3398 O O . ASP B 1 182 ? -25.688 -1.169 14.938 1 91.44 182 ASP B O 1
ATOM 3402 N N . PHE B 1 183 ? -25.344 -1 12.797 1 90.31 183 PHE B N 1
ATOM 3403 C CA . PHE B 1 183 ? -23.906 -1.208 12.906 1 90.31 183 PHE B CA 1
ATOM 3404 C C . PHE B 1 183 ? -23.266 -0.094 13.719 1 90.31 183 PHE B C 1
ATOM 3406 O O . PHE B 1 183 ? -22.359 -0.346 14.516 1 90.31 183 PHE B O 1
ATOM 3413 N N . LYS B 1 184 ? -23.703 1.102 13.57 1 91 184 LYS B N 1
ATOM 3414 C CA . LYS B 1 184 ? -23.109 2.268 14.211 1 91 184 LYS B CA 1
ATOM 3415 C C . LYS B 1 184 ? -23.547 2.367 15.672 1 91 184 LYS B C 1
ATOM 3417 O O . LYS B 1 184 ? -22.766 2.76 16.531 1 91 184 LYS B O 1
ATOM 3422 N N . GLU B 1 185 ? -24.812 1.926 15.898 1 89.19 185 GLU B N 1
ATOM 3423 C CA . GLU B 1 185 ? -25.406 2.244 17.188 1 89.19 185 GLU B CA 1
ATOM 3424 C C . GLU B 1 185 ? -25.344 1.052 18.141 1 89.19 185 GLU B C 1
ATOM 3426 O O . GLU B 1 185 ? -25.422 1.215 19.359 1 89.19 185 GLU B O 1
ATOM 3431 N N . ASN B 1 186 ? -25.188 -0.144 17.688 1 88.94 186 ASN B N 1
ATOM 3432 C CA . ASN B 1 186 ? -25.219 -1.32 18.547 1 88.94 186 ASN B CA 1
ATOM 3433 C C . ASN B 1 186 ? -23.828 -1.637 19.109 1 88.94 186 ASN B C 1
ATOM 3435 O O . ASN B 1 186 ? -23.609 -2.727 19.641 1 88.94 186 ASN B O 1
ATOM 3439 N N . GLY B 1 187 ? -22.953 -0.724 18.922 1 89.38 187 GLY B N 1
ATOM 3440 C CA . GLY B 1 187 ? -21.641 -0.902 19.516 1 89.38 187 GLY B CA 1
ATOM 3441 C C . GLY B 1 187 ? -20.641 -1.566 18.578 1 89.38 187 GLY B C 1
ATOM 3442 O O . GLY B 1 187 ? -19.438 -1.604 18.875 1 89.38 187 GLY B O 1
ATOM 3443 N N . MET B 1 188 ? -21.109 -2.055 17.516 1 89.38 188 MET B N 1
ATOM 3444 C CA . MET B 1 188 ? -20.234 -2.773 16.578 1 89.38 188 MET B CA 1
ATOM 3445 C C . MET B 1 188 ? -19.156 -1.858 16.031 1 89.38 188 MET B C 1
ATOM 3447 O O . MET B 1 188 ? -17.969 -2.229 16.016 1 89.38 188 MET B O 1
ATOM 3451 N N . LEU B 1 189 ? -19.547 -0.693 15.586 1 92.94 189 LEU B N 1
ATOM 3452 C CA . LEU B 1 189 ? -18.578 0.265 15.07 1 92.94 189 LEU B CA 1
ATOM 3453 C C . LEU B 1 189 ? -17.5 0.573 16.109 1 92.94 189 LEU B C 1
ATOM 3455 O O . LEU B 1 189 ? -16.312 0.678 15.773 1 92.94 189 LEU B O 1
ATOM 3459 N N . GLU B 1 190 ? -17.906 0.657 17.344 1 92.19 190 GLU B N 1
ATOM 3460 C CA . GLU B 1 190 ? -16.969 0.94 18.422 1 92.19 190 GLU B CA 1
ATOM 3461 C C . GLU B 1 190 ? -15.961 -0.189 18.594 1 92.19 190 GLU B C 1
ATOM 3463 O O . GLU B 1 190 ? -14.789 0.059 18.875 1 92.19 190 GLU B O 1
ATOM 3468 N N . HIS B 1 191 ? -16.453 -1.367 18.453 1 89.38 191 HIS B N 1
ATOM 3469 C CA . HIS B 1 191 ? -15.555 -2.512 18.547 1 89.38 191 HIS B CA 1
ATOM 3470 C C . HIS B 1 191 ? -14.5 -2.475 17.453 1 89.38 191 HIS B C 1
ATOM 3472 O O . HIS B 1 191 ? -13.336 -2.801 17.703 1 89.38 191 HIS B O 1
ATOM 3478 N N . PHE B 1 192 ? -14.883 -2.102 16.281 1 89.94 192 PHE B N 1
ATOM 3479 C CA . PHE B 1 192 ? -13.922 -1.978 15.188 1 89.94 192 PHE B CA 1
ATOM 3480 C C . PHE B 1 192 ? -12.953 -0.83 15.445 1 89.94 192 PHE B C 1
ATOM 3482 O O . PHE B 1 192 ? -11.742 -0.976 15.25 1 89.94 192 PHE B O 1
ATOM 3489 N N . CYS B 1 193 ? -13.484 0.26 15.961 1 91.94 193 CYS B N 1
ATOM 3490 C CA . CYS B 1 193 ? -12.656 1.431 16.219 1 91.94 193 CYS B CA 1
ATOM 3491 C C . CYS B 1 193 ? -11.609 1.135 17.281 1 91.94 193 CYS B C 1
ATOM 3493 O O . CYS B 1 193 ? -10.492 1.655 17.234 1 91.94 193 CYS B O 1
ATOM 3495 N N . MET B 1 194 ? -11.977 0.268 18.172 1 88.25 194 MET B N 1
ATOM 3496 C CA . MET B 1 194 ? -11.062 -0.072 19.266 1 88.25 194 MET B CA 1
ATOM 3497 C C . MET B 1 194 ? -10.227 -1.297 18.906 1 88.25 194 MET B C 1
ATOM 3499 O O . MET B 1 194 ? -9.422 -1.757 19.719 1 88.25 194 MET B O 1
ATOM 3503 N N . CYS B 1 195 ? -10.398 -1.814 17.672 1 87.56 195 CYS B N 1
ATOM 3504 C CA . CYS B 1 195 ? -9.719 -3.016 17.203 1 87.56 195 CYS B CA 1
ATOM 3505 C C . CYS B 1 195 ? -9.891 -4.16 18.203 1 87.56 195 CYS B C 1
ATOM 3507 O O . CYS B 1 195 ? -8.922 -4.816 18.578 1 87.56 195 CYS B O 1
ATOM 3509 N N . ASP B 1 196 ? -11.133 -4.219 18.703 1 84.75 196 ASP B N 1
ATOM 3510 C CA . ASP B 1 196 ? -11.5 -5.336 19.562 1 84.75 196 ASP B CA 1
ATOM 3511 C C . ASP B 1 196 ? -11.859 -6.57 18.734 1 84.75 196 ASP B C 1
ATOM 3513 O O . ASP B 1 196 ? -13.039 -6.805 18.438 1 84.75 196 ASP B O 1
ATOM 3517 N N . PHE B 1 197 ? -10.93 -7.414 18.469 1 82.75 197 PHE B N 1
ATOM 3518 C CA . PHE B 1 197 ? -11.062 -8.508 17.516 1 82.75 197 PHE B CA 1
ATOM 3519 C C . PHE B 1 197 ? -11.859 -9.656 18.109 1 82.75 197 PHE B C 1
ATOM 3521 O O . PHE B 1 197 ? -12.297 -10.555 17.391 1 82.75 197 PHE B O 1
ATOM 3528 N N . ASP B 1 198 ? -12.109 -9.594 19.406 1 80 198 ASP B N 1
ATOM 3529 C CA . ASP B 1 198 ? -12.93 -10.617 20.047 1 80 198 ASP B CA 1
ATOM 3530 C C . ASP B 1 198 ? -14.359 -10.57 19.531 1 80 198 ASP B C 1
ATOM 3532 O O . ASP B 1 198 ? -15.078 -11.578 19.578 1 80 198 ASP B O 1
ATOM 3536 N N . TYR B 1 199 ? -14.719 -9.484 19.031 1 79.69 199 TYR B N 1
ATOM 3537 C CA . TYR B 1 199 ? -16.094 -9.312 18.578 1 79.69 199 TYR B CA 1
ATOM 3538 C C . TYR B 1 199 ? -16.203 -9.484 17.078 1 79.69 199 TYR B C 1
ATOM 3540 O O . TYR B 1 199 ? -17.266 -9.281 16.5 1 79.69 199 TYR B O 1
ATOM 3548 N N . MET B 1 200 ? -15.094 -9.805 16.422 1 80.56 200 MET B N 1
ATOM 3549 C CA . MET B 1 200 ? -15.102 -9.961 14.977 1 80.56 200 MET B CA 1
ATOM 3550 C C . MET B 1 200 ? -15.203 -11.43 14.578 1 80.56 200 MET B C 1
ATOM 3552 O O . MET B 1 200 ? -14.664 -12.297 15.273 1 80.56 200 MET B O 1
ATOM 3556 N N . ASP B 1 201 ? -15.969 -11.633 13.586 1 78.88 201 ASP B N 1
ATOM 3557 C CA . ASP B 1 201 ? -16.141 -12.992 13.078 1 78.88 201 ASP B CA 1
ATOM 3558 C C . ASP B 1 201 ? -14.969 -13.391 12.18 1 78.88 201 ASP B C 1
ATOM 3560 O O . ASP B 1 201 ? -14.898 -12.961 11.023 1 78.88 201 ASP B O 1
ATOM 3564 N N . LEU B 1 202 ? -14.102 -14.273 12.711 1 77.44 202 LEU B N 1
ATOM 3565 C CA . LEU B 1 202 ? -12.953 -14.727 11.938 1 77.44 202 LEU B CA 1
ATOM 3566 C C . LEU B 1 202 ? -13.25 -16.047 11.242 1 77.44 202 LEU B C 1
ATOM 3568 O O . LEU B 1 202 ? -12.414 -16.578 10.508 1 77.44 202 LEU B O 1
ATOM 3572 N N . SER B 1 203 ? -14.469 -16.531 11.406 1 73.38 203 SER B N 1
ATOM 3573 C CA . SER B 1 203 ? -14.805 -17.859 10.898 1 73.38 203 SER B CA 1
ATOM 3574 C C . SER B 1 203 ? -14.859 -17.875 9.375 1 73.38 203 SER B C 1
ATOM 3576 O O . SER B 1 203 ? -14.758 -18.922 8.758 1 73.38 203 SER B O 1
ATOM 3578 N N . ARG B 1 204 ? -15 -16.688 8.852 1 70.12 204 ARG B N 1
ATOM 3579 C CA . ARG B 1 204 ? -15.109 -16.625 7.395 1 70.12 204 ARG B CA 1
ATOM 3580 C C . ARG B 1 204 ? -13.742 -16.703 6.73 1 70.12 204 ARG B C 1
ATOM 3582 O O . ARG B 1 204 ? -13.641 -16.906 5.523 1 70.12 204 ARG B O 1
ATOM 3589 N N . LEU B 1 205 ? -12.719 -16.594 7.531 1 72.19 205 LEU B N 1
ATOM 3590 C CA . LEU B 1 205 ? -11.367 -16.688 6.996 1 72.19 205 LEU B CA 1
ATOM 3591 C C . LEU B 1 205 ? -10.969 -18.141 6.789 1 72.19 205 LEU B C 1
ATOM 3593 O O . LEU B 1 205 ? -11.414 -19.031 7.531 1 72.19 205 LEU B O 1
ATOM 3597 N N . PRO B 1 206 ? -10.219 -18.359 5.742 1 67.94 206 PRO B N 1
ATOM 3598 C CA . PRO B 1 206 ? -9.68 -19.719 5.613 1 67.94 206 PRO B CA 1
ATOM 3599 C C . PRO B 1 206 ? -8.93 -20.172 6.863 1 67.94 206 PRO B C 1
ATOM 3601 O O . PRO B 1 206 ? -8.281 -19.359 7.527 1 67.94 206 PRO B O 1
ATOM 3604 N N . PRO B 1 207 ? -9.094 -21.438 7.23 1 67.69 207 PRO B N 1
ATOM 3605 C CA . PRO B 1 207 ? -8.531 -21.969 8.469 1 67.69 207 PRO B CA 1
ATOM 3606 C C . PRO B 1 207 ? -7.055 -21.625 8.641 1 67.69 207 PRO B C 1
ATOM 3608 O O . PRO B 1 207 ? -6.617 -21.297 9.742 1 67.69 207 PRO B O 1
ATOM 3611 N N . ARG B 1 208 ? -6.359 -21.719 7.566 1 65.69 208 ARG B N 1
ATOM 3612 C CA . ARG B 1 208 ? -4.922 -21.484 7.652 1 65.69 208 ARG B CA 1
ATOM 3613 C C . ARG B 1 208 ? -4.621 -20.062 8.086 1 65.69 208 ARG B C 1
ATOM 3615 O O . ARG B 1 208 ? -3.578 -19.797 8.68 1 65.69 208 ARG B O 1
ATOM 3622 N N . PHE B 1 209 ? -5.637 -19.219 7.914 1 67.38 209 PHE B N 1
ATOM 3623 C CA . PHE B 1 209 ? -5.387 -17.812 8.18 1 67.38 209 PHE B CA 1
ATOM 3624 C C . PHE B 1 209 ? -5.977 -17.391 9.523 1 67.38 209 PHE B C 1
ATOM 3626 O O . PHE B 1 209 ? -5.613 -16.344 10.07 1 67.38 209 PHE B O 1
ATOM 3633 N N . ARG B 1 210 ? -6.781 -18.25 9.938 1 75.75 210 ARG B N 1
ATOM 3634 C CA . ARG B 1 210 ? -7.461 -17.891 11.18 1 75.75 210 ARG B CA 1
ATOM 3635 C C . ARG B 1 210 ? -6.465 -17.766 12.328 1 75.75 210 ARG B C 1
ATOM 3637 O O . ARG B 1 210 ? -6.543 -16.828 13.125 1 75.75 210 ARG B O 1
ATOM 3644 N N . ALA B 1 211 ? -5.574 -18.703 12.305 1 73.62 211 ALA B N 1
ATOM 3645 C CA . ALA B 1 211 ? -4.586 -18.672 13.375 1 73.62 211 ALA B CA 1
ATOM 3646 C C . ALA B 1 211 ? -3.711 -17.422 13.273 1 73.62 211 ALA B C 1
ATOM 3648 O O . ALA B 1 211 ? -3.467 -16.75 14.273 1 73.62 211 ALA B O 1
ATOM 3649 N N . MET B 1 212 ? -3.32 -17.125 12.125 1 72.94 212 MET B N 1
ATOM 3650 C CA . MET B 1 212 ? -2.488 -15.953 11.898 1 72.94 212 MET B CA 1
ATOM 3651 C C . MET B 1 212 ? -3.246 -14.672 12.242 1 72.94 212 MET B C 1
ATOM 3653 O O . MET B 1 212 ? -2.721 -13.805 12.938 1 72.94 212 MET B O 1
ATOM 3657 N N . SER B 1 213 ? -4.516 -14.664 11.828 1 76.81 213 SER B N 1
ATOM 3658 C CA . SER B 1 213 ? -5.34 -13.484 12.078 1 76.81 213 SER B CA 1
ATOM 3659 C C . SER B 1 213 ? -5.57 -13.273 13.57 1 76.81 213 SER B C 1
ATOM 3661 O O . SER B 1 213 ? -5.578 -12.133 14.047 1 76.81 213 SER B O 1
ATOM 3663 N N . ARG B 1 214 ? -5.648 -14.336 14.188 1 77.25 214 ARG B N 1
ATOM 3664 C CA . ARG B 1 214 ? -5.836 -14.258 15.633 1 77.25 214 ARG B CA 1
ATOM 3665 C C . ARG B 1 214 ? -4.578 -13.727 16.312 1 77.25 214 ARG B C 1
ATOM 3667 O O . ARG B 1 214 ? -4.664 -12.938 17.266 1 77.25 214 ARG B O 1
ATOM 3674 N N . GLN B 1 215 ? -3.541 -14.18 15.875 1 74.62 215 GLN B N 1
ATOM 3675 C CA . GLN B 1 215 ? -2.277 -13.727 16.438 1 74.62 215 GLN B CA 1
ATOM 3676 C C . GLN B 1 215 ? -2.057 -12.242 16.172 1 74.62 215 GLN B C 1
ATOM 3678 O O . GLN B 1 215 ? -1.62 -11.508 17.062 1 74.62 215 GLN B O 1
ATOM 3683 N N . ILE B 1 216 ? -2.348 -11.844 15.016 1 77 216 ILE B N 1
ATOM 3684 C CA . ILE B 1 216 ? -2.209 -10.438 14.664 1 77 216 ILE B CA 1
ATOM 3685 C C . ILE B 1 216 ? -3.182 -9.594 15.484 1 77 216 ILE B C 1
ATOM 3687 O O . ILE B 1 216 ? -2.807 -8.555 16.031 1 77 216 ILE B O 1
ATOM 3691 N N . ALA B 1 217 ? -4.348 -10.117 15.547 1 76.62 217 ALA B N 1
ATOM 3692 C CA . ALA B 1 217 ? -5.375 -9.422 16.328 1 76.62 217 ALA B CA 1
ATOM 3693 C C . ALA B 1 217 ? -4.941 -9.25 17.781 1 76.62 217 ALA B C 1
ATOM 3695 O O . ALA B 1 217 ? -5.129 -8.18 18.359 1 76.62 217 ALA B O 1
ATOM 3696 N N . ALA B 1 218 ? -4.441 -10.273 18.281 1 73.81 218 ALA B N 1
ATOM 3697 C CA . ALA B 1 218 ? -3.984 -10.227 19.672 1 73.81 218 ALA B CA 1
ATOM 3698 C C . ALA B 1 218 ? -2.891 -9.18 19.844 1 73.81 218 ALA B C 1
ATOM 3700 O O . ALA B 1 218 ? -2.885 -8.453 20.844 1 73.81 218 ALA B O 1
ATOM 3701 N N . LEU B 1 219 ? -2.068 -9.094 18.938 1 69.25 219 LEU B N 1
ATOM 3702 C CA . LEU B 1 219 ? -0.975 -8.133 18.984 1 69.25 219 LEU B CA 1
ATOM 3703 C C . LEU B 1 219 ? -1.506 -6.703 18.922 1 69.25 219 LEU B C 1
ATOM 3705 O O . LEU B 1 219 ? -1.065 -5.84 19.688 1 69.25 219 LEU B O 1
ATOM 3709 N N . LEU B 1 220 ? -2.359 -6.523 18.062 1 76 220 LEU B N 1
ATOM 3710 C CA . LEU B 1 220 ? -2.943 -5.195 17.906 1 76 220 LEU B CA 1
ATOM 3711 C C . LEU B 1 220 ? -3.674 -4.77 19.172 1 76 220 LEU B C 1
ATOM 3713 O O . LEU B 1 220 ? -3.609 -3.604 19.562 1 76 220 LEU B O 1
ATOM 3717 N N . THR B 1 221 ? -4.324 -5.723 19.734 1 73.06 221 THR B N 1
ATOM 3718 C CA . THR B 1 221 ? -5.105 -5.453 20.938 1 73.06 221 THR B CA 1
ATOM 3719 C C . THR B 1 221 ? -4.188 -5.211 22.141 1 73.06 221 THR B C 1
ATOM 3721 O O . THR B 1 221 ? -4.383 -4.25 22.891 1 73.06 221 THR B O 1
ATOM 3724 N N . ASP B 1 222 ? -3.275 -6.074 22.312 1 67.56 222 ASP B N 1
ATOM 3725 C CA . ASP B 1 222 ? -2.432 -6.051 23.5 1 67.56 222 ASP B CA 1
ATOM 3726 C C . ASP B 1 222 ? -1.593 -4.773 23.562 1 67.56 222 ASP B C 1
ATOM 3728 O O . ASP B 1 222 ? -1.358 -4.227 24.641 1 67.56 222 ASP B O 1
ATOM 3732 N N . PHE B 1 223 ? -1.293 -4.258 22.422 1 64.5 223 PHE B N 1
ATOM 3733 C CA . PHE B 1 223 ? -0.385 -3.117 22.422 1 64.5 223 PHE B CA 1
ATOM 3734 C C . PHE B 1 223 ? -1.117 -1.837 22.047 1 64.5 223 PHE B C 1
ATOM 3736 O O . PHE B 1 223 ? -0.536 -0.75 22.062 1 64.5 223 PHE B O 1
ATOM 3743 N N . ASN B 1 224 ? -2.359 -1.983 21.922 1 67.5 224 ASN B N 1
ATOM 3744 C CA . ASN B 1 224 ? -3.186 -0.839 21.547 1 67.5 224 ASN B CA 1
ATOM 3745 C C . ASN B 1 224 ? -2.492 0.042 20.516 1 67.5 224 ASN B C 1
ATOM 3747 O O . ASN B 1 224 ? -2.414 1.261 20.688 1 67.5 224 ASN B O 1
ATOM 3751 N N . LEU B 1 225 ? -1.939 -0.7 19.578 1 71.62 225 LEU B N 1
ATOM 3752 C CA . LEU B 1 225 ? -1.061 -0.039 18.609 1 71.62 225 LEU B CA 1
ATOM 3753 C C . LEU B 1 225 ? -1.868 0.768 17.609 1 71.62 225 LEU B C 1
ATOM 3755 O O . LEU B 1 225 ? -1.381 1.765 17.062 1 71.62 225 LEU B O 1
ATOM 3759 N N . VAL B 1 226 ? -3.156 0.254 17.375 1 83.75 226 VAL B N 1
ATOM 3760 C CA . VAL B 1 226 ? -3.943 0.917 16.344 1 83.75 226 VAL B CA 1
ATOM 3761 C C . VAL B 1 226 ? -5.383 1.096 16.828 1 83.75 226 VAL B C 1
ATOM 3763 O O . VAL B 1 226 ? -5.988 0.159 17.344 1 83.75 226 VAL B O 1
ATOM 3766 N N . THR B 1 227 ? -5.852 2.303 16.875 1 90.31 227 THR B N 1
ATOM 3767 C CA . THR B 1 227 ? -7.262 2.621 17.047 1 90.31 227 THR B CA 1
ATOM 3768 C C . THR B 1 227 ? -7.746 3.555 15.938 1 90.31 227 THR B C 1
ATOM 3770 O O . THR B 1 227 ? -6.941 4.199 15.266 1 90.31 227 THR B O 1
ATOM 3773 N N . PHE B 1 228 ? -9.055 3.48 15.758 1 94.75 228 PHE B N 1
ATOM 3774 C CA . PHE B 1 228 ? -9.602 4.289 14.68 1 94.75 228 PHE B CA 1
ATOM 3775 C C . PHE B 1 228 ? -10.602 5.305 15.211 1 94.75 228 PHE B C 1
ATOM 3777 O O . PHE B 1 228 ? -11.32 5.027 16.172 1 94.75 228 PHE B O 1
ATOM 3784 N N . ARG B 1 229 ? -10.562 6.492 14.648 1 96.88 229 ARG B N 1
ATOM 3785 C CA . ARG B 1 229 ? -11.641 7.465 14.82 1 96.88 229 ARG B CA 1
ATOM 3786 C C . ARG B 1 229 ? -12.656 7.359 13.688 1 96.88 229 ARG B C 1
ATOM 3788 O O . ARG B 1 229 ? -12.297 7.5 12.516 1 96.88 229 ARG B O 1
ATOM 3795 N N . PRO B 1 230 ? -13.922 7.082 14.039 1 97.12 230 PRO B N 1
ATOM 3796 C CA . PRO B 1 230 ? -14.93 7.031 12.977 1 97.12 230 PRO B CA 1
ATOM 3797 C C . PRO B 1 230 ? -15.344 8.414 12.484 1 97.12 230 PRO B C 1
ATOM 3799 O O . PRO B 1 230 ? -15.422 9.359 13.273 1 97.12 230 PRO B O 1
ATOM 3802 N N . VAL B 1 231 ? -15.578 8.531 11.195 1 97.88 231 VAL B N 1
ATOM 3803 C CA . VAL B 1 231 ? -16.031 9.805 10.641 1 97.88 231 VAL B CA 1
ATOM 3804 C C . VAL B 1 231 ? -17.219 9.57 9.711 1 97.88 231 VAL B C 1
ATOM 3806 O O . VAL B 1 231 ? -17.109 8.836 8.727 1 97.88 231 VAL B O 1
ATOM 3809 N N . ASP B 1 232 ? -18.312 10.086 10.102 1 96.94 232 ASP B N 1
ATOM 3810 C CA . ASP B 1 232 ? -19.5 10.289 9.281 1 96.94 232 ASP B CA 1
ATOM 3811 C C . ASP B 1 232 ? -19.641 11.742 8.844 1 96.94 232 ASP B C 1
ATOM 3813 O O . ASP B 1 232 ? -19.953 12.617 9.656 1 96.94 232 ASP B O 1
ATOM 3817 N N . ILE B 1 233 ? -19.391 12.008 7.527 1 95.62 233 ILE B N 1
ATOM 3818 C CA . ILE B 1 233 ? -19.281 13.383 7.043 1 95.62 233 ILE B CA 1
ATOM 3819 C C . ILE B 1 233 ? -20.656 14.047 7.055 1 95.62 233 ILE B C 1
ATOM 3821 O O . ILE B 1 233 ? -20.766 15.266 6.934 1 95.62 233 ILE B O 1
ATOM 3825 N N . GLU B 1 234 ? -21.734 13.266 7.18 1 95.56 234 GLU B N 1
ATOM 3826 C CA . GLU B 1 234 ? -23.078 13.812 7.223 1 95.56 234 GLU B CA 1
ATOM 3827 C C . GLU B 1 234 ? -23.469 14.203 8.648 1 95.56 234 GLU B C 1
ATOM 3829 O O . GLU B 1 234 ? -24.516 14.812 8.859 1 95.56 234 GLU B O 1
ATOM 3834 N N . ASP B 1 235 ? -22.688 13.852 9.586 1 95.56 235 ASP B N 1
ATOM 3835 C CA . ASP B 1 235 ? -22.938 14.164 10.992 1 95.56 235 ASP B CA 1
ATOM 3836 C C . ASP B 1 235 ? -21.828 15.055 11.547 1 95.56 235 ASP B C 1
ATOM 3838 O O . ASP B 1 235 ? -20.719 14.586 11.805 1 95.56 235 ASP B O 1
ATOM 3842 N N . VAL B 1 236 ? -22.141 16.25 11.859 1 95.69 236 VAL B N 1
ATOM 3843 C CA . VAL B 1 236 ? -21.172 17.266 12.281 1 95.69 236 VAL B CA 1
ATOM 3844 C C . VAL B 1 236 ? -20.484 16.812 13.562 1 95.69 236 VAL B C 1
ATOM 3846 O O . VAL B 1 236 ? -19.328 17.188 13.82 1 95.69 236 VAL B O 1
ATOM 3849 N N . GLY B 1 237 ? -21.141 16 14.328 1 96.5 237 GLY B N 1
ATOM 3850 C CA . GLY B 1 237 ? -20.531 15.5 15.547 1 96.5 237 GLY B CA 1
ATOM 3851 C C . GLY B 1 237 ? -19.266 14.719 15.305 1 96.5 237 GLY B C 1
ATOM 3852 O O . GLY B 1 237 ? -18.281 14.875 16.031 1 96.5 237 GLY B O 1
ATOM 3853 N N . TYR B 1 238 ? -19.25 13.859 14.297 1 96.56 238 TYR B N 1
ATOM 3854 C CA . TYR B 1 238 ? -18.062 13.078 13.938 1 96.56 238 TYR B CA 1
ATOM 3855 C C . TYR B 1 238 ? -16.938 13.992 13.492 1 96.56 238 TYR B C 1
ATOM 3857 O O . TYR B 1 238 ? -15.781 13.789 13.875 1 96.56 238 TYR B O 1
ATOM 3865 N N . VAL B 1 239 ? -17.266 14.969 12.711 1 97.62 239 VAL B N 1
ATOM 3866 C CA . VAL B 1 239 ? -16.266 15.883 12.156 1 97.62 239 VAL B CA 1
ATOM 3867 C C . VAL B 1 239 ? -15.672 16.734 13.273 1 97.62 239 VAL B C 1
ATOM 3869 O O . VAL B 1 239 ? -14.453 16.906 13.336 1 97.62 239 VAL B O 1
ATOM 3872 N N . SER B 1 240 ? -16.531 17.203 14.117 1 97.69 240 SER B N 1
ATOM 3873 C CA . SER B 1 240 ? -16.078 18 15.25 1 97.69 240 SER B CA 1
ATOM 3874 C C . SER B 1 240 ? -15.156 17.203 16.156 1 97.69 240 SER B C 1
ATOM 3876 O O . SER B 1 240 ? -14.156 17.734 16.656 1 97.69 240 SER B O 1
ATOM 3878 N N . ASN B 1 241 ? -15.539 16.016 16.391 1 97.31 241 ASN B N 1
ATOM 3879 C CA . ASN B 1 241 ? -14.711 15.156 17.234 1 97.31 241 ASN B CA 1
ATOM 3880 C C . ASN B 1 241 ? -13.328 14.938 16.609 1 97.31 241 ASN B C 1
ATOM 3882 O O . ASN B 1 241 ? -12.32 14.984 17.312 1 97.31 241 ASN B O 1
ATOM 3886 N N . LEU B 1 242 ? -13.25 14.648 15.344 1 97.94 242 LEU B N 1
ATOM 3887 C CA . LEU B 1 242 ? -11.977 14.453 14.664 1 97.94 242 LEU B CA 1
ATOM 3888 C C . LEU B 1 242 ? -11.117 15.703 14.758 1 97.94 242 LEU B C 1
ATOM 3890 O O . LEU B 1 242 ? -9.914 15.617 15.031 1 97.94 242 LEU B O 1
ATOM 3894 N N . CYS B 1 243 ? -11.742 16.891 14.578 1 97.44 243 CYS B N 1
ATOM 3895 C CA . CYS B 1 243 ? -11.016 18.156 14.648 1 97.44 243 CYS B CA 1
ATOM 3896 C C . CYS B 1 243 ? -10.469 18.391 16.047 1 97.44 243 CYS B C 1
ATOM 3898 O O . CYS B 1 243 ? -9.359 18.891 16.219 1 97.44 243 CYS B O 1
ATOM 3900 N N . SER B 1 244 ? -11.273 18.016 16.969 1 96.75 244 SER B N 1
ATOM 3901 C CA . SER B 1 244 ? -10.828 18.156 18.344 1 96.75 244 SER B CA 1
ATOM 3902 C C . SER B 1 244 ? -9.594 17.297 18.625 1 96.75 244 SER B C 1
ATOM 3904 O O . SER B 1 244 ? -8.633 17.766 19.234 1 96.75 244 SER B O 1
ATOM 3906 N N . VAL B 1 245 ? -9.648 16.094 18.203 1 96.19 245 VAL B N 1
ATOM 3907 C CA . VAL B 1 245 ? -8.523 15.172 18.375 1 96.19 245 VAL B CA 1
ATOM 3908 C C . VAL B 1 245 ? -7.309 15.703 17.625 1 96.19 245 VAL B C 1
ATOM 3910 O O . VAL B 1 245 ? -6.184 15.656 18.141 1 96.19 245 VAL B O 1
ATOM 3913 N N . LEU B 1 246 ? -7.496 16.188 16.453 1 96.38 246 LEU B N 1
ATOM 3914 C CA . LEU B 1 246 ? -6.434 16.75 15.633 1 96.38 246 LEU B CA 1
ATOM 3915 C C . LEU B 1 246 ? -5.766 17.922 16.328 1 96.38 246 LEU B C 1
ATOM 3917 O O . LEU B 1 246 ? -4.535 18 16.406 1 96.38 246 LEU B O 1
ATOM 3921 N N . ASP B 1 247 ? -6.57 18.844 16.844 1 95.25 247 ASP B N 1
ATOM 3922 C CA . ASP B 1 247 ? -6.055 20.031 17.547 1 95.25 247 ASP B CA 1
ATOM 3923 C C . ASP B 1 247 ? -5.246 19.625 18.781 1 95.25 247 ASP B C 1
ATOM 3925 O O . ASP B 1 247 ? -4.16 20.156 19.016 1 95.25 247 ASP B O 1
ATOM 3929 N N . GLU B 1 248 ? -5.828 18.719 19.484 1 94.56 248 GLU B N 1
ATOM 3930 C CA . GLU B 1 248 ? -5.133 18.234 20.672 1 94.56 248 GLU B CA 1
ATOM 3931 C C . GLU B 1 248 ? -3.791 17.609 20.312 1 94.56 248 GLU B C 1
ATOM 3933 O O . GLU B 1 248 ? -2.787 17.859 20.984 1 94.56 248 GLU B O 1
ATOM 3938 N N . THR B 1 249 ? -3.773 16.812 19.312 1 93 249 THR B N 1
ATOM 3939 C CA . THR B 1 249 ? -2.566 16.125 18.875 1 93 249 THR B CA 1
ATOM 3940 C C . THR B 1 249 ? -1.512 17.125 18.406 1 93 249 THR B C 1
ATOM 3942 O O . THR B 1 249 ? -0.337 17.016 18.75 1 93 249 THR B O 1
ATOM 3945 N N . LEU B 1 250 ? -1.906 18.078 17.641 1 91.88 250 LEU B N 1
ATOM 3946 C CA . LEU B 1 250 ? -0.991 19.094 17.109 1 91.88 250 LEU B CA 1
ATOM 3947 C C . LEU B 1 250 ? -0.452 19.984 18.219 1 91.88 250 LEU B C 1
ATOM 3949 O O . LEU B 1 250 ? 0.728 20.344 18.219 1 91.88 250 LEU B O 1
ATOM 3953 N N . GLN B 1 251 ? -1.281 20.297 19.188 1 86 251 GLN B N 1
ATOM 3954 C CA . GLN B 1 251 ? -0.864 21.125 20.312 1 86 251 GLN B CA 1
ATOM 3955 C C . GLN B 1 251 ? 0.16 20.406 21.188 1 86 251 GLN B C 1
ATOM 3957 O O . GLN B 1 251 ? 1.129 21 21.641 1 86 251 GLN B O 1
ATOM 3962 N N . VAL B 1 252 ? -0.11 19.219 21.375 1 79.44 252 VAL B N 1
ATOM 3963 C CA . VAL B 1 252 ? 0.821 18.406 22.172 1 79.44 252 VAL B CA 1
ATOM 3964 C C . VAL B 1 252 ? 2.172 18.344 21.453 1 79.44 252 VAL B C 1
ATOM 3966 O O . VAL B 1 252 ? 3.221 18.469 22.094 1 79.44 252 VAL B O 1
ATOM 3969 N N . ALA B 1 253 ? 2.15 18.156 20.203 1 74.88 253 ALA B N 1
ATOM 3970 C CA . ALA B 1 253 ? 3.381 18.125 19.422 1 74.88 253 ALA B CA 1
ATOM 3971 C C . ALA B 1 253 ? 4.117 19.453 19.5 1 74.88 253 ALA B C 1
ATOM 3973 O O . ALA B 1 253 ? 5.348 19.484 19.594 1 74.88 253 ALA B O 1
ATOM 3974 N N . ASP B 1 254 ? 3.385 20.484 19.562 1 77.56 254 ASP B N 1
ATOM 3975 C CA . ASP B 1 254 ? 3.914 21.844 19.656 1 77.56 254 ASP B CA 1
ATOM 3976 C C . ASP B 1 254 ? 4.562 22.078 21.031 1 77.56 254 ASP B C 1
ATOM 3978 O O . ASP B 1 254 ? 5.676 22.594 21.109 1 77.56 254 ASP B O 1
ATOM 3982 N N . GLU B 1 255 ? 3.9 21.609 22 1 73.12 255 GLU B N 1
ATOM 3983 C CA . GLU B 1 255 ? 4.367 21.828 23.359 1 73.12 255 GLU B CA 1
ATOM 3984 C C . GLU B 1 255 ? 5.578 20.953 23.688 1 73.12 255 GLU B C 1
ATOM 3986 O O . GLU B 1 255 ? 6.469 21.359 24.422 1 73.12 255 GLU B O 1
ATOM 3991 N N . ALA B 1 256 ? 5.609 19.766 23.109 1 67.62 256 ALA B N 1
ATOM 3992 C CA . ALA B 1 256 ? 6.719 18.844 23.328 1 67.62 256 ALA B CA 1
ATOM 3993 C C . ALA B 1 256 ? 8.016 19.391 22.734 1 67.62 256 ALA B C 1
ATOM 3995 O O . ALA B 1 256 ? 9.086 19.234 23.328 1 67.62 256 ALA B O 1
ATOM 3996 N N . GLU B 1 257 ? 7.93 19.953 21.641 1 64.88 257 GLU B N 1
ATOM 3997 C CA . GLU B 1 257 ? 9.102 20.531 20.984 1 64.88 257 GLU B CA 1
ATOM 3998 C C . GLU B 1 257 ? 9.648 21.719 21.781 1 64.88 257 GLU B C 1
ATOM 4000 O O . GLU B 1 257 ? 10.859 21.906 21.844 1 64.88 257 GLU B O 1
ATOM 4005 N N . VAL B 1 258 ? 8.758 22.5 22.359 1 55.66 258 VAL B N 1
ATOM 4006 C CA . VAL B 1 258 ? 9.172 23.641 23.172 1 55.66 258 VAL B CA 1
ATOM 4007 C C . VAL B 1 258 ? 9.93 23.141 24.406 1 55.66 258 VAL B C 1
ATOM 4009 O O . VAL B 1 258 ? 10.945 23.734 24.797 1 55.66 258 VAL B O 1
ATOM 4012 N N . GLN B 1 259 ? 9.461 22.062 24.875 1 57.66 259 GLN B N 1
ATOM 4013 C CA . GLN B 1 259 ? 10.109 21.516 26.047 1 57.66 259 GLN B CA 1
ATOM 4014 C C . GLN B 1 259 ? 11.469 20.922 25.703 1 57.66 259 GLN B C 1
ATOM 4016 O O . GLN B 1 259 ? 12.43 21.062 26.469 1 57.66 259 GLN B O 1
ATOM 4021 N N . ASP B 1 260 ? 11.586 20.266 24.562 1 57.75 260 ASP B N 1
ATOM 4022 C CA . ASP B 1 260 ? 12.859 19.703 24.141 1 57.75 260 ASP B CA 1
ATOM 4023 C C . ASP B 1 260 ? 13.875 20.797 23.844 1 57.75 260 ASP B C 1
ATOM 4025 O O . ASP B 1 260 ? 15.062 20.656 24.141 1 57.75 260 ASP B O 1
ATOM 4029 N N . HIS B 1 261 ? 13.445 21.844 23.25 1 54.19 261 HIS B N 1
ATOM 4030 C CA . HIS B 1 261 ? 14.312 22.984 22.984 1 54.19 261 HIS B CA 1
ATOM 4031 C C . HIS B 1 261 ? 14.766 23.641 24.266 1 54.19 261 HIS B C 1
ATOM 4033 O O . HIS B 1 261 ? 15.906 24.094 24.375 1 54.19 261 HIS B O 1
ATOM 4039 N N . ASP B 1 262 ? 13.867 23.719 25.203 1 52.62 262 ASP B N 1
ATOM 4040 C CA . ASP B 1 262 ? 14.211 24.312 26.484 1 52.62 262 ASP B CA 1
ATOM 4041 C C . ASP B 1 262 ? 15.242 23.469 27.234 1 52.62 262 ASP B C 1
ATOM 4043 O O . ASP B 1 262 ? 16.062 24 27.969 1 52.62 262 ASP B O 1
ATOM 4047 N N . LEU B 1 263 ? 15.195 22.266 26.969 1 53.59 263 LEU B N 1
ATOM 4048 C CA . LEU B 1 263 ? 16.125 21.359 27.641 1 53.59 263 LEU B CA 1
ATOM 4049 C C . LEU B 1 263 ? 17.5 21.406 26.969 1 53.59 263 LEU B C 1
ATOM 4051 O O . LEU B 1 263 ? 18.516 21.219 27.641 1 53.59 263 LEU B O 1
ATOM 4055 N N . THR B 1 264 ? 17.562 21.516 25.672 1 50.41 264 THR B N 1
ATOM 4056 C CA . THR B 1 264 ? 18.844 21.578 24.969 1 50.41 264 THR B CA 1
ATOM 4057 C C . THR B 1 264 ? 19.516 22.922 25.203 1 50.41 264 THR B C 1
ATOM 4059 O O . THR B 1 264 ? 20.734 23.047 25.047 1 50.41 264 THR B O 1
ATOM 4062 N N . ASP B 1 265 ? 18.844 23.953 25.266 1 46.31 265 ASP B N 1
ATOM 4063 C CA . ASP B 1 265 ? 19.391 25.281 25.531 1 46.31 265 ASP B CA 1
ATOM 4064 C C . ASP B 1 265 ? 19.812 25.422 27 1 46.31 265 ASP B C 1
ATOM 4066 O O . ASP B 1 265 ? 20.469 26.391 27.375 1 46.31 265 ASP B O 1
ATOM 4070 N N . LYS B 1 266 ? 19.531 24.516 27.828 1 41.44 266 LYS B N 1
ATOM 4071 C CA . LYS B 1 266 ? 20.094 24.547 29.172 1 41.44 266 LYS B CA 1
ATOM 4072 C C . LYS B 1 266 ? 21.375 23.719 29.25 1 41.44 266 LYS B C 1
ATOM 4074 O O . LYS B 1 266 ? 21.438 22.609 28.703 1 41.44 266 LYS B O 1
#

Solvent-accessible surface area (backbone atoms only — not comparable to full-atom values): 27865 Å² total; per-residue (Å²): 116,64,26,36,33,39,40,32,41,38,47,67,86,28,45,53,58,59,49,52,36,52,50,43,51,53,36,42,77,72,74,39,78,63,39,37,29,38,56,33,47,56,62,79,82,67,85,55,79,60,75,38,50,40,55,78,80,48,38,35,64,56,40,15,66,74,67,70,36,35,63,66,53,8,51,53,47,52,40,41,38,43,58,54,82,31,38,63,57,51,52,61,70,66,55,90,55,68,63,38,37,37,38,33,31,47,46,41,68,62,58,74,73,40,75,66,30,32,60,48,46,41,52,49,54,42,40,74,72,57,28,36,54,34,37,37,39,36,39,38,35,63,43,23,69,75,34,48,52,48,34,50,21,51,51,31,40,50,53,22,53,51,58,62,44,97,49,56,74,46,38,32,28,22,54,44,66,74,47,55,67,64,46,60,68,72,45,51,46,55,34,60,25,57,39,43,54,87,77,48,66,54,78,82,43,58,72,85,46,36,60,54,50,48,52,52,40,49,51,40,44,77,60,64,73,54,53,38,45,66,29,25,90,88,38,65,66,32,50,52,50,53,50,50,53,50,51,53,53,45,47,50,52,49,52,51,51,54,51,52,51,56,55,69,76,94,117,63,27,35,33,38,39,32,41,36,46,67,87,28,46,54,60,58,46,50,37,53,50,43,52,52,36,45,76,73,72,40,77,61,38,37,29,39,57,34,47,56,61,81,81,67,84,57,80,59,75,38,51,40,56,79,78,48,38,36,65,54,40,16,66,74,67,70,37,35,62,68,54,8,51,53,46,51,40,42,37,44,57,53,82,31,39,63,58,50,51,60,71,66,54,91,57,68,65,38,37,37,37,34,31,46,45,39,67,58,60,73,72,40,73,68,32,31,59,48,46,40,54,49,50,43,39,74,71,57,29,36,54,35,36,37,39,37,39,37,35,62,41,22,69,74,34,48,51,47,34,51,20,50,52,31,40,50,53,22,53,50,56,63,45,96,51,56,72,44,39,31,28,22,56,45,66,76,48,54,68,63,46,61,69,71,48,51,46,54,33,59,25,57,40,42,57,87,80,47,67,54,80,82,44,57,72,85,46,37,59,53,50,47,52,51,39,48,50,39,45,76,60,62,73,53,53,38,46,66,29,24,89,88,38,66,67,33,51,51,50,52,50,50,53,49,52,52,53,45,48,51,53,50,52,51,51,53,52,53,50,57,54,67,76,97

pLDDT: mean 86.36, std 11.21, range [41.44, 98.31]

Sequence (532 aa):
MGKYAVVIIGPAGSGKSTLCGVLAEHYATMGRSTHIANMDPAADLLPYKPSMDIRDLISLEDAMEGKGLGPNGGLVFCMEYLVTAGSTWVSQQLGDYAEDFIIVDMPGQVEVLSNQPAVPAFVRLLQQEGYYTTVLYLLDALATTADSGKFISGCMFSLSSMVCFDCPFINVLTKCDLLSKDFKENGMLEHFCMCDFDYMDLSRLPPRFRAMSRQIAALLTDFNLVTFRPVDIEDVGYVSNLCSVLDETLQVADEAEVQDHDLTDKMGKYAVVIIGPAGSGKSTLCGVLAEHYATMGRSTHIANMDPAADLLPYKPSMDIRDLISLEDAMEGKGLGPNGGLVFCMEYLVTAGSTWVSQQLGDYAEDFIIVDMPGQVEVLSNQPAVPAFVRLLQQEGYYTTVLYLLDALATTADSGKFISGCMFSLSSMVCFDCPFINVLTKCDLLSKDFKENGMLEHFCMCDFDYMDLSRLPPRFRAMSRQIAALLTDFNLVTFRPVDIEDVGYVSNLCSVLDETLQVADEAEVQDHDLTDK

InterPro domains:
  IPR004130 GPN-loop GTPase [PF03029] (8-251)
  IPR004130 GPN-loop GTPase [PTHR21231] (3-260)
  IPR027417 P-loop containing nucleoside triphosphate hydrolase [G3DSA:3.40.50.300] (3-264)
  IPR027417 P-loop containing nucleoside triphosphate hydrolase [SSF52540] (6-250)
  IPR030228 GPN-loop GTPase 3 [cd17872] (4-180)

Foldseek 3Di:
DAAAEEEEEEAPPLCLLVLLVLLQVLCVVVVHHAAEAELQLPDDDGPDDHLHYLVVVPHLVCQCVVVVHDSLVSRQVSLVCCLPVVLVVVLVSVDDDRYHYYYYRHDNRQDCDDPDRSPQSVQVSVVVSPYQYEYEYGDECVVQQVALVSLLVVQVVQLVNVVSHPHHYAYAHEPCVVPDPCCVPVCVVVCSQQLVCVPPDLVVPDPVCSVVSVVSSCVCNVVVSGGYQYADSVDVVSSVVVVVVSVVRSVVSVVVVVVVVVVVVD/DAAAEEEEEEAPPLCLLVLLVLLQVLCVVVVHHAAEAELQLPDDDGPDDHLHYLVVVPHLVCQCVVVVDDSLVSRQVSLVCCLPVVLVVVLVSVDDDGYHYYYYRHDNPADCDDPDRSPQSVVVSVVVSPYQYEYEYGDECVVQQVALVSLLVVQVVQLVNVVSHPHHYAYAHEPCVVPDPCCVPVCVVVCSQQLVCVPPDLVVPDPVCSVVSVVSSCVCNVVVSGGYQYDDSVDVVSSVVVVVVSVVRSVVSVVVVVVVVVVVVD

Radius of gyration: 23.16 Å; Cα contacts (8 Å, |Δi|>4): 929; chains: 2; bounding box: 58×73×54 Å

Organism: Leishmania tarentolae (NCBI:txid5689)

Nearest PDB structures (foldseek):
  7zhf-assembly1_A  TM=8.781E-01  e=6.456E-18  Sulfolobus acidocaldarius
  5hci-assembly5_E  TM=8.013E-01  e=7.738E-16  Saccharomyces cerevisiae
  5hci-assembly4_F-5  TM=7.986E-01  e=3.160E-13  Saccharomyces cerevisiae
  5hci-assembly3_C-4  TM=7.899E-01  e=1.360E-12  Saccharomyces cerevisiae
  5hcn-assembly1_A  TM=7.266E-01  e=3.888E-12  Saccharomyces cerevisiae